Protein AF-A0A930B262-F1 (afdb_monomer_lite)

Secondary structure (DSSP, 8-state):
-HHHHHHSPPPSTTSS-TT-HHHHHHHHHHHHHHHHH-THHHHHHHHHHHHHHHTGGGS-HHHHHHHHHHIIIIIHHHHHHTT-HHHHHHHHHHHHHHH-HHHHHHHHHHHHHTHHHHHHHHHHHHHHHHHHHHHTT--EEEEEEPPPHHHHHHHHHHTT--GGG-GGGSEEEEEES-HHHHHHHHHHHHHHSEEPTT--EETTTS--TT----EEEEEE-TTS-EEEEEEEEHHHHHHHHHTHHHHHHHHTTS---HHHHHHHHHHH-HHHHHHHHHHH------HHHHHHHHIIIIIS-EEEEE-TTS-EEEEETT--HHHHHHHH-HHHHHTEEEEEETTEEE-TTPPP-TT-BEEEEE-TT----TTHHHH---HHHHHHHHHHHHHHHHHTHHHHHHHHHHHHHHHHHHTT--

Sequence (418 aa):
ASLVEAVTKIGNLNFKGKDDPEYQAANHRKLFIAMAKDIRVIIIKLVDRLHNMRTLQFQSEASQKRIAAETLDVYAPIAHRLGISSIKNELEDLCFYYLMPEEYYHIAHLVETKKAERDAAVNKMITDISEMLTSHKIQFRIFGRSKHLYSIYKKMVHKHKRFDEILDLLAIRVITQSELNCYEILGYIHAKYKPIPGRLKDYIAVPKPNMYQSLHTTILGEDAKIFEVQIRTEDMDAIAEQGIAAHWRYKEGSRYDAKAEQKEIEDKLTWFRDFALYSESETNTSATDYMELLQKDVFEANVYVMTPKGRVIDLPAGATPIDFAYRIHTDVGHTMVGAIVNDAIVPLTTELHTGDVVNIKTLKGTGPSEDWLKIVKTAQARNKIRAYFLKKESEKREEKIEEGEKILIEELRKRGAD

Structure (mmCIF, N/CA/C/O backbone):
data_AF-A0A930B262-F1
#
_entry.id   AF-A0A930B262-F1
#
loop_
_atom_site.group_PDB
_atom_site.id
_atom_site.type_symbol
_atom_site.label_atom_id
_atom_site.label_alt_id
_atom_site.label_comp_id
_atom_site.label_asym_id
_atom_site.label_entity_id
_atom_site.label_seq_id
_atom_site.pdbx_PDB_ins_code
_atom_site.Cartn_x
_atom_site.Cartn_y
_atom_site.Cartn_z
_atom_site.occupancy
_atom_site.B_iso_or_equiv
_atom_site.auth_seq_id
_atom_site.auth_comp_id
_atom_site.auth_asym_id
_atom_site.auth_atom_id
_atom_site.pdbx_PDB_model_num
ATOM 1 N N . ALA A 1 1 ? 30.509 4.545 7.345 1.00 58.91 1 ALA A N 1
ATOM 2 C CA . ALA A 1 1 ? 30.979 5.440 6.265 1.00 58.91 1 ALA A CA 1
ATOM 3 C C . ALA A 1 1 ? 30.105 5.314 5.013 1.00 58.91 1 ALA A C 1
ATOM 5 O O . ALA A 1 1 ? 29.461 6.293 4.666 1.00 58.91 1 ALA A O 1
ATOM 6 N N . SER A 1 2 ? 29.976 4.121 4.414 1.00 71.00 2 SER A N 1
ATOM 7 C CA . SER A 1 2 ? 29.204 3.889 3.173 1.00 71.00 2 SER A CA 1
ATOM 8 C C . SER A 1 2 ? 27.739 4.357 3.210 1.00 71.00 2 SER A C 1
ATOM 10 O O . SER A 1 2 ? 27.293 5.032 2.289 1.00 71.00 2 SER A O 1
ATOM 12 N N . LEU A 1 3 ? 26.998 4.066 4.287 1.00 73.62 3 LEU A N 1
ATOM 13 C CA . LEU A 1 3 ? 25.600 4.508 4.439 1.00 73.62 3 LEU A CA 1
ATOM 14 C C . LEU A 1 3 ? 25.462 6.038 4.482 1.00 73.62 3 LEU A C 1
ATOM 16 O O . LEU A 1 3 ? 24.527 6.598 3.920 1.00 73.62 3 LEU A O 1
ATOM 20 N N . VAL A 1 4 ? 26.404 6.728 5.128 1.00 73.44 4 VAL A N 1
ATOM 21 C CA . VAL A 1 4 ? 26.379 8.194 5.257 1.00 73.44 4 VAL A CA 1
ATOM 22 C C . VAL A 1 4 ? 26.653 8.846 3.902 1.00 73.44 4 VAL A C 1
ATOM 24 O O . VAL A 1 4 ? 25.940 9.760 3.493 1.00 73.44 4 VAL A O 1
ATOM 27 N N . GLU A 1 5 ? 27.635 8.333 3.163 1.00 71.31 5 GLU A N 1
ATOM 28 C CA . GLU A 1 5 ? 27.981 8.803 1.816 1.00 71.31 5 GLU A CA 1
ATOM 29 C C . GLU A 1 5 ? 26.836 8.590 0.808 1.00 71.31 5 GLU A C 1
ATOM 31 O O . GLU A 1 5 ? 26.570 9.449 -0.043 1.00 71.31 5 GLU A O 1
ATOM 36 N N . ALA A 1 6 ? 26.110 7.478 0.956 1.00 67.50 6 ALA A N 1
ATOM 37 C CA . ALA A 1 6 ? 24.919 7.148 0.182 1.00 67.50 6 ALA A CA 1
ATOM 38 C C . ALA A 1 6 ? 23.750 8.122 0.416 1.00 67.50 6 ALA A C 1
ATOM 40 O O . ALA A 1 6 ? 23.088 8.522 -0.540 1.00 67.50 6 ALA A O 1
ATOM 41 N N . VAL A 1 7 ? 23.510 8.530 1.666 1.00 70.25 7 VAL A N 1
ATOM 42 C CA . VAL A 1 7 ? 22.419 9.457 2.035 1.00 70.25 7 VAL A CA 1
ATOM 43 C C . VAL A 1 7 ? 22.776 10.923 1.736 1.00 70.25 7 VAL A C 1
ATOM 45 O O . VAL A 1 7 ? 21.893 11.778 1.606 1.00 70.25 7 VAL A O 1
ATOM 48 N N . THR A 1 8 ? 24.067 11.227 1.593 1.00 72.81 8 THR A N 1
ATOM 49 C CA . THR A 1 8 ? 24.554 12.581 1.305 1.00 72.81 8 THR A CA 1
ATOM 50 C C . THR A 1 8 ? 24.198 12.997 -0.127 1.00 72.81 8 THR A C 1
ATOM 52 O O . THR A 1 8 ? 24.445 12.259 -1.084 1.00 72.81 8 THR A O 1
ATOM 55 N N . LYS A 1 9 ? 23.633 14.201 -0.292 1.00 66.25 9 LYS A N 1
ATOM 56 C CA . LYS A 1 9 ? 23.263 14.760 -1.608 1.00 66.25 9 LYS A CA 1
ATOM 57 C C . LYS A 1 9 ? 24.483 14.928 -2.523 1.00 66.25 9 LYS A C 1
ATOM 59 O O . LYS A 1 9 ? 25.608 15.075 -2.051 1.00 66.25 9 LYS A O 1
ATOM 64 N N . ILE A 1 10 ? 24.256 14.917 -3.834 1.00 60.41 10 ILE A N 1
ATOM 65 C CA . ILE A 1 10 ? 25.278 15.236 -4.838 1.00 60.41 10 ILE A CA 1
ATOM 66 C C . ILE A 1 10 ? 25.710 16.700 -4.656 1.00 60.41 10 ILE A C 1
ATOM 68 O O . ILE A 1 10 ? 24.883 17.574 -4.373 1.00 60.41 10 ILE A O 1
ATOM 72 N N . GLY A 1 11 ? 27.012 16.962 -4.791 1.00 55.88 11 GLY A N 1
ATOM 73 C CA . GLY A 1 11 ? 27.567 18.316 -4.761 1.00 55.88 11 GLY A CA 1
ATOM 74 C C . GLY A 1 11 ? 27.064 19.179 -5.927 1.00 55.88 11 GLY A C 1
ATOM 75 O O . GLY A 1 11 ? 26.810 18.679 -7.018 1.00 55.88 11 GLY A O 1
ATOM 76 N N . ASN A 1 12 ? 26.938 20.488 -5.706 1.00 56.25 12 ASN A N 1
ATOM 77 C CA . ASN A 1 12 ? 26.315 21.443 -6.639 1.00 56.25 12 ASN A CA 1
ATOM 78 C C . ASN A 1 12 ? 27.159 21.806 -7.882 1.00 56.25 12 ASN A C 1
ATOM 80 O O . ASN A 1 12 ? 26.849 22.790 -8.542 1.00 56.25 12 ASN A O 1
ATOM 84 N N . LEU A 1 13 ? 28.233 21.077 -8.198 1.00 48.59 13 LEU A N 1
ATOM 85 C CA . LEU A 1 13 ? 29.294 21.589 -9.079 1.00 48.59 13 LEU A CA 1
ATOM 86 C C . LEU A 1 13 ? 28.839 21.917 -10.519 1.00 48.59 13 LEU A C 1
ATOM 88 O O . LEU A 1 13 ? 29.466 22.774 -11.130 1.00 48.59 13 LEU A O 1
ATOM 92 N N . ASN A 1 14 ? 27.735 21.333 -11.019 1.00 55.34 14 ASN A N 1
ATOM 93 C CA . ASN A 1 14 ? 27.275 21.496 -12.412 1.00 55.34 14 ASN A CA 1
ATOM 94 C C . ASN A 1 14 ? 25.780 21.854 -12.594 1.00 55.34 14 ASN A C 1
ATOM 96 O O . ASN A 1 14 ? 25.295 21.821 -13.720 1.00 55.34 14 ASN A O 1
ATOM 100 N N . PHE A 1 15 ? 25.027 22.170 -11.534 1.00 61.94 15 PHE A N 1
ATOM 101 C CA . PHE A 1 15 ? 23.568 22.382 -11.632 1.00 61.94 15 PHE A CA 1
ATOM 102 C C . PHE A 1 15 ? 23.170 23.838 -11.382 1.00 61.94 15 PHE A C 1
ATOM 104 O O . PHE A 1 15 ? 23.833 24.532 -10.609 1.00 61.94 15 PHE A O 1
ATOM 111 N N . LYS A 1 16 ? 22.047 24.298 -11.964 1.00 56.84 16 LYS A N 1
ATOM 112 C CA . LYS A 1 16 ? 21.572 25.694 -11.819 1.00 56.84 16 LYS A CA 1
ATOM 113 C C . LYS A 1 16 ? 21.086 26.045 -10.406 1.00 56.84 16 LYS A C 1
ATOM 115 O O . LYS A 1 16 ? 20.734 27.190 -10.136 1.00 56.84 16 LYS A O 1
ATOM 120 N N . GLY A 1 17 ? 21.074 25.077 -9.496 1.00 64.31 17 GLY A N 1
ATOM 121 C CA . GLY A 1 17 ? 20.710 25.241 -8.096 1.00 64.31 17 GLY A CA 1
ATOM 122 C C . GLY A 1 17 ? 20.123 23.957 -7.523 1.00 64.31 17 GLY A C 1
ATOM 123 O O . GLY A 1 17 ? 19.988 22.951 -8.214 1.00 64.31 17 GLY A O 1
ATOM 124 N N . LYS A 1 18 ? 19.733 23.991 -6.244 1.00 63.59 18 LYS A N 1
ATOM 125 C CA . LYS A 1 18 ? 19.059 22.848 -5.602 1.00 63.59 18 LYS A CA 1
ATOM 126 C C . LYS A 1 18 ? 17.637 22.625 -6.126 1.00 63.59 18 LYS A C 1
ATOM 128 O O . LYS A 1 18 ? 17.081 21.559 -5.889 1.00 63.59 18 LYS A O 1
ATOM 133 N N . ASP A 1 19 ? 17.063 23.612 -6.805 1.00 64.81 19 ASP A N 1
ATOM 134 C CA . ASP A 1 19 ? 15.704 23.568 -7.352 1.00 64.81 19 ASP A CA 1
ATOM 135 C C . ASP A 1 19 ? 15.671 23.154 -8.834 1.00 64.81 19 ASP A C 1
ATOM 137 O O . ASP A 1 19 ? 14.598 23.050 -9.417 1.00 64.81 19 ASP A O 1
ATOM 141 N N . ASP A 1 20 ? 16.835 22.895 -9.435 1.00 72.38 20 ASP A N 1
ATOM 142 C CA . ASP A 1 20 ? 16.952 22.394 -10.803 1.00 72.38 20 ASP A CA 1
ATOM 143 C C . ASP A 1 20 ? 16.350 20.972 -10.906 1.00 72.38 20 ASP A C 1
ATOM 145 O O . ASP A 1 20 ? 16.765 20.085 -10.143 1.00 72.38 20 ASP A O 1
ATOM 149 N N . PRO A 1 21 ? 15.387 20.719 -11.816 1.00 71.00 21 PRO A N 1
ATOM 150 C CA . PRO A 1 21 ? 14.829 19.386 -12.037 1.00 71.00 21 PRO A CA 1
ATOM 151 C C . PRO A 1 21 ? 15.896 18.322 -12.315 1.00 71.00 21 PRO A C 1
ATOM 153 O O . PRO A 1 21 ? 15.790 17.206 -11.804 1.00 71.00 21 PRO A O 1
ATOM 156 N N . GLU A 1 22 ? 16.966 18.667 -13.039 1.00 73.38 22 GLU A N 1
ATOM 157 C CA . GLU A 1 22 ? 18.062 17.732 -13.316 1.00 73.38 22 GLU A CA 1
ATOM 158 C C . GLU A 1 22 ? 18.851 17.390 -12.047 1.00 73.38 22 GLU A C 1
ATOM 160 O O . GLU A 1 22 ? 19.241 16.238 -11.845 1.00 73.38 22 GLU A O 1
ATOM 165 N N . TYR A 1 23 ? 19.032 18.358 -11.141 1.00 75.38 23 TYR A N 1
ATOM 166 C CA . TYR A 1 23 ? 19.676 18.124 -9.846 1.00 75.38 23 TYR A CA 1
ATOM 167 C C . TYR A 1 23 ? 18.840 17.208 -8.952 1.00 75.38 23 TYR A C 1
ATOM 169 O O . TYR A 1 23 ? 19.375 16.320 -8.280 1.00 75.38 23 TYR A O 1
ATOM 177 N N . GLN A 1 24 ? 17.522 17.415 -8.922 1.00 71.44 24 GLN A N 1
ATOM 178 C CA . GLN A 1 24 ? 16.605 16.563 -8.164 1.00 71.44 24 GLN A CA 1
ATOM 179 C C . GLN A 1 24 ? 16.616 15.139 -8.717 1.00 71.44 24 GLN A C 1
ATOM 181 O O . GLN A 1 24 ? 16.818 14.188 -7.959 1.00 71.44 24 GLN A O 1
ATOM 186 N N . ALA A 1 25 ? 16.530 15.006 -10.040 1.00 72.56 25 ALA A N 1
ATOM 187 C CA . ALA A 1 25 ? 16.570 13.720 -10.710 1.00 72.56 25 ALA A CA 1
ATOM 188 C C . ALA A 1 25 ? 17.897 12.980 -10.483 1.00 72.56 25 ALA A C 1
ATOM 190 O O . ALA A 1 25 ? 17.903 11.790 -10.167 1.00 72.56 25 ALA A O 1
ATOM 191 N N . ALA A 1 26 ? 19.032 13.682 -10.551 1.00 72.56 26 ALA A N 1
ATOM 192 C CA . ALA A 1 26 ? 20.339 13.102 -10.258 1.00 72.56 26 ALA A CA 1
ATOM 193 C C . ALA A 1 26 ? 20.445 12.632 -8.796 1.00 72.56 26 ALA A C 1
ATOM 195 O O . ALA A 1 26 ? 20.946 11.536 -8.531 1.00 72.56 26 ALA A O 1
ATOM 196 N N . ASN A 1 27 ? 19.940 13.419 -7.839 1.00 74.56 27 ASN A N 1
ATOM 197 C CA . ASN A 1 27 ? 19.920 13.027 -6.427 1.00 74.56 27 ASN A CA 1
ATOM 198 C C . ASN A 1 27 ? 19.040 11.806 -6.172 1.00 74.56 27 ASN A C 1
ATOM 200 O O . ASN A 1 27 ? 19.447 10.911 -5.431 1.00 74.56 27 ASN A O 1
ATOM 204 N N . HIS A 1 28 ? 17.851 11.754 -6.771 1.00 74.25 28 HIS A N 1
ATOM 205 C CA . HIS A 1 28 ? 16.964 10.600 -6.662 1.00 74.25 28 HIS A CA 1
ATOM 206 C C . HIS A 1 28 ? 17.586 9.365 -7.312 1.00 74.25 28 HIS A C 1
ATOM 208 O O . HIS A 1 28 ? 17.608 8.311 -6.687 1.00 74.25 28 HIS A O 1
ATOM 214 N N . ARG A 1 29 ? 18.206 9.493 -8.491 1.00 73.44 29 ARG A N 1
ATOM 215 C CA . ARG A 1 29 ? 18.962 8.401 -9.124 1.00 73.44 29 ARG A CA 1
ATOM 216 C C . ARG A 1 29 ? 20.076 7.881 -8.216 1.00 73.44 29 ARG A C 1
ATOM 218 O O . ARG A 1 29 ? 20.181 6.672 -8.024 1.00 73.44 29 ARG A O 1
ATOM 225 N N . LYS A 1 30 ? 20.878 8.770 -7.615 1.00 76.44 30 LYS A N 1
ATOM 226 C CA . LYS A 1 30 ? 21.911 8.376 -6.641 1.00 76.44 30 LYS A CA 1
ATOM 227 C C . LYS A 1 30 ? 21.295 7.636 -5.454 1.00 76.44 30 LYS A C 1
ATOM 229 O O . LYS A 1 30 ? 21.820 6.596 -5.060 1.00 76.44 30 LYS A O 1
ATOM 234 N N . LEU A 1 31 ? 20.194 8.153 -4.908 1.00 75.50 31 LEU A N 1
ATOM 235 C CA . LEU A 1 31 ? 19.475 7.512 -3.813 1.00 75.50 31 LEU A CA 1
ATOM 236 C C . LEU A 1 31 ? 19.014 6.106 -4.218 1.00 75.50 31 LEU A C 1
ATOM 238 O O . LEU A 1 31 ? 19.304 5.167 -3.491 1.00 75.50 31 LEU A O 1
ATOM 242 N N . PHE A 1 32 ? 18.389 5.931 -5.384 1.00 72.44 32 PHE A N 1
ATOM 243 C CA . PHE A 1 32 ? 17.909 4.628 -5.856 1.00 72.44 32 PHE A CA 1
ATOM 244 C C . PHE A 1 32 ? 19.032 3.616 -6.095 1.00 72.44 32 PHE A C 1
ATOM 246 O O . PHE A 1 32 ? 18.898 2.460 -5.705 1.00 72.44 32 PHE A O 1
ATOM 253 N N . ILE A 1 33 ? 20.164 4.038 -6.661 1.00 71.94 33 ILE A N 1
ATOM 254 C CA . ILE A 1 33 ? 21.337 3.164 -6.826 1.00 71.94 33 ILE A CA 1
ATOM 255 C C . ILE A 1 33 ? 21.887 2.743 -5.460 1.00 71.94 33 ILE A C 1
ATOM 257 O O . ILE A 1 33 ? 22.259 1.588 -5.255 1.00 71.94 33 ILE A O 1
ATOM 261 N N . ALA A 1 34 ? 21.949 3.674 -4.509 1.00 74.31 34 ALA A N 1
ATOM 262 C CA . ALA A 1 34 ? 22.412 3.369 -3.165 1.00 74.31 34 ALA A CA 1
ATOM 263 C C . ALA A 1 34 ? 21.442 2.444 -2.420 1.00 74.31 34 ALA A C 1
ATOM 265 O O . ALA A 1 34 ? 21.885 1.528 -1.733 1.00 74.31 34 ALA A O 1
ATOM 266 N N . MET A 1 35 ? 20.137 2.645 -2.610 1.00 72.44 35 MET A N 1
ATOM 267 C CA . MET A 1 35 ? 19.099 1.760 -2.102 1.00 72.44 35 MET A CA 1
ATOM 268 C C . MET A 1 35 ? 19.254 0.355 -2.645 1.00 72.44 35 MET A C 1
ATOM 270 O O . MET A 1 35 ? 19.245 -0.558 -1.839 1.00 72.44 35 MET A O 1
ATOM 274 N N . ALA A 1 36 ? 19.436 0.198 -3.961 1.00 67.56 36 ALA A N 1
ATOM 275 C CA . ALA A 1 36 ? 19.607 -1.100 -4.613 1.00 67.56 36 ALA A CA 1
ATOM 276 C C . ALA A 1 36 ? 20.771 -1.907 -4.014 1.00 67.56 36 ALA A C 1
ATOM 278 O O . ALA A 1 36 ? 20.709 -3.128 -3.952 1.00 67.56 36 ALA A O 1
ATOM 279 N N . LYS A 1 37 ? 21.819 -1.223 -3.537 1.00 72.06 37 LYS A N 1
ATOM 280 C CA . LYS A 1 37 ? 22.962 -1.849 -2.857 1.00 72.06 37 LYS A CA 1
ATOM 281 C C . LYS A 1 37 ? 22.694 -2.155 -1.384 1.00 72.06 37 LYS A C 1
ATOM 283 O O . LYS A 1 37 ? 23.213 -3.141 -0.870 1.00 72.06 37 LYS A O 1
ATOM 288 N N . ASP A 1 38 ? 21.964 -1.281 -0.694 1.00 74.75 38 ASP A N 1
ATOM 289 C CA . ASP A 1 38 ? 21.651 -1.418 0.726 1.00 74.75 38 ASP A CA 1
ATOM 290 C C . ASP A 1 38 ? 20.341 -0.698 1.073 1.00 74.75 38 ASP A C 1
ATOM 292 O O . ASP A 1 38 ? 20.250 0.535 1.120 1.00 74.75 38 ASP A O 1
ATOM 296 N N . ILE A 1 39 ? 19.315 -1.484 1.386 1.00 75.25 39 ILE A N 1
ATOM 297 C CA . ILE A 1 39 ? 17.979 -0.984 1.710 1.00 75.25 39 ILE A CA 1
ATOM 298 C C . ILE A 1 39 ? 17.945 -0.119 2.988 1.00 75.25 39 ILE A C 1
ATOM 300 O O . ILE A 1 39 ? 17.042 0.698 3.171 1.00 75.25 39 ILE A O 1
ATOM 304 N N . ARG A 1 40 ? 18.943 -0.199 3.875 1.00 81.75 40 ARG A N 1
ATOM 305 C CA . ARG A 1 40 ? 18.984 0.647 5.084 1.00 81.75 40 ARG A CA 1
ATOM 306 C C . ARG A 1 40 ? 19.141 2.128 4.741 1.00 81.75 40 ARG A C 1
ATOM 308 O O . ARG A 1 40 ? 18.691 2.982 5.505 1.00 81.75 40 ARG A O 1
ATOM 315 N N . VAL A 1 41 ? 19.709 2.441 3.572 1.00 82.88 41 VAL A N 1
ATOM 316 C CA . VAL A 1 41 ? 19.851 3.814 3.062 1.00 82.88 41 VAL A CA 1
ATOM 317 C C . VAL A 1 41 ? 18.490 4.504 2.958 1.00 82.88 41 VAL A C 1
ATOM 319 O O . VAL A 1 41 ? 18.349 5.641 3.415 1.00 82.88 41 VAL A O 1
ATOM 322 N N . ILE A 1 42 ? 17.470 3.830 2.411 1.00 83.19 42 ILE A N 1
ATOM 323 C CA . ILE A 1 42 ? 16.145 4.447 2.270 1.00 83.19 42 ILE A CA 1
ATOM 324 C C . ILE A 1 42 ? 15.453 4.636 3.609 1.00 83.19 42 ILE A C 1
ATOM 326 O O . ILE A 1 42 ? 14.760 5.628 3.788 1.00 83.19 42 ILE A O 1
ATOM 330 N N . ILE A 1 43 ? 15.670 3.751 4.576 1.00 84.88 43 ILE A N 1
ATOM 331 C CA . ILE A 1 43 ? 15.049 3.884 5.898 1.00 84.88 43 ILE A CA 1
ATOM 332 C C . ILE A 1 43 ? 15.591 5.113 6.612 1.00 84.88 43 ILE A C 1
ATOM 334 O O . ILE A 1 43 ? 14.809 5.939 7.080 1.00 84.88 43 ILE A O 1
ATOM 338 N N . ILE A 1 44 ? 16.916 5.290 6.610 1.00 87.94 44 ILE A N 1
ATOM 339 C CA . ILE A 1 44 ? 17.553 6.503 7.137 1.00 87.94 44 ILE A CA 1
ATOM 340 C C . ILE A 1 44 ? 16.990 7.734 6.417 1.00 87.94 44 ILE A C 1
ATOM 342 O O . ILE A 1 44 ? 16.633 8.720 7.060 1.00 87.94 44 ILE A O 1
ATOM 346 N N . LYS A 1 45 ? 16.851 7.667 5.087 1.00 88.31 45 LYS A N 1
ATOM 347 C CA . LYS A 1 45 ? 16.346 8.786 4.291 1.00 88.31 45 LYS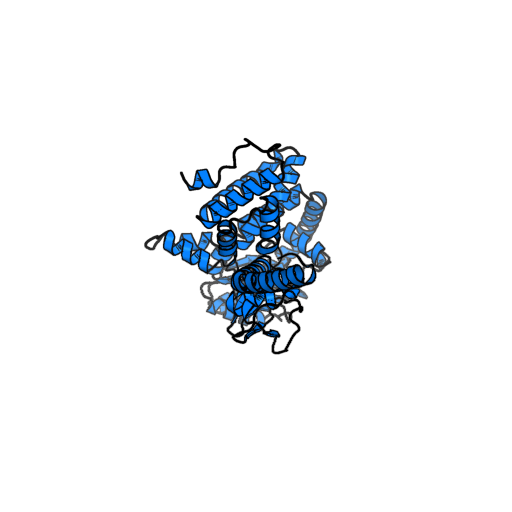 A CA 1
ATOM 348 C C . LYS A 1 45 ? 14.872 9.109 4.555 1.00 88.31 45 LYS A C 1
ATOM 350 O O . LYS A 1 45 ? 14.513 10.284 4.574 1.00 88.31 45 LYS A O 1
ATOM 355 N N . LEU A 1 46 ? 14.028 8.103 4.766 1.00 90.44 46 LEU A N 1
ATOM 356 C CA . LEU A 1 46 ? 12.617 8.272 5.112 1.00 90.44 46 LEU A CA 1
ATOM 357 C C . LEU A 1 46 ? 12.459 8.908 6.492 1.00 90.44 46 LEU A C 1
ATOM 359 O O . LEU A 1 46 ? 11.639 9.807 6.645 1.00 90.44 46 LEU A O 1
ATOM 363 N N . VAL A 1 47 ? 13.269 8.498 7.470 1.00 91.75 47 VAL A N 1
ATOM 364 C CA . VAL A 1 47 ? 13.258 9.090 8.816 1.00 91.75 47 VAL A CA 1
ATOM 365 C C . VAL A 1 47 ? 13.765 10.535 8.790 1.00 91.75 47 VAL A C 1
ATOM 367 O O . VAL A 1 47 ? 13.121 11.410 9.366 1.00 91.75 47 VAL A O 1
ATOM 370 N N . ASP A 1 48 ? 14.857 10.812 8.070 1.00 91.94 48 ASP A N 1
ATOM 371 C CA . ASP A 1 48 ? 15.343 12.178 7.813 1.00 91.94 48 ASP A CA 1
ATOM 372 C C . ASP A 1 48 ? 14.244 13.033 7.160 1.00 91.94 48 ASP A C 1
ATOM 374 O O . ASP A 1 48 ? 13.901 14.114 7.640 1.00 91.94 48 ASP A O 1
ATOM 378 N N . ARG A 1 49 ? 13.604 12.522 6.099 1.00 93.81 49 ARG A N 1
ATOM 379 C CA . ARG A 1 49 ? 12.509 13.231 5.429 1.00 93.81 49 ARG A CA 1
ATOM 380 C C . ARG A 1 49 ? 11.326 13.481 6.363 1.00 93.81 49 ARG A C 1
ATOM 382 O O . ARG A 1 49 ? 10.799 14.588 6.355 1.00 93.81 49 ARG A O 1
ATOM 389 N N . LEU A 1 50 ? 10.934 12.502 7.174 1.00 95.19 50 LEU A N 1
ATOM 390 C CA . LEU A 1 50 ? 9.852 12.648 8.145 1.00 95.19 50 LEU A CA 1
ATOM 391 C C . LEU A 1 50 ? 10.165 13.731 9.180 1.00 95.19 50 LEU A C 1
ATOM 393 O O . LEU A 1 50 ? 9.316 14.576 9.455 1.00 95.19 50 LEU A O 1
ATOM 397 N N . HIS A 1 51 ? 11.390 13.760 9.705 1.00 95.62 51 HIS A N 1
ATOM 398 C CA . HIS A 1 51 ? 11.825 14.819 10.612 1.00 95.62 51 HIS A CA 1
ATOM 399 C C . HIS A 1 51 ? 11.760 16.207 9.952 1.00 95.62 51 HIS A C 1
ATOM 401 O O . HIS A 1 51 ? 11.233 17.152 10.544 1.00 95.62 51 HIS A O 1
ATOM 407 N N . ASN A 1 52 ? 12.223 16.316 8.703 1.00 93.94 52 ASN A N 1
ATOM 408 C CA . ASN A 1 52 ? 12.144 17.558 7.933 1.00 93.94 52 ASN A CA 1
ATOM 409 C C . ASN A 1 52 ? 10.689 17.998 7.704 1.00 93.94 52 ASN A C 1
ATOM 411 O O . ASN A 1 52 ? 10.386 19.177 7.838 1.00 93.94 52 ASN A O 1
ATOM 415 N N . MET A 1 53 ? 9.775 17.066 7.411 1.00 97.06 53 MET A N 1
ATOM 416 C CA . MET A 1 53 ? 8.349 17.374 7.244 1.00 97.06 53 MET A CA 1
ATOM 417 C C . MET A 1 53 ? 7.697 17.851 8.546 1.00 97.06 53 MET A C 1
ATOM 419 O O . MET A 1 53 ? 6.912 18.794 8.520 1.00 97.06 53 MET A O 1
ATOM 423 N N . ARG A 1 54 ? 8.056 17.258 9.692 1.00 96.81 54 ARG A N 1
ATOM 424 C CA . ARG A 1 54 ? 7.572 17.685 11.020 1.00 96.81 54 ARG A CA 1
ATOM 425 C C . ARG A 1 54 ? 8.038 19.090 11.411 1.00 96.81 54 ARG A C 1
ATOM 427 O O . ARG A 1 54 ? 7.408 19.730 12.243 1.00 96.81 54 ARG A O 1
ATOM 434 N N . THR A 1 55 ? 9.148 19.557 10.844 1.00 96.12 55 THR A N 1
ATOM 435 C CA . THR A 1 55 ? 9.761 20.863 11.145 1.00 96.12 55 THR A CA 1
ATOM 436 C C . THR A 1 55 ? 9.692 21.831 9.960 1.00 96.12 55 THR A C 1
ATOM 438 O O . THR A 1 55 ? 10.334 22.883 9.962 1.00 96.12 55 THR A O 1
ATOM 441 N N . LEU A 1 56 ? 8.876 21.518 8.949 1.00 94.81 56 LEU A N 1
ATOM 442 C CA . LEU A 1 56 ? 8.848 22.236 7.675 1.00 94.81 56 LEU A CA 1
ATOM 443 C C . LEU A 1 56 ? 8.349 23.685 7.806 1.00 94.81 56 LEU A C 1
ATOM 445 O O . LEU A 1 56 ? 8.684 24.529 6.979 1.00 94.81 56 LEU A O 1
ATOM 449 N N . GLN A 1 57 ? 7.632 23.998 8.887 1.00 93.75 57 GLN A N 1
ATOM 450 C CA . GLN A 1 57 ? 7.116 25.332 9.219 1.00 93.75 57 GLN A CA 1
ATOM 451 C C . GLN A 1 57 ? 8.173 26.451 9.250 1.00 93.75 57 GLN A C 1
ATOM 453 O O . GLN A 1 57 ? 7.826 27.613 9.070 1.00 93.75 57 GLN A O 1
ATOM 458 N N . PHE A 1 58 ? 9.454 26.123 9.459 1.00 94.12 58 PHE A N 1
ATOM 459 C CA . PHE A 1 58 ? 10.548 27.105 9.484 1.00 94.12 58 PHE A CA 1
ATOM 460 C C . PHE A 1 58 ? 11.105 27.449 8.091 1.00 94.12 58 PHE A C 1
ATOM 462 O O . PHE A 1 58 ? 12.000 28.283 7.973 1.00 94.12 58 PHE A O 1
ATOM 469 N N . GLN A 1 59 ? 10.616 26.797 7.034 1.00 93.69 59 GLN A N 1
ATOM 470 C CA . GLN A 1 59 ? 11.002 27.076 5.651 1.00 93.69 59 GLN A CA 1
ATOM 471 C C . GLN A 1 59 ? 10.077 28.117 5.008 1.00 93.69 59 GLN A C 1
ATOM 473 O O . GLN A 1 59 ? 8.944 28.306 5.447 1.00 93.69 59 GLN A O 1
ATOM 478 N N . SER A 1 60 ? 10.536 28.756 3.927 1.00 94.94 60 SER A N 1
ATOM 479 C CA . SER A 1 60 ? 9.687 29.636 3.111 1.00 94.94 60 SER A CA 1
ATOM 480 C C . SER A 1 60 ? 8.528 28.863 2.480 1.00 94.94 60 SER A C 1
ATOM 482 O O . SER A 1 60 ? 8.700 27.702 2.117 1.00 94.94 60 SER A O 1
ATOM 484 N N . GLU A 1 61 ? 7.372 29.499 2.278 1.00 93.56 61 GLU A N 1
ATOM 485 C CA . GLU A 1 61 ? 6.170 28.847 1.725 1.00 93.56 61 GLU A CA 1
ATOM 486 C C . GLU A 1 61 ? 6.446 28.104 0.404 1.00 93.56 61 GLU A C 1
ATOM 488 O O . GLU A 1 61 ? 6.028 26.960 0.223 1.00 93.56 61 GLU A O 1
ATOM 493 N N . ALA A 1 62 ? 7.230 28.710 -0.494 1.00 91.75 62 ALA A N 1
ATOM 494 C CA . ALA A 1 62 ? 7.646 28.072 -1.743 1.00 91.75 62 ALA A CA 1
ATOM 495 C C . ALA A 1 62 ? 8.431 26.769 -1.495 1.00 91.75 62 ALA A C 1
ATOM 497 O O . ALA A 1 62 ? 8.181 25.751 -2.142 1.00 91.75 62 ALA A O 1
ATOM 498 N N . SER A 1 63 ? 9.341 26.773 -0.517 1.00 89.94 63 SER A N 1
ATOM 499 C CA . SER A 1 63 ? 10.094 25.580 -0.123 1.00 89.94 63 SER A CA 1
ATOM 500 C C . SER A 1 63 ? 9.205 24.545 0.559 1.00 89.94 63 SER A C 1
ATOM 502 O O . SER A 1 63 ? 9.377 23.357 0.301 1.00 89.94 63 SER A O 1
ATOM 504 N N . GLN A 1 64 ? 8.248 24.973 1.390 1.00 94.19 64 GLN A N 1
ATOM 505 C CA . GLN A 1 64 ? 7.284 24.079 2.037 1.00 94.19 64 GLN A CA 1
ATOM 506 C C . GLN A 1 64 ? 6.489 23.302 0.984 1.00 94.19 64 GLN A C 1
ATOM 508 O O . GLN A 1 64 ? 6.503 22.072 0.997 1.00 94.19 64 GLN A O 1
ATOM 513 N N . LYS A 1 65 ? 5.887 24.002 0.012 1.00 94.00 65 LYS A N 1
ATOM 514 C CA . LYS A 1 65 ? 5.124 23.376 -1.080 1.00 94.00 65 LYS A CA 1
ATOM 515 C C . LYS A 1 65 ? 5.994 22.451 -1.926 1.00 94.00 65 LYS A C 1
ATOM 517 O O . LYS A 1 65 ? 5.599 21.320 -2.186 1.00 94.00 65 LYS A O 1
ATOM 522 N N . ARG A 1 66 ? 7.207 22.879 -2.297 1.00 89.69 66 ARG A N 1
ATOM 523 C CA . ARG A 1 66 ? 8.135 22.049 -3.083 1.00 89.69 66 ARG A CA 1
ATOM 524 C C . ARG A 1 66 ? 8.530 20.766 -2.347 1.00 89.69 66 ARG A C 1
ATOM 526 O O . ARG A 1 66 ? 8.511 19.688 -2.934 1.00 89.69 66 ARG A O 1
ATOM 533 N N . ILE A 1 67 ? 8.907 20.874 -1.072 1.00 90.81 67 ILE A N 1
ATOM 534 C CA . ILE A 1 67 ? 9.327 19.729 -0.252 1.00 90.81 67 ILE A CA 1
ATOM 535 C C . ILE A 1 67 ? 8.142 18.794 -0.003 1.00 90.81 67 ILE A C 1
ATOM 537 O O . ILE A 1 67 ? 8.318 17.581 -0.094 1.00 90.81 67 ILE A O 1
ATOM 541 N N . ALA A 1 68 ? 6.953 19.329 0.275 1.00 94.69 68 ALA A N 1
ATOM 542 C CA . ALA A 1 68 ? 5.743 18.538 0.459 1.00 94.69 68 ALA A CA 1
ATOM 543 C C . ALA A 1 68 ? 5.341 17.798 -0.828 1.00 94.69 68 ALA A C 1
ATOM 545 O O . ALA A 1 68 ? 5.069 16.604 -0.765 1.00 94.69 68 ALA A O 1
ATOM 546 N N . ALA A 1 69 ? 5.394 18.453 -1.993 1.00 90.31 69 ALA A N 1
ATOM 547 C CA . ALA A 1 69 ? 5.121 17.818 -3.285 1.00 90.31 69 ALA A CA 1
ATOM 548 C C . ALA A 1 69 ? 6.103 16.668 -3.562 1.00 90.31 69 ALA A C 1
ATOM 550 O O . ALA A 1 69 ? 5.687 15.531 -3.749 1.00 90.31 69 ALA A O 1
ATOM 551 N N . GLU A 1 70 ? 7.414 16.917 -3.437 1.00 87.81 70 GLU A N 1
ATOM 552 C CA . GLU A 1 70 ? 8.439 15.870 -3.590 1.00 87.81 70 GLU A CA 1
ATOM 553 C C . GLU A 1 70 ? 8.213 14.702 -2.611 1.00 87.81 70 GLU A C 1
ATOM 555 O O . GLU A 1 70 ? 8.410 13.532 -2.937 1.00 87.81 70 GLU A O 1
ATOM 560 N N . THR A 1 71 ? 7.805 15.012 -1.381 1.00 92.38 71 THR A N 1
ATOM 561 C CA . THR A 1 71 ? 7.535 14.005 -0.350 1.00 92.38 71 THR A CA 1
ATOM 562 C C . THR A 1 71 ? 6.341 13.135 -0.715 1.00 92.38 71 THR A C 1
ATOM 564 O O . THR A 1 71 ? 6.417 11.915 -0.557 1.00 92.38 71 THR A O 1
ATOM 567 N N . LEU A 1 72 ? 5.278 13.746 -1.226 1.00 90.38 72 LEU A N 1
ATOM 568 C CA . L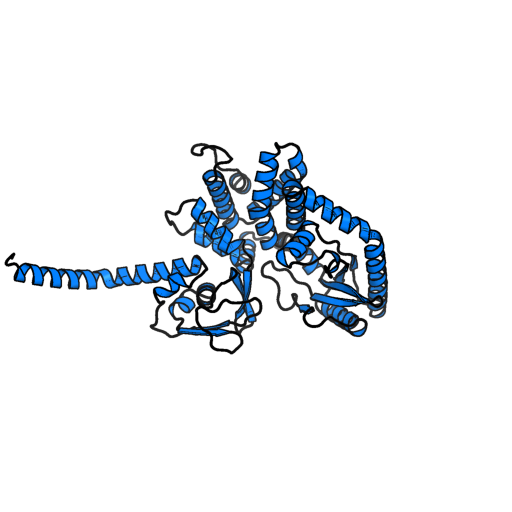EU A 1 72 ? 4.068 13.054 -1.637 1.00 90.38 72 LEU A CA 1
ATOM 569 C C . LEU A 1 72 ? 4.282 12.201 -2.893 1.00 90.38 72 LEU A C 1
ATOM 571 O O . LEU A 1 72 ? 3.768 11.087 -2.952 1.00 90.38 72 LEU A O 1
ATOM 575 N N . ASP A 1 73 ? 5.076 12.689 -3.846 1.00 82.81 73 ASP A N 1
ATOM 576 C CA . ASP A 1 73 ? 5.296 12.030 -5.138 1.00 82.81 73 ASP A CA 1
ATOM 577 C C . ASP A 1 73 ? 6.368 10.935 -5.081 1.00 82.81 73 ASP A C 1
ATOM 579 O O . ASP A 1 73 ? 6.333 9.984 -5.860 1.00 82.81 73 ASP A O 1
ATOM 583 N N . VAL A 1 74 ? 7.335 11.048 -4.161 1.00 81.88 74 VAL A N 1
ATOM 584 C CA . VAL A 1 74 ? 8.493 10.140 -4.101 1.00 81.88 74 VAL A CA 1
ATOM 585 C C . VAL A 1 74 ? 8.534 9.362 -2.790 1.00 81.88 74 VAL A C 1
ATOM 587 O O . VAL A 1 74 ? 8.473 8.133 -2.781 1.00 81.88 74 VAL A O 1
ATOM 590 N N . TYR A 1 75 ? 8.622 10.044 -1.648 1.00 88.25 75 TYR A N 1
ATOM 591 C CA . TYR A 1 75 ? 8.941 9.387 -0.374 1.00 88.25 75 TYR A CA 1
ATOM 592 C C . TYR A 1 75 ? 7.761 8.607 0.217 1.00 88.25 75 TYR A C 1
ATOM 594 O O . TYR A 1 75 ? 7.957 7.497 0.716 1.00 88.25 75 TYR A O 1
ATOM 602 N N . ALA A 1 76 ? 6.538 9.138 0.142 1.00 89.81 76 ALA A N 1
ATOM 603 C CA . ALA A 1 76 ? 5.345 8.434 0.606 1.00 89.81 76 ALA A CA 1
ATOM 604 C C . ALA A 1 76 ? 5.077 7.139 -0.201 1.00 89.81 76 ALA A C 1
ATOM 606 O O . ALA A 1 76 ? 4.881 6.089 0.422 1.00 89.81 76 ALA A O 1
ATOM 607 N N . PRO A 1 77 ? 5.152 7.129 -1.549 1.00 84.56 77 PRO A N 1
ATOM 608 C CA . PRO A 1 77 ? 5.079 5.902 -2.344 1.00 84.56 77 PRO A CA 1
ATOM 609 C C . PRO A 1 77 ? 6.165 4.879 -2.001 1.00 84.56 77 PRO A C 1
ATOM 611 O O . PRO A 1 77 ? 5.862 3.690 -1.880 1.00 84.56 77 PRO A O 1
ATOM 614 N N . ILE A 1 78 ? 7.408 5.319 -1.769 1.00 83.88 78 ILE A N 1
ATOM 615 C CA . ILE A 1 78 ? 8.490 4.419 -1.345 1.00 83.88 78 ILE A CA 1
ATOM 616 C C . ILE A 1 78 ? 8.179 3.794 0.023 1.00 83.88 78 ILE A C 1
ATOM 618 O O . ILE A 1 78 ? 8.277 2.576 0.177 1.00 83.88 78 ILE A O 1
ATOM 622 N N . ALA A 1 79 ? 7.743 4.589 1.005 1.00 88.56 79 ALA A N 1
ATOM 623 C CA . ALA A 1 79 ? 7.348 4.074 2.317 1.00 88.56 79 ALA A CA 1
ATOM 624 C C . ALA A 1 79 ? 6.200 3.051 2.208 1.00 88.56 79 ALA A C 1
ATOM 626 O O . ALA A 1 79 ? 6.237 2.005 2.856 1.00 88.56 79 ALA A O 1
ATOM 627 N N . HIS A 1 80 ? 5.217 3.304 1.336 1.00 85.56 80 HIS A N 1
ATOM 628 C CA . HIS A 1 80 ? 4.122 2.372 1.057 1.00 85.56 80 HIS A CA 1
ATOM 629 C C . HIS A 1 80 ? 4.609 1.039 0.467 1.00 85.56 80 HIS A C 1
ATOM 631 O O . HIS A 1 80 ? 4.165 -0.027 0.906 1.00 85.56 80 HIS A O 1
ATOM 637 N N . ARG A 1 81 ? 5.528 1.094 -0.505 1.00 79.38 81 ARG A N 1
ATOM 638 C CA . ARG A 1 81 ? 6.133 -0.083 -1.153 1.00 79.38 81 ARG A CA 1
ATOM 639 C C . ARG A 1 81 ? 6.963 -0.921 -0.182 1.00 79.38 81 ARG A C 1
ATOM 641 O O . ARG A 1 81 ? 6.949 -2.143 -0.279 1.00 79.38 81 ARG A O 1
ATOM 648 N N . LEU A 1 82 ? 7.621 -0.275 0.779 1.00 80.88 82 LEU A N 1
ATOM 649 C CA . LEU A 1 82 ? 8.352 -0.939 1.864 1.00 80.88 82 LEU A CA 1
ATOM 650 C C . LEU A 1 82 ? 7.447 -1.465 2.986 1.00 80.88 82 LEU A C 1
ATOM 652 O O . LEU A 1 82 ? 7.942 -2.086 3.925 1.00 80.88 82 LEU A O 1
ATOM 656 N N . GLY A 1 83 ? 6.138 -1.204 2.911 1.00 82.62 83 GLY A N 1
ATOM 657 C CA . GLY A 1 83 ? 5.164 -1.609 3.925 1.00 82.62 83 GLY A CA 1
ATOM 658 C C . GLY A 1 83 ? 5.212 -0.775 5.209 1.00 82.62 83 GLY A C 1
ATOM 659 O O . GLY A 1 83 ? 4.563 -1.132 6.186 1.00 82.62 83 GLY A O 1
ATOM 660 N N . ILE A 1 84 ? 5.950 0.340 5.234 1.00 89.38 84 ILE A N 1
ATOM 661 C CA . ILE A 1 84 ? 6.131 1.178 6.429 1.00 89.38 84 ILE A CA 1
ATOM 662 C C . ILE A 1 84 ? 4.952 2.155 6.550 1.00 89.38 84 ILE A C 1
ATOM 664 O O . ILE A 1 84 ? 5.072 3.354 6.279 1.00 89.38 84 ILE A O 1
ATOM 668 N N . SER A 1 85 ? 3.780 1.630 6.917 1.00 87.81 85 SER A N 1
ATOM 669 C CA . SER A 1 85 ? 2.525 2.396 6.942 1.00 87.81 85 SER A CA 1
ATOM 670 C C . SER A 1 85 ? 2.567 3.588 7.898 1.00 87.81 85 SER A C 1
ATOM 672 O O . SER A 1 85 ? 2.017 4.636 7.572 1.00 87.81 85 SER A O 1
ATOM 674 N N . SER A 1 86 ? 3.233 3.446 9.045 1.00 89.12 86 SER A N 1
ATOM 675 C CA . SER A 1 86 ? 3.358 4.504 10.057 1.00 89.12 86 SER A CA 1
ATOM 676 C C . SER A 1 86 ? 3.993 5.779 9.486 1.00 89.12 86 SER A C 1
ATOM 678 O O . SER A 1 86 ? 3.364 6.836 9.491 1.00 89.12 86 SER A O 1
ATOM 680 N N . ILE A 1 87 ? 5.192 5.661 8.904 1.00 92.56 87 ILE A N 1
ATOM 681 C CA . ILE A 1 87 ? 5.888 6.774 8.240 1.00 92.56 87 ILE A CA 1
ATOM 682 C C . ILE A 1 87 ? 5.073 7.281 7.051 1.00 92.56 87 ILE A C 1
ATOM 684 O O . ILE A 1 87 ? 4.894 8.485 6.891 1.00 92.56 87 ILE A O 1
ATOM 688 N N . LYS A 1 88 ? 4.570 6.367 6.215 1.00 93.00 88 LYS A N 1
ATOM 689 C CA . LYS A 1 88 ? 3.821 6.714 5.005 1.00 93.00 88 LYS A CA 1
ATOM 690 C C . LYS A 1 88 ? 2.623 7.616 5.314 1.00 93.00 88 LYS A C 1
ATOM 692 O O . LYS A 1 88 ? 2.469 8.655 4.683 1.00 93.00 88 LYS A O 1
ATOM 697 N N . ASN A 1 89 ? 1.787 7.214 6.266 1.00 92.19 89 ASN A N 1
ATOM 698 C CA . ASN A 1 89 ? 0.562 7.934 6.592 1.00 92.19 89 ASN A CA 1
ATOM 699 C C . ASN A 1 89 ? 0.856 9.309 7.204 1.00 92.19 89 ASN A C 1
ATOM 701 O O . ASN A 1 89 ? 0.172 10.277 6.888 1.00 92.19 89 ASN A O 1
ATOM 705 N N . GLU A 1 90 ? 1.887 9.406 8.044 1.00 94.81 90 GLU A N 1
ATOM 706 C CA . GLU A 1 90 ? 2.285 10.681 8.637 1.00 94.81 90 GLU A CA 1
ATOM 707 C C . GLU A 1 90 ? 2.868 11.642 7.594 1.00 94.81 90 GLU A C 1
ATOM 709 O O . GLU A 1 90 ? 2.504 12.816 7.572 1.00 94.81 90 GLU A O 1
ATOM 714 N N . LEU A 1 91 ? 3.715 11.147 6.682 1.00 96.00 91 LEU A N 1
ATOM 715 C CA . LEU A 1 91 ? 4.190 11.939 5.547 1.00 96.00 91 LEU A CA 1
ATOM 716 C C . LEU A 1 91 ? 3.018 12.431 4.694 1.00 96.00 91 LEU A C 1
ATOM 718 O O . LEU A 1 91 ? 2.983 13.608 4.355 1.00 96.00 91 LEU A O 1
ATOM 722 N N . GLU A 1 92 ? 2.063 11.558 4.364 1.00 95.50 92 GLU A N 1
ATOM 723 C CA . GLU A 1 92 ? 0.874 11.907 3.579 1.00 95.50 92 GLU A CA 1
ATOM 724 C C . GLU A 1 92 ? 0.037 13.013 4.244 1.00 95.50 92 GLU A C 1
ATOM 726 O O . GLU A 1 92 ? -0.304 13.989 3.577 1.00 95.50 92 GLU A O 1
ATOM 731 N N . ASP A 1 93 ? -0.257 12.903 5.543 1.00 95.50 93 ASP A N 1
ATOM 732 C CA . ASP A 1 93 ? -1.040 13.912 6.270 1.00 95.50 93 ASP A CA 1
ATOM 733 C C . ASP A 1 93 ? -0.280 15.251 6.390 1.00 95.50 93 ASP A C 1
ATOM 735 O O . ASP A 1 93 ? -0.876 16.312 6.195 1.00 95.50 93 ASP A O 1
ATOM 739 N N . LEU A 1 94 ? 1.041 15.225 6.622 1.00 96.56 94 LEU A N 1
ATOM 740 C CA . LEU A 1 94 ? 1.874 16.436 6.622 1.00 96.56 94 LEU A CA 1
ATOM 741 C C . LEU A 1 94 ? 1.928 17.083 5.232 1.00 96.56 94 LEU A C 1
ATOM 743 O O . LEU A 1 94 ? 1.815 18.300 5.108 1.00 96.56 94 LEU A O 1
ATOM 747 N N . CYS A 1 95 ? 2.068 16.292 4.167 1.00 96.56 95 CYS A N 1
ATOM 748 C CA . CYS A 1 95 ? 2.026 16.816 2.802 1.00 96.56 95 CYS A CA 1
ATOM 749 C C . CYS A 1 95 ? 0.666 17.441 2.498 1.00 96.56 95 CYS A C 1
ATOM 751 O O . CYS A 1 95 ? 0.611 18.521 1.917 1.00 96.56 95 CYS A O 1
ATOM 753 N N . PHE A 1 96 ? -0.420 16.790 2.920 1.00 96.12 96 PHE A N 1
ATOM 754 C CA . PHE A 1 96 ? -1.772 17.296 2.727 1.00 96.12 96 PHE A CA 1
ATOM 755 C C . PHE A 1 96 ? -1.961 18.662 3.391 1.00 96.12 96 PHE A C 1
ATOM 757 O O . PHE A 1 96 ? -2.460 19.584 2.750 1.00 96.12 96 PHE A O 1
ATOM 764 N N . TYR A 1 97 ? -1.469 18.811 4.623 1.00 95.94 97 TYR A N 1
ATOM 765 C CA . TYR A 1 97 ? -1.484 20.073 5.357 1.00 95.94 97 TYR A CA 1
ATOM 766 C C . TYR A 1 97 ? -0.794 21.220 4.598 1.00 95.94 97 TYR A C 1
ATOM 768 O O . TYR A 1 97 ? -1.358 22.305 4.479 1.00 95.94 97 TYR A O 1
ATOM 776 N N . TYR A 1 98 ? 0.408 20.992 4.056 1.00 96.12 98 TYR A N 1
ATOM 777 C CA . TYR A 1 98 ? 1.175 22.047 3.375 1.00 96.12 98 TYR A CA 1
ATOM 778 C C . TYR A 1 98 ? 0.728 22.316 1.932 1.00 96.12 98 TYR A C 1
ATOM 780 O O . TYR A 1 98 ? 0.874 23.438 1.447 1.00 96.12 98 TYR A O 1
ATOM 788 N N . LEU A 1 99 ? 0.221 21.305 1.225 1.00 94.88 99 LEU A N 1
ATOM 789 C CA . LEU A 1 99 ? -0.185 21.440 -0.176 1.00 94.88 99 LEU A CA 1
ATOM 790 C C . LEU A 1 99 ? -1.617 21.955 -0.322 1.00 94.88 99 LEU A C 1
ATOM 792 O O . LEU A 1 99 ? -1.891 22.722 -1.241 1.00 94.88 99 LEU A O 1
ATOM 796 N N . MET A 1 100 ? -2.525 21.528 0.560 1.00 94.94 100 MET A N 1
ATOM 797 C CA . MET A 1 100 ? -3.963 21.801 0.466 1.00 94.94 100 MET A CA 1
ATOM 798 C C . MET A 1 100 ? -4.554 22.119 1.853 1.00 94.94 100 MET A C 1
ATOM 800 O O . MET A 1 100 ? -5.381 21.360 2.364 1.00 94.94 100 MET A O 1
ATOM 804 N N . PRO A 1 101 ? -4.146 23.238 2.484 1.00 94.69 101 PRO A N 1
ATOM 805 C CA . PRO A 1 101 ? -4.523 23.555 3.862 1.00 94.69 101 PRO A CA 1
ATOM 806 C C . PRO A 1 101 ? -6.036 23.718 4.057 1.00 94.69 101 PRO A C 1
ATOM 808 O O . PRO A 1 101 ? -6.573 23.245 5.055 1.00 94.69 101 PRO A O 1
ATOM 811 N N . GLU A 1 102 ? -6.744 24.344 3.113 1.00 94.69 102 GLU A N 1
ATOM 812 C CA . GLU A 1 102 ? -8.198 24.554 3.214 1.00 94.69 102 GLU A CA 1
ATOM 813 C C . GLU A 1 102 ? -8.962 23.222 3.275 1.00 94.69 102 GLU A C 1
ATOM 815 O O . GLU A 1 102 ? -9.753 22.994 4.192 1.00 94.69 102 GLU A O 1
ATOM 820 N N . GLU A 1 103 ? -8.654 22.303 2.357 1.00 93.25 103 GLU A N 1
ATOM 821 C CA . GLU A 1 103 ? -9.233 20.955 2.319 1.00 93.25 103 GLU A CA 1
ATOM 822 C C . GLU A 1 103 ? -8.851 20.130 3.551 1.00 93.25 103 GLU A C 1
ATOM 824 O O . GLU A 1 103 ? -9.678 19.398 4.104 1.00 93.25 103 GLU A O 1
ATOM 829 N N . TYR A 1 104 ? -7.607 20.267 4.020 1.00 94.38 104 TYR A N 1
ATOM 830 C CA . TYR A 1 104 ? -7.144 19.624 5.245 1.00 94.38 104 TYR A CA 1
ATOM 831 C C . TYR A 1 104 ? -8.009 20.031 6.441 1.00 94.38 104 TYR A C 1
ATOM 833 O O . TYR A 1 104 ? -8.544 19.165 7.140 1.00 94.38 104 TYR A O 1
ATOM 841 N N . TYR A 1 105 ? -8.194 21.337 6.658 1.00 94.31 105 TYR A N 1
ATOM 842 C CA . TYR A 1 105 ? -8.999 21.845 7.768 1.00 94.31 105 TYR A CA 1
ATOM 843 C C . TYR A 1 105 ? -10.481 21.506 7.611 1.00 94.31 105 TYR A C 1
ATOM 845 O O . TYR A 1 105 ? -11.129 21.158 8.601 1.00 94.31 105 TYR A O 1
ATOM 853 N N . HIS A 1 106 ? -11.011 21.538 6.387 1.00 92.06 106 HIS A N 1
ATOM 854 C CA . HIS A 1 106 ? -12.386 21.136 6.110 1.00 92.06 106 HIS A CA 1
ATOM 855 C C . HIS A 1 106 ? -12.645 19.678 6.520 1.00 92.06 106 HIS A C 1
ATOM 857 O O . HIS A 1 106 ? -13.563 19.397 7.295 1.00 92.06 106 HIS A O 1
ATOM 863 N N . ILE A 1 107 ? -11.799 18.745 6.073 1.00 91.00 107 ILE A N 1
ATOM 864 C CA . ILE A 1 107 ? -11.938 17.323 6.412 1.00 91.00 107 ILE A CA 1
ATOM 865 C C . ILE A 1 107 ? -11.687 17.088 7.902 1.00 91.00 107 ILE A C 1
ATOM 867 O O . ILE A 1 107 ? -12.434 16.334 8.526 1.00 91.00 107 ILE A O 1
ATOM 871 N N . ALA A 1 108 ? -10.685 17.743 8.496 1.00 91.44 108 ALA A N 1
ATOM 872 C CA . ALA A 1 108 ? -10.427 17.649 9.931 1.00 91.44 108 ALA A CA 1
ATOM 873 C C . ALA A 1 108 ? -11.657 18.070 10.751 1.00 91.44 108 ALA A C 1
ATOM 875 O O . ALA A 1 108 ? -12.043 17.372 11.690 1.00 91.44 108 ALA A O 1
ATOM 876 N N . HIS A 1 109 ? -12.330 19.153 10.352 1.00 91.25 109 HIS A N 1
ATOM 877 C CA . HIS A 1 109 ? -13.548 19.618 11.005 1.00 91.25 109 HIS A CA 1
ATOM 878 C C . HIS A 1 109 ? -14.709 18.620 10.872 1.00 91.25 109 HIS A C 1
ATOM 880 O O . HIS A 1 109 ? -15.384 18.324 11.862 1.00 91.25 109 HIS A O 1
ATOM 886 N N . LEU A 1 110 ? -14.920 18.041 9.684 1.00 87.81 110 LEU A N 1
ATOM 887 C CA . LEU A 1 110 ? -15.939 17.003 9.473 1.00 87.81 110 LEU A CA 1
ATOM 888 C C . LEU A 1 110 ? -15.682 15.755 10.335 1.00 87.81 110 LEU A C 1
ATOM 890 O O . LEU A 1 110 ? -16.614 15.184 10.910 1.00 87.81 110 LEU A O 1
ATOM 894 N N . VAL A 1 111 ? -14.416 15.340 10.443 1.00 87.69 111 VAL A N 1
ATOM 895 C CA . VAL A 1 111 ? -13.993 14.193 11.259 1.00 87.69 111 VAL A CA 1
ATOM 896 C C . VAL A 1 111 ? -14.202 14.456 12.750 1.00 87.69 111 VAL A C 1
ATOM 898 O O . VAL A 1 111 ? -14.687 13.558 13.447 1.00 87.69 111 VAL A O 1
ATOM 901 N N . GLU A 1 112 ? -13.874 15.660 13.227 1.00 87.94 112 GLU A N 1
ATOM 902 C CA . GLU A 1 112 ? -14.036 16.049 14.633 1.00 87.94 112 GLU A CA 1
ATOM 903 C C . GLU A 1 112 ? -15.517 16.185 15.011 1.00 87.94 112 GLU A C 1
ATOM 905 O O . GLU A 1 112 ? -15.935 15.661 16.040 1.00 87.94 112 GLU A O 1
ATOM 910 N N . THR A 1 113 ? -16.345 16.773 14.141 1.00 86.56 113 THR A N 1
ATOM 911 C CA . THR A 1 113 ? -17.788 16.961 14.393 1.00 86.56 113 THR A CA 1
ATOM 912 C C . THR A 1 113 ? -18.508 15.637 14.660 1.00 86.56 113 THR A C 1
ATOM 914 O O . THR A 1 113 ? -19.380 15.560 15.522 1.00 86.56 113 THR A O 1
ATOM 917 N N . LYS A 1 114 ? -18.126 14.562 13.956 1.00 83.88 114 LYS A N 1
ATOM 918 C CA . LYS A 1 114 ? -18.727 13.228 14.132 1.00 83.88 114 LYS A CA 1
ATOM 919 C C . LYS A 1 114 ? -17.972 12.327 15.109 1.00 83.88 114 LYS A C 1
ATOM 921 O O . LYS A 1 114 ? -18.315 11.156 15.246 1.00 83.88 114 LYS A O 1
ATOM 926 N N . LYS A 1 115 ? -16.914 12.811 15.759 1.00 86.31 115 LYS A N 1
ATOM 927 C CA . LYS A 1 115 ? -16.007 11.979 16.561 1.00 86.31 115 LYS A CA 1
ATOM 928 C C . LYS A 1 115 ? -16.701 11.295 17.730 1.00 86.31 115 LYS A C 1
ATOM 930 O O . LYS A 1 115 ? -16.624 10.079 17.820 1.00 86.31 115 LYS A O 1
ATOM 935 N N . ALA A 1 116 ? -17.446 12.041 18.545 1.00 87.88 116 ALA A N 1
ATOM 936 C CA . ALA A 1 116 ? -18.134 11.479 19.709 1.00 87.88 116 ALA A CA 1
ATOM 937 C C . ALA A 1 116 ? -19.110 10.350 19.325 1.00 87.88 116 ALA A C 1
ATOM 939 O O . ALA A 1 116 ? -19.121 9.291 19.949 1.00 87.88 116 ALA A O 1
ATOM 940 N N . GLU A 1 117 ? -19.889 10.546 18.256 1.00 86.62 117 GLU A N 1
ATOM 941 C CA . GLU A 1 117 ? -20.825 9.537 17.749 1.00 86.62 117 GLU A CA 1
ATOM 942 C C . GLU A 1 117 ? -20.098 8.293 17.209 1.00 86.62 117 GLU A C 1
ATOM 944 O O . GLU A 1 117 ? -20.529 7.159 17.443 1.00 86.62 117 GLU A O 1
ATOM 949 N N . ARG A 1 118 ? -18.987 8.494 16.487 1.00 87.62 118 ARG A N 1
ATOM 950 C CA . ARG A 1 118 ? -18.165 7.398 15.956 1.00 87.62 118 ARG A CA 1
ATOM 951 C C . ARG A 1 118 ? -17.493 6.610 17.072 1.00 87.62 118 ARG A C 1
ATOM 953 O O . ARG A 1 118 ? -17.578 5.387 17.056 1.00 87.62 118 ARG A O 1
ATOM 960 N N . ASP A 1 119 ? -16.879 7.288 18.034 1.00 89.06 119 ASP A N 1
ATOM 961 C CA . ASP A 1 119 ? -16.173 6.660 19.152 1.00 89.06 119 ASP A CA 1
ATOM 962 C C . ASP A 1 119 ? -17.144 5.842 20.011 1.00 89.06 119 ASP A C 1
ATOM 964 O O . ASP A 1 119 ? -16.843 4.703 20.361 1.00 89.06 119 ASP A O 1
ATOM 968 N N . ALA A 1 120 ? -18.351 6.358 20.271 1.00 90.62 120 ALA A N 1
ATOM 969 C CA . ALA A 1 120 ? -19.396 5.608 20.967 1.00 90.62 120 ALA A CA 1
ATOM 970 C C . ALA A 1 120 ? -19.808 4.337 20.201 1.00 90.62 120 ALA A C 1
ATOM 972 O O . ALA A 1 120 ? -19.875 3.254 20.786 1.00 90.62 120 ALA A O 1
ATOM 973 N N . ALA A 1 121 ? -20.037 4.446 18.887 1.00 90.50 121 ALA A N 1
ATOM 974 C CA . ALA A 1 121 ? -20.412 3.306 18.050 1.00 90.50 121 ALA A CA 1
ATOM 975 C C . ALA A 1 121 ? -19.293 2.252 17.954 1.00 90.50 121 ALA A C 1
ATOM 977 O O . ALA A 1 121 ? -19.560 1.052 18.024 1.00 90.50 121 ALA A O 1
ATOM 978 N N . VAL A 1 122 ? -18.040 2.693 17.818 1.00 92.25 122 VAL A N 1
ATOM 979 C CA . VAL A 1 122 ? -16.860 1.821 17.788 1.00 92.25 122 VAL A CA 1
ATOM 980 C C . VAL A 1 122 ? -16.672 1.124 19.130 1.00 92.25 122 VAL A C 1
ATOM 982 O O . VAL A 1 122 ? -16.501 -0.089 19.143 1.00 92.25 122 VAL A O 1
ATOM 985 N N . ASN A 1 123 ? -16.767 1.842 20.249 1.00 93.62 123 ASN A N 1
ATOM 986 C CA . ASN A 1 123 ? -16.610 1.254 21.579 1.00 93.62 123 ASN A CA 1
ATOM 987 C C . ASN A 1 123 ? -17.696 0.217 21.886 1.00 93.62 123 ASN A C 1
ATOM 989 O O . ASN A 1 123 ? -17.367 -0.846 22.400 1.00 93.62 123 ASN A O 1
ATOM 993 N N . LYS A 1 124 ? -18.957 0.470 21.506 1.00 93.62 124 LYS A N 1
ATOM 994 C CA . LYS A 1 124 ? -20.041 -0.522 21.624 1.00 93.62 124 LYS A CA 1
ATOM 995 C C . LYS A 1 124 ? -19.697 -1.811 20.868 1.00 93.62 124 LYS A C 1
ATOM 997 O O . LYS A 1 124 ? -19.696 -2.886 21.453 1.00 93.62 124 LYS A O 1
ATOM 1002 N N . MET A 1 125 ? -19.305 -1.692 19.599 1.00 94.00 125 MET A N 1
ATOM 1003 C CA . MET A 1 125 ? -18.916 -2.847 18.780 1.00 94.00 125 MET A CA 1
ATOM 1004 C C . MET A 1 125 ? -17.663 -3.561 19.321 1.00 94.00 125 MET A C 1
ATOM 1006 O O . MET A 1 125 ? -17.570 -4.785 19.254 1.00 94.00 125 MET A O 1
ATOM 1010 N N . ILE A 1 126 ? -16.698 -2.822 19.878 1.00 95.56 126 ILE A N 1
ATOM 1011 C CA . ILE A 1 126 ? -15.523 -3.404 20.535 1.00 95.56 126 ILE A CA 1
ATOM 1012 C C . ILE A 1 126 ? -15.943 -4.241 21.740 1.00 95.56 126 ILE A C 1
ATOM 1014 O O . ILE A 1 126 ? -15.473 -5.371 21.855 1.00 95.56 126 ILE A O 1
ATOM 1018 N N . THR A 1 127 ? -16.814 -3.725 22.609 1.00 95.88 127 THR A N 1
ATOM 1019 C CA . THR A 1 127 ? -17.335 -4.469 23.765 1.00 95.88 127 THR A CA 1
ATOM 1020 C C . THR A 1 127 ? -18.035 -5.745 23.311 1.00 95.88 127 THR A C 1
ATOM 1022 O O . THR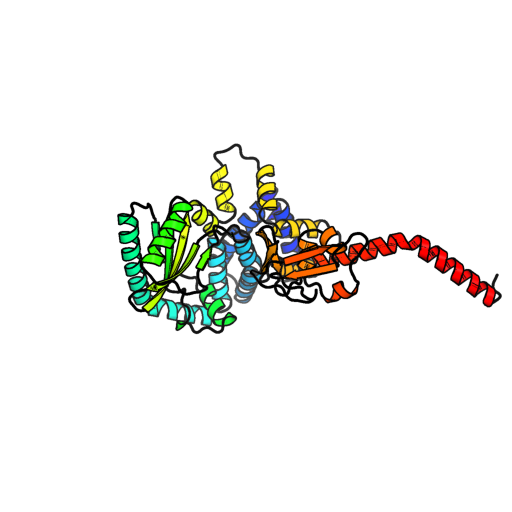 A 1 127 ? -17.660 -6.833 23.744 1.00 95.88 127 THR A O 1
ATOM 1025 N N . ASP A 1 128 ? -18.947 -5.636 22.345 1.00 94.44 128 ASP A N 1
ATOM 1026 C CA . ASP A 1 128 ? -19.722 -6.766 21.832 1.00 94.44 128 ASP A CA 1
ATOM 1027 C C . ASP A 1 128 ? -18.842 -7.879 21.237 1.00 94.44 128 ASP A C 1
ATOM 1029 O O . ASP A 1 128 ? -19.080 -9.068 21.471 1.00 94.44 128 ASP A O 1
ATOM 1033 N N . ILE A 1 129 ? -17.832 -7.509 20.438 1.00 95.25 129 ILE A N 1
ATOM 1034 C CA . ILE A 1 129 ? -16.876 -8.468 19.867 1.00 95.25 129 ILE A CA 1
ATOM 1035 C C . ILE A 1 129 ? -15.986 -9.039 20.976 1.00 95.25 129 ILE A C 1
ATOM 1037 O O . ILE A 1 129 ? -15.704 -10.236 20.971 1.00 95.25 129 ILE A O 1
ATOM 1041 N N . SER A 1 130 ? -15.566 -8.225 21.946 1.00 96.25 130 SER A N 1
ATOM 1042 C CA . SER A 1 130 ? -14.698 -8.670 23.042 1.00 96.25 130 SER A CA 1
ATOM 1043 C C . SER A 1 130 ? -15.367 -9.727 23.914 1.00 96.25 130 SER A C 1
ATOM 1045 O O . SER A 1 130 ? -14.753 -10.750 24.221 1.00 96.25 130 SER A O 1
ATOM 1047 N N . GLU A 1 131 ? -16.628 -9.518 24.292 1.00 95.75 131 GLU A N 1
ATOM 1048 C CA . GLU A 1 131 ? -17.408 -10.482 25.076 1.00 95.75 131 GLU A CA 1
ATOM 1049 C C . GLU A 1 131 ? -17.565 -11.807 24.323 1.00 95.75 131 GLU A C 1
ATOM 1051 O O . GLU A 1 131 ? -17.303 -12.885 24.869 1.00 95.75 131 GLU A O 1
ATOM 1056 N N . MET A 1 132 ? -17.899 -11.724 23.031 1.00 94.75 132 MET A N 1
ATOM 1057 C CA . MET A 1 132 ? -18.013 -12.886 22.154 1.00 94.75 132 MET A CA 1
ATOM 1058 C C . MET A 1 132 ? -16.698 -13.673 22.094 1.00 94.75 132 MET A C 1
ATOM 1060 O O . MET A 1 132 ? -16.704 -14.883 22.319 1.00 94.75 132 MET A O 1
ATOM 1064 N N . LEU A 1 133 ? -15.564 -13.018 21.844 1.00 94.88 133 LEU A N 1
ATOM 1065 C CA . LEU A 1 133 ? -14.269 -13.697 21.737 1.00 94.88 133 LEU A CA 1
ATOM 1066 C C . LEU A 1 133 ? -13.778 -14.260 23.078 1.00 94.88 133 LEU A C 1
ATOM 1068 O O . LEU A 1 133 ? -13.201 -15.349 23.114 1.00 94.88 133 LEU A O 1
ATOM 1072 N N . THR A 1 134 ? -14.070 -13.572 24.185 1.00 95.00 134 THR A N 1
ATOM 1073 C CA . THR A 1 134 ? -13.735 -14.037 25.541 1.00 95.00 134 THR A CA 1
ATOM 1074 C C . THR A 1 134 ? -14.497 -15.315 25.891 1.00 95.00 134 THR A C 1
ATOM 1076 O O . THR A 1 134 ? -13.905 -16.253 26.424 1.00 95.00 134 THR A O 1
ATOM 1079 N N . SER A 1 135 ? -15.784 -15.407 25.531 1.00 93.88 135 SER A N 1
ATOM 1080 C CA . SER A 1 135 ? -16.589 -16.620 25.761 1.00 93.88 135 SER A CA 1
ATOM 1081 C C . SER A 1 135 ? -16.051 -17.854 25.018 1.00 93.88 135 SER A C 1
ATOM 1083 O O . SER A 1 135 ? -16.145 -18.971 25.527 1.00 93.88 135 SER A O 1
ATOM 1085 N N . HIS A 1 136 ? -15.393 -17.643 23.874 1.00 92.44 136 HIS A N 1
ATOM 1086 C CA . HIS A 1 136 ? -14.738 -18.686 23.078 1.00 92.44 136 HIS A CA 1
ATOM 1087 C C . HIS A 1 136 ? -13.265 -18.914 23.464 1.00 92.44 136 HIS A C 1
ATOM 1089 O O . HIS A 1 136 ? -12.580 -19.701 22.819 1.00 92.44 136 HIS A O 1
ATOM 1095 N N . LYS A 1 137 ? -12.774 -18.265 24.533 1.00 94.12 137 LYS A N 1
ATOM 1096 C CA . LYS A 1 137 ? -11.405 -18.401 25.069 1.00 94.12 137 LYS A CA 1
ATOM 1097 C C . LYS A 1 137 ? -10.294 -18.047 24.070 1.00 94.12 137 LYS A C 1
ATOM 1099 O O . LYS A 1 137 ? -9.181 -18.563 24.176 1.00 94.12 137 LYS A O 1
ATOM 1104 N N . ILE A 1 138 ? -10.566 -17.144 23.130 1.00 93.31 138 ILE A N 1
ATOM 1105 C CA . ILE A 1 138 ? -9.552 -16.627 22.207 1.00 93.31 138 ILE A CA 1
ATOM 1106 C C . ILE A 1 138 ? -8.810 -15.473 22.879 1.00 93.31 138 ILE A C 1
ATOM 1108 O O . ILE A 1 138 ? -9.427 -14.587 23.463 1.00 93.31 138 ILE A O 1
ATOM 1112 N N . GLN A 1 139 ? -7.479 -15.458 22.782 1.00 93.69 139 GLN A N 1
ATOM 1113 C CA . GLN A 1 139 ? -6.681 -14.301 23.190 1.00 93.69 139 GLN A CA 1
ATOM 1114 C C . GLN A 1 139 ? -6.653 -13.266 22.065 1.00 93.69 139 GLN A C 1
ATOM 1116 O O . GLN A 1 139 ? -6.328 -13.588 20.915 1.00 93.69 139 GLN A O 1
ATOM 1121 N N . PHE A 1 140 ? -6.996 -12.021 22.391 1.00 96.00 140 PHE A N 1
ATOM 1122 C CA . PHE A 1 140 ? -7.059 -10.936 21.421 1.00 96.00 140 PHE A CA 1
ATOM 1123 C C . PHE A 1 140 ? -6.719 -9.577 22.041 1.00 96.00 140 PHE A C 1
ATOM 1125 O O . PHE A 1 140 ? -6.858 -9.354 23.242 1.00 96.00 140 PHE A O 1
ATOM 1132 N N . ARG A 1 141 ? -6.327 -8.646 21.173 1.00 96.38 141 ARG A N 1
ATOM 1133 C CA . ARG A 1 141 ? -6.237 -7.209 21.419 1.00 96.38 141 ARG A CA 1
ATOM 1134 C C . ARG A 1 141 ? -7.094 -6.507 20.375 1.00 96.38 141 ARG A C 1
ATOM 1136 O O . ARG A 1 141 ? -6.904 -6.714 19.181 1.00 96.38 141 ARG A O 1
ATOM 1143 N N . ILE A 1 142 ? -8.043 -5.690 20.810 1.00 96.38 142 ILE A N 1
ATOM 1144 C CA . ILE A 1 142 ? -9.007 -5.029 19.928 1.00 96.38 142 ILE A CA 1
ATOM 1145 C C . ILE A 1 142 ? -9.051 -3.533 20.218 1.00 96.38 142 ILE A C 1
ATOM 1147 O O . ILE A 1 142 ? -9.002 -3.118 21.373 1.00 96.38 142 ILE A O 1
ATOM 1151 N N . PHE A 1 143 ? -9.094 -2.717 19.169 1.00 95.00 143 PHE A N 1
ATOM 1152 C CA . PHE A 1 143 ? -9.171 -1.264 19.297 1.00 95.00 143 PHE A CA 1
ATOM 1153 C C . PHE A 1 143 ? -9.756 -0.615 18.044 1.00 95.00 143 PHE A C 1
ATOM 1155 O O . PHE A 1 143 ? -9.745 -1.181 16.944 1.00 95.00 143 PHE A O 1
ATOM 1162 N N . GLY A 1 144 ? -10.259 0.606 18.224 1.00 91.88 144 GLY A N 1
ATOM 1163 C CA . GLY A 1 144 ? -10.739 1.449 17.139 1.00 91.88 144 GLY A CA 1
ATOM 1164 C C . GLY A 1 144 ? -9.583 1.936 16.275 1.00 91.88 144 GLY A C 1
ATOM 1165 O O . GLY A 1 144 ? -8.540 2.353 16.779 1.00 91.88 144 GLY A O 1
ATOM 1166 N N . ARG A 1 145 ? -9.766 1.897 14.956 1.00 84.88 145 ARG A N 1
ATOM 1167 C CA . ARG A 1 145 ? -8.802 2.418 13.991 1.00 84.88 145 ARG A CA 1
ATOM 1168 C C . ARG A 1 145 ? -9.283 3.766 13.468 1.00 84.88 145 ARG A C 1
ATOM 1170 O O . ARG A 1 145 ? -10.260 3.842 12.727 1.00 84.88 145 ARG A O 1
ATOM 1177 N N . SER A 1 146 ? -8.522 4.814 13.762 1.00 80.50 146 SER A N 1
ATOM 1178 C CA . SER A 1 146 ? -8.704 6.115 13.121 1.00 80.50 146 SER A CA 1
ATOM 1179 C C . SER A 1 146 ? -8.081 6.122 11.732 1.00 80.50 146 SER A C 1
ATOM 1181 O O . SER A 1 146 ? -7.013 5.552 11.493 1.00 80.50 146 SER A O 1
ATOM 1183 N N . LYS A 1 147 ? -8.768 6.764 10.792 1.00 81.06 147 LYS A N 1
ATOM 1184 C CA . LYS A 1 147 ? -8.290 6.918 9.426 1.00 81.06 147 LYS A CA 1
ATOM 1185 C C . LYS A 1 147 ? -7.605 8.270 9.249 1.00 81.06 147 LYS A C 1
ATOM 1187 O O . LYS A 1 147 ? -8.082 9.277 9.754 1.00 81.06 147 LYS A O 1
ATOM 1192 N N . HIS A 1 148 ? -6.518 8.260 8.489 1.00 86.69 148 HIS A N 1
ATOM 1193 C CA . HIS A 1 148 ? -5.729 9.437 8.131 1.00 86.69 148 HIS A CA 1
ATOM 1194 C C . HIS A 1 148 ? -6.502 10.392 7.218 1.00 86.69 148 HIS A C 1
ATOM 1196 O O . HIS A 1 148 ? -7.272 9.942 6.357 1.00 86.69 148 HIS A O 1
ATOM 1202 N N . LEU A 1 149 ? -6.283 11.696 7.392 1.00 90.81 149 LEU A N 1
ATOM 1203 C CA . LEU A 1 149 ? -7.040 12.753 6.715 1.00 90.81 149 LEU A CA 1
ATOM 1204 C C . LEU A 1 149 ? -6.812 12.710 5.206 1.00 90.81 149 LEU A C 1
ATOM 1206 O O . LEU A 1 149 ? -7.773 12.715 4.434 1.00 90.81 149 LEU A O 1
ATOM 1210 N N . TYR A 1 150 ? -5.566 12.525 4.773 1.00 91.56 150 TYR A N 1
ATOM 1211 C CA . TYR A 1 150 ? -5.249 12.409 3.353 1.00 91.56 150 TYR A CA 1
ATOM 1212 C C . TYR A 1 150 ? -5.899 11.174 2.707 1.00 91.56 150 TYR A C 1
ATOM 1214 O O . TYR A 1 150 ? -6.385 11.209 1.576 1.00 91.56 150 TYR A O 1
ATOM 1222 N N . SER A 1 151 ? -6.005 10.066 3.447 1.00 88.25 151 SER A N 1
ATOM 1223 C CA . SER A 1 151 ? -6.708 8.864 2.976 1.00 88.25 151 SER A CA 1
ATOM 1224 C C . SER A 1 151 ? -8.229 9.053 2.873 1.00 88.25 151 SER A C 1
ATOM 1226 O O . SER A 1 151 ? -8.894 8.319 2.133 1.00 88.25 151 SER A O 1
ATOM 1228 N N . ILE A 1 152 ? -8.812 9.978 3.640 1.00 88.12 152 ILE A N 1
ATOM 1229 C CA . ILE A 1 152 ? -10.217 10.387 3.507 1.00 88.12 152 ILE A CA 1
ATOM 1230 C C . ILE A 1 152 ? -10.362 11.245 2.250 1.00 88.12 152 ILE A C 1
ATOM 1232 O O . ILE A 1 152 ? -11.138 10.870 1.369 1.00 88.12 152 ILE A O 1
ATOM 1236 N N . TYR A 1 153 ? -9.531 12.283 2.120 1.00 91.00 153 TYR A N 1
ATOM 1237 C CA . TYR A 1 153 ? -9.466 13.159 0.949 1.00 91.00 153 TYR A CA 1
ATOM 1238 C C . TYR A 1 153 ? -9.364 12.365 -0.359 1.00 91.00 153 TYR A C 1
ATOM 1240 O O . TYR A 1 153 ? -10.228 12.465 -1.230 1.00 91.00 153 TYR A O 1
ATOM 1248 N N . LYS A 1 154 ? -8.387 11.455 -0.458 1.00 86.81 154 LYS A N 1
ATOM 1249 C CA . LYS A 1 154 ? -8.179 10.624 -1.652 1.00 86.81 154 LYS A CA 1
ATOM 1250 C C . LYS A 1 154 ? -9.411 9.793 -2.016 1.00 86.81 154 LYS A C 1
ATOM 1252 O O . LYS A 1 154 ? -9.681 9.587 -3.195 1.00 86.81 154 LYS A O 1
ATOM 1257 N N . LYS A 1 155 ? -10.183 9.305 -1.033 1.00 83.69 155 LYS A N 1
ATOM 1258 C CA . LYS A 1 155 ? -11.432 8.570 -1.312 1.00 83.69 155 LYS A CA 1
ATOM 1259 C C . LYS A 1 155 ? -12.559 9.493 -1.766 1.00 83.69 155 LYS A C 1
ATOM 1261 O O . LYS A 1 155 ? -13.334 9.061 -2.613 1.00 83.69 155 LYS A O 1
ATOM 1266 N N . MET A 1 156 ? -12.648 10.710 -1.234 1.00 85.62 156 MET A N 1
ATOM 1267 C CA . MET A 1 156 ? -13.645 11.690 -1.673 1.00 85.62 156 MET A CA 1
ATOM 1268 C C . MET A 1 156 ? -13.402 12.089 -3.127 1.00 85.62 156 MET A C 1
ATOM 1270 O O . MET A 1 156 ? -14.311 11.984 -3.946 1.00 85.62 156 MET A O 1
ATOM 1274 N N . VAL A 1 157 ? -12.152 12.419 -3.463 1.00 85.06 157 VAL A N 1
ATOM 1275 C CA . VAL A 1 157 ? -11.771 12.863 -4.807 1.00 85.06 157 VAL A CA 1
ATOM 1276 C C . VAL A 1 157 ? -11.790 11.711 -5.813 1.00 85.06 157 VAL A C 1
ATOM 1278 O O . VAL A 1 157 ? -12.521 11.773 -6.794 1.00 85.06 157 VAL A O 1
ATOM 1281 N N . HIS A 1 158 ? -11.046 10.622 -5.576 1.00 77.75 158 HIS A N 1
ATOM 1282 C CA . HIS A 1 158 ? -10.860 9.577 -6.598 1.00 77.75 158 HIS A CA 1
ATOM 1283 C C . HIS A 1 158 ? -12.080 8.671 -6.781 1.00 77.75 158 HIS A C 1
ATOM 1285 O O . HIS A 1 158 ? -12.204 8.012 -7.808 1.00 77.75 158 HIS A O 1
ATOM 1291 N N . LYS A 1 159 ? -12.937 8.542 -5.760 1.00 73.81 159 LYS A N 1
ATOM 1292 C CA . LYS A 1 159 ? -14.135 7.689 -5.837 1.00 73.81 159 LYS A CA 1
ATOM 1293 C C . LYS A 1 159 ? -15.424 8.493 -5.943 1.00 73.81 159 LYS A C 1
ATOM 1295 O O . LYS A 1 159 ? -16.484 7.877 -5.883 1.00 73.81 159 LYS A O 1
ATOM 1300 N N . HIS A 1 160 ? -15.324 9.820 -6.054 1.00 79.62 160 HIS A N 1
ATOM 1301 C CA . HIS A 1 160 ? -16.459 10.744 -6.081 1.00 79.62 160 HIS A CA 1
ATOM 1302 C C . HIS A 1 160 ? -17.469 10.465 -4.962 1.00 79.62 160 HIS A C 1
ATOM 1304 O O . HIS A 1 160 ? -18.677 10.446 -5.182 1.00 79.62 160 HIS A O 1
ATOM 1310 N N . LYS A 1 161 ? -16.955 10.189 -3.758 1.00 78.06 161 LYS A N 1
ATOM 1311 C CA . LYS A 1 161 ? -17.773 9.849 -2.592 1.00 78.06 161 LYS A CA 1
ATOM 1312 C C . LYS A 1 161 ? -17.960 11.053 -1.699 1.00 78.06 161 LYS A C 1
ATOM 1314 O O . LYS A 1 161 ? -16.993 11.744 -1.375 1.00 78.06 161 LYS A O 1
ATOM 1319 N N . ARG A 1 162 ? -19.178 11.237 -1.204 1.00 80.88 162 ARG A N 1
ATOM 1320 C CA . ARG A 1 162 ? -19.429 12.170 -0.106 1.00 80.88 162 ARG A CA 1
ATOM 1321 C C . ARG A 1 162 ? -18.784 11.658 1.178 1.00 80.88 162 ARG A C 1
ATOM 1323 O O . ARG A 1 162 ? -18.651 10.451 1.369 1.00 80.88 162 ARG A O 1
ATOM 1330 N N . PHE A 1 163 ? -18.455 12.569 2.093 1.00 78.94 163 PHE A N 1
ATOM 1331 C CA . PHE A 1 163 ? -17.924 12.216 3.415 1.00 78.94 163 PHE A CA 1
ATOM 1332 C C . PHE A 1 163 ? -18.816 11.197 4.150 1.00 78.94 163 PHE A C 1
ATOM 1334 O O . PHE A 1 163 ? -18.316 10.233 4.725 1.00 78.94 163 PHE A O 1
ATOM 1341 N N . ASP A 1 164 ? -20.139 11.355 4.045 1.00 76.62 164 ASP A N 1
ATOM 1342 C CA . ASP A 1 164 ? -21.137 10.465 4.656 1.00 76.62 164 ASP A CA 1
ATOM 1343 C C . ASP A 1 164 ? -21.139 9.038 4.071 1.00 76.62 164 ASP A C 1
ATOM 1345 O O . ASP A 1 164 ? -21.565 8.096 4.730 1.00 76.62 164 ASP A O 1
ATOM 1349 N N . GLU A 1 165 ? -20.637 8.853 2.847 1.00 73.69 165 GLU A N 1
ATOM 1350 C CA . GLU A 1 165 ? -20.587 7.560 2.146 1.00 73.69 165 GLU A CA 1
ATOM 1351 C C . GLU A 1 165 ? -19.278 6.792 2.400 1.00 73.69 165 GLU A C 1
ATOM 1353 O O . GLU A 1 165 ? -19.036 5.712 1.834 1.00 73.69 165 GLU A O 1
ATOM 1358 N N . ILE A 1 166 ? -18.389 7.354 3.223 1.00 73.38 166 ILE A N 1
ATOM 1359 C CA . ILE A 1 166 ? -17.124 6.731 3.608 1.00 73.38 166 ILE A CA 1
ATOM 1360 C C . ILE A 1 166 ? -17.400 5.743 4.740 1.00 73.38 166 ILE A C 1
ATOM 1362 O O . ILE A 1 166 ? -17.247 6.030 5.923 1.00 73.38 166 ILE A O 1
ATOM 1366 N N . LEU A 1 167 ? -17.797 4.538 4.332 1.00 65.19 167 LEU A N 1
ATOM 1367 C CA . LEU A 1 167 ? -18.154 3.425 5.219 1.00 65.19 167 LEU A CA 1
ATOM 1368 C C . LEU A 1 167 ? -17.022 3.013 6.174 1.00 65.19 167 LEU A C 1
ATOM 1370 O O . LEU A 1 167 ? -17.270 2.485 7.247 1.00 65.19 167 LEU A O 1
ATOM 1374 N N . ASP A 1 168 ? -15.773 3.262 5.788 1.00 64.50 168 ASP A N 1
ATOM 1375 C CA . ASP A 1 168 ? -14.575 2.876 6.535 1.00 64.50 168 ASP A CA 1
ATOM 1376 C C . ASP A 1 168 ? -14.146 3.886 7.618 1.00 64.50 168 ASP A C 1
ATOM 1378 O O . ASP A 1 168 ? -13.028 3.821 8.124 1.00 64.50 168 ASP A O 1
ATOM 1382 N N . LEU A 1 169 ? -15.017 4.838 7.973 1.00 77.06 169 LEU A N 1
ATOM 1383 C CA . LEU A 1 169 ? -14.812 5.725 9.127 1.00 77.06 169 LEU A CA 1
ATOM 1384 C C . LEU A 1 169 ? -15.044 5.023 10.474 1.00 77.06 169 LEU A C 1
ATOM 1386 O O . LEU A 1 169 ? -14.542 5.500 11.495 1.00 77.06 169 LEU A O 1
ATOM 1390 N N . LEU A 1 170 ? -15.803 3.924 10.471 1.00 86.50 170 LEU A N 1
ATOM 1391 C CA . LEU A 1 170 ? -16.018 3.034 11.609 1.00 86.50 170 LEU A CA 1
ATOM 1392 C C . LEU A 1 170 ? -15.191 1.767 11.377 1.00 86.50 170 LEU A C 1
ATOM 1394 O O . LEU A 1 170 ? -15.663 0.798 10.783 1.00 86.50 170 LEU A O 1
ATOM 1398 N N . ALA A 1 171 ? -13.926 1.802 11.786 1.00 90.50 171 ALA A N 1
ATOM 1399 C CA . ALA A 1 171 ? -12.999 0.698 11.580 1.00 90.50 171 ALA A CA 1
ATOM 1400 C C . ALA A 1 171 ? -12.500 0.140 12.913 1.00 90.50 171 ALA A C 1
ATOM 1402 O O . ALA A 1 171 ? -12.177 0.890 13.835 1.00 90.50 171 ALA A O 1
ATOM 1403 N N . ILE A 1 172 ? -12.405 -1.183 12.997 1.00 94.62 172 ILE A N 1
ATOM 1404 C CA . ILE A 1 172 ? -11.931 -1.912 14.174 1.00 94.62 172 ILE A CA 1
ATOM 1405 C C . ILE A 1 172 ? -10.812 -2.845 13.744 1.00 94.62 172 ILE A C 1
ATOM 1407 O O . ILE A 1 172 ? -10.875 -3.471 12.683 1.00 94.62 172 ILE A O 1
ATOM 1411 N N . ARG A 1 173 ? -9.780 -2.942 14.576 1.00 96.31 173 ARG A N 1
ATOM 1412 C CA . ARG A 1 173 ? -8.697 -3.899 14.393 1.00 96.31 173 ARG A CA 1
ATOM 1413 C C . ARG A 1 173 ? -8.706 -4.901 15.535 1.00 96.31 173 ARG A C 1
ATOM 1415 O O . ARG A 1 173 ? -8.702 -4.497 16.693 1.00 96.31 173 ARG A O 1
ATOM 1422 N N . VAL A 1 174 ? -8.690 -6.181 15.188 1.00 97.62 174 VAL A N 1
ATOM 1423 C CA . VAL A 1 174 ? -8.543 -7.315 16.098 1.00 97.62 174 VAL A CA 1
ATOM 1424 C C . VAL A 1 174 ? -7.200 -7.972 15.814 1.00 97.62 174 VAL A C 1
ATOM 1426 O O . VAL A 1 174 ? -6.893 -8.323 14.674 1.00 97.62 174 VAL A O 1
ATOM 1429 N N . ILE A 1 175 ? -6.394 -8.119 16.853 1.00 97.31 175 ILE A N 1
ATOM 1430 C CA . ILE A 1 175 ? -5.076 -8.730 16.793 1.00 97.31 175 ILE A CA 1
ATOM 1431 C C . ILE A 1 175 ? -5.085 -9.967 17.674 1.00 97.31 175 ILE A C 1
ATOM 1433 O O . ILE A 1 175 ? -5.576 -9.919 18.797 1.00 97.31 175 ILE A O 1
ATOM 1437 N N . THR A 1 176 ? -4.584 -11.081 17.156 1.00 96.88 176 THR A N 1
ATOM 1438 C CA . THR A 1 176 ? -4.548 -12.368 17.860 1.00 96.88 176 THR A CA 1
ATOM 1439 C C . THR A 1 176 ? -3.197 -13.062 17.663 1.00 96.88 176 THR A C 1
ATOM 1441 O O . THR A 1 176 ? -2.261 -12.486 17.114 1.00 96.88 176 THR A O 1
ATOM 1444 N N . GLN A 1 177 ? -3.058 -14.290 18.153 1.00 93.94 177 GLN A N 1
ATOM 1445 C CA . GLN A 1 177 ? -1.780 -15.000 18.189 1.00 93.94 177 GLN A CA 1
ATOM 1446 C C . GLN A 1 177 ? -1.495 -15.817 16.930 1.00 93.94 177 GLN A C 1
ATOM 1448 O O . GLN A 1 177 ? -0.347 -15.888 16.509 1.00 93.94 177 GLN A O 1
ATOM 1453 N N . SER A 1 178 ? -2.514 -16.435 16.329 1.00 95.19 178 SER A N 1
ATOM 1454 C CA . SER A 1 178 ? -2.332 -17.376 15.220 1.00 95.19 178 SER A CA 1
ATOM 1455 C C . SER A 1 178 ? -3.201 -17.028 14.014 1.00 95.19 178 SER A C 1
ATOM 1457 O O . SER A 1 178 ? -4.231 -16.358 14.131 1.00 95.19 178 SER A O 1
ATOM 1459 N N . GLU A 1 179 ? -2.799 -17.507 12.837 1.00 95.56 179 GLU A N 1
ATOM 1460 C CA . GLU A 1 179 ? -3.610 -17.376 11.623 1.00 95.56 179 GLU A CA 1
ATOM 1461 C C . GLU A 1 179 ? -4.942 -18.119 11.760 1.00 95.56 179 GLU A C 1
ATOM 1463 O O . GLU A 1 179 ? -5.972 -17.597 11.344 1.00 95.56 179 GLU A O 1
ATOM 1468 N N . LEU A 1 180 ? -4.949 -19.286 12.419 1.00 95.88 180 LEU A N 1
ATOM 1469 C CA . LEU A 1 180 ? -6.172 -20.045 12.689 1.00 95.88 180 LEU A CA 1
ATOM 1470 C C . LEU A 1 180 ? -7.181 -19.203 13.479 1.00 95.88 180 LEU A C 1
ATOM 1472 O O . LEU A 1 180 ? -8.327 -19.068 13.053 1.00 95.88 180 LEU A O 1
ATOM 1476 N N . ASN A 1 181 ? -6.730 -18.547 14.554 1.00 96.62 181 ASN A N 1
ATOM 1477 C CA . ASN A 1 181 ? -7.581 -17.661 15.345 1.00 96.62 181 ASN A CA 1
ATOM 1478 C C . ASN A 1 181 ? -8.145 -16.517 14.490 1.00 96.62 181 ASN A C 1
ATOM 1480 O O . ASN A 1 181 ? -9.260 -16.067 14.732 1.00 96.62 181 ASN A O 1
ATOM 1484 N N . CYS A 1 182 ? -7.408 -16.034 13.481 1.00 97.69 182 CYS A N 1
ATOM 1485 C CA . CYS A 1 182 ? -7.909 -14.980 12.598 1.00 97.69 182 CYS A CA 1
ATOM 1486 C C . CYS A 1 182 ? -9.161 -15.441 11.833 1.00 97.69 182 CYS A C 1
ATOM 1488 O O . CYS A 1 182 ? -10.142 -14.697 11.758 1.00 97.69 182 CYS A O 1
ATOM 1490 N N . TYR A 1 183 ? -9.147 -16.668 11.305 1.00 97.94 183 TYR A N 1
ATOM 1491 C CA . TYR A 1 183 ? -10.292 -17.254 10.606 1.00 97.94 183 TYR A CA 1
ATOM 1492 C C . TYR A 1 183 ? -11.431 -17.640 11.557 1.00 97.94 183 TYR A C 1
ATOM 1494 O O . TYR A 1 183 ? -12.594 -17.442 11.210 1.00 97.94 183 TYR A O 1
ATOM 1502 N N . GLU A 1 184 ? -11.127 -18.117 12.766 1.00 96.75 184 GLU A N 1
ATOM 1503 C CA . GLU A 1 184 ? -12.147 -18.367 13.794 1.00 96.75 184 GLU A CA 1
ATOM 1504 C C . GLU A 1 184 ? -12.882 -17.077 14.178 1.00 96.75 184 GLU A C 1
ATOM 1506 O O . GLU A 1 184 ? -14.111 -17.029 14.147 1.00 96.75 184 GLU A O 1
ATOM 1511 N N . ILE A 1 185 ? -12.139 -15.997 14.456 1.00 97.56 185 ILE A N 1
ATOM 1512 C CA . ILE A 1 185 ? -12.702 -14.670 14.744 1.00 97.56 185 ILE A CA 1
ATOM 1513 C C . ILE A 1 185 ? -13.579 -14.199 13.579 1.00 97.56 185 ILE A C 1
ATOM 1515 O O . ILE A 1 185 ? -14.683 -13.706 13.812 1.00 97.56 185 ILE A O 1
ATOM 1519 N N . LEU A 1 186 ? -13.124 -14.364 12.330 1.00 97.62 186 LEU A N 1
ATOM 1520 C CA . LEU A 1 186 ? -13.919 -14.024 11.147 1.00 97.62 186 LEU A CA 1
ATOM 1521 C C . LEU A 1 186 ? -15.247 -14.796 11.129 1.00 97.62 186 LEU A C 1
ATOM 1523 O O . LEU A 1 186 ? -16.299 -14.190 10.919 1.00 97.62 186 LEU A O 1
ATOM 1527 N N . GLY A 1 187 ? -15.201 -16.105 11.391 1.00 96.50 187 GLY A N 1
ATOM 1528 C CA . GLY A 1 187 ? -16.375 -16.972 11.458 1.00 96.50 187 GLY A CA 1
ATOM 1529 C C . GLY A 1 187 ? -17.368 -16.536 12.535 1.00 96.50 187 GLY A C 1
ATOM 1530 O O . GLY A 1 187 ? -18.552 -16.380 12.244 1.00 96.50 187 GLY A O 1
ATOM 1531 N N . TYR A 1 188 ? -16.895 -16.255 13.753 1.00 96.44 188 TYR A N 1
ATOM 1532 C CA . TYR A 1 188 ? -17.753 -15.765 14.837 1.00 96.44 188 TYR A CA 1
ATOM 1533 C C . TYR A 1 188 ? -18.394 -14.415 14.505 1.00 96.44 188 TYR A C 1
ATOM 1535 O O . TYR A 1 188 ? -19.592 -14.223 14.721 1.00 96.44 188 TYR A O 1
ATOM 1543 N N . ILE A 1 189 ? -17.626 -13.493 13.918 1.00 96.19 189 ILE A N 1
ATOM 1544 C CA . ILE A 1 189 ? -18.149 -12.194 13.490 1.00 96.19 189 ILE A CA 1
ATOM 1545 C C . ILE A 1 189 ? -19.232 -12.369 12.421 1.00 96.19 189 ILE A C 1
ATOM 1547 O O . ILE A 1 189 ? -20.265 -11.715 12.516 1.00 96.19 189 ILE A O 1
ATOM 1551 N N . HIS A 1 190 ? -19.035 -13.242 11.428 1.00 96.25 190 HIS A N 1
ATOM 1552 C CA . HIS A 1 190 ? -20.026 -13.496 10.370 1.00 96.25 190 HIS A CA 1
ATOM 1553 C C . HIS A 1 190 ? -21.247 -14.285 10.851 1.00 96.25 190 HIS A C 1
ATOM 1555 O O . HIS A 1 190 ? -22.318 -14.159 10.259 1.00 96.25 190 HIS A O 1
ATOM 1561 N N . ALA A 1 191 ? -21.114 -15.068 11.924 1.00 94.56 191 ALA A N 1
ATOM 1562 C CA . ALA A 1 191 ? -22.241 -15.738 12.566 1.00 94.56 191 ALA A CA 1
ATOM 1563 C C . ALA A 1 191 ? -23.155 -14.747 13.308 1.00 94.56 191 ALA A C 1
ATOM 1565 O O . ALA A 1 191 ? -24.374 -14.914 13.295 1.00 94.56 191 ALA A O 1
ATOM 1566 N N . LYS A 1 192 ? -22.581 -13.706 13.931 1.00 93.69 192 LYS A N 1
ATOM 1567 C CA . LYS A 1 192 ? -23.335 -12.679 14.673 1.00 93.69 192 LYS A CA 1
ATOM 1568 C C . LYS A 1 192 ? -23.816 -11.528 13.784 1.00 93.69 192 LYS A C 1
ATOM 1570 O O . LYS A 1 192 ? -24.962 -11.100 13.897 1.00 93.69 192 LYS A O 1
ATOM 1575 N N . TYR A 1 193 ? -22.959 -11.026 12.898 1.00 94.75 193 TYR A N 1
ATOM 1576 C CA . TYR A 1 193 ? -23.218 -9.852 12.064 1.00 94.75 193 TYR A CA 1
ATOM 1577 C C . TYR A 1 193 ? -23.233 -10.211 10.582 1.00 94.75 193 TYR A C 1
ATOM 1579 O O . TYR A 1 193 ? -22.375 -10.937 10.084 1.00 94.75 193 TYR A O 1
ATOM 1587 N N . LYS A 1 194 ? -24.180 -9.630 9.840 1.00 92.88 194 LYS A N 1
ATOM 1588 C CA . LYS A 1 194 ? -24.314 -9.888 8.403 1.00 92.88 194 LYS A CA 1
ATOM 1589 C C . LYS A 1 194 ? -23.151 -9.241 7.631 1.00 92.88 194 LYS A C 1
ATOM 1591 O O . LYS A 1 194 ? -23.013 -8.013 7.691 1.00 92.88 194 LYS A O 1
ATOM 1596 N N . PRO A 1 195 ? -22.337 -10.011 6.882 1.00 94.56 195 PRO A N 1
ATOM 1597 C CA . PRO A 1 195 ? -21.296 -9.444 6.035 1.00 94.56 195 PRO A CA 1
ATOM 1598 C C . PRO A 1 195 ? -21.894 -8.801 4.780 1.00 94.56 195 PRO A C 1
ATOM 1600 O O . PRO A 1 195 ? -22.878 -9.281 4.216 1.00 94.56 195 PRO A O 1
ATOM 1603 N N . ILE A 1 196 ? -21.271 -7.721 4.309 1.00 91.50 196 ILE A N 1
ATOM 1604 C CA . ILE A 1 196 ? -21.634 -7.087 3.040 1.00 91.50 196 ILE A CA 1
ATOM 1605 C C . ILE A 1 196 ? -21.002 -7.887 1.886 1.00 91.50 196 ILE A C 1
ATOM 1607 O O . ILE A 1 196 ? -19.773 -8.038 1.856 1.00 91.50 196 ILE A O 1
ATOM 1611 N N . PRO A 1 197 ? -21.791 -8.370 0.905 1.00 88.00 197 PRO A N 1
ATOM 1612 C CA . PRO A 1 197 ? -21.266 -9.110 -0.241 1.00 88.00 197 PRO A CA 1
ATOM 1613 C C . PRO A 1 197 ? -20.168 -8.348 -0.996 1.00 88.00 197 PRO A C 1
ATOM 1615 O O . PRO A 1 197 ? -20.237 -7.131 -1.174 1.00 88.00 197 PRO A O 1
ATOM 1618 N N . GLY A 1 198 ? -19.126 -9.065 -1.430 1.00 85.94 198 GLY A N 1
ATOM 1619 C CA . GLY A 1 198 ? -17.996 -8.486 -2.172 1.00 85.94 198 GLY A CA 1
ATOM 1620 C C . GLY A 1 198 ? -17.062 -7.590 -1.343 1.00 85.94 198 GLY A C 1
ATOM 1621 O O . GLY A 1 198 ? -16.201 -6.909 -1.903 1.00 85.94 198 GLY A O 1
ATOM 1622 N N . ARG A 1 199 ? -17.218 -7.556 -0.011 1.00 89.44 199 ARG A N 1
ATOM 1623 C CA . ARG A 1 199 ? -16.378 -6.762 0.906 1.00 89.44 199 ARG A CA 1
ATOM 1624 C C . ARG A 1 199 ? -15.523 -7.593 1.864 1.00 89.44 199 ARG A C 1
ATOM 1626 O O . ARG A 1 199 ? -14.902 -7.023 2.756 1.00 89.44 199 ARG A O 1
ATOM 1633 N N . LEU A 1 200 ? -15.456 -8.904 1.655 1.00 93.38 200 LEU A N 1
ATOM 1634 C CA . LEU A 1 200 ? -14.470 -9.771 2.291 1.00 93.38 200 LEU A CA 1
ATOM 1635 C C . LEU A 1 200 ? -13.195 -9.790 1.442 1.00 93.38 200 LEU A C 1
ATOM 1637 O O . LEU A 1 200 ? -13.265 -9.997 0.231 1.00 93.38 200 LEU A O 1
ATOM 1641 N N . LYS A 1 201 ? -12.039 -9.564 2.064 1.00 92.25 201 LYS A N 1
ATOM 1642 C CA . LYS A 1 201 ? -10.728 -9.676 1.422 1.00 92.25 201 LYS A CA 1
ATOM 1643 C C . LYS A 1 201 ? -9.784 -10.440 2.327 1.00 92.25 201 LYS A C 1
ATOM 1645 O O . LYS A 1 201 ? -9.521 -10.013 3.450 1.00 92.25 201 LYS A O 1
ATOM 1650 N N . ASP A 1 202 ? -9.264 -11.535 1.804 1.00 94.31 202 ASP A N 1
ATOM 1651 C CA . ASP A 1 202 ? -8.319 -12.383 2.506 1.00 94.31 202 ASP A CA 1
ATOM 1652 C C . ASP A 1 202 ? -6.891 -12.073 2.048 1.00 94.31 202 ASP A C 1
ATOM 1654 O O . ASP A 1 202 ? -6.389 -12.642 1.078 1.00 94.31 202 ASP A O 1
ATOM 1658 N N . TYR A 1 203 ? -6.244 -11.128 2.738 1.00 92.62 203 TYR A N 1
ATOM 1659 C CA . TYR A 1 203 ? -4.830 -10.851 2.497 1.00 92.62 203 TYR A CA 1
ATOM 1660 C C . TYR A 1 203 ? -3.900 -11.759 3.310 1.00 92.62 203 TYR A C 1
ATOM 1662 O O . TYR A 1 203 ? -2.691 -11.571 3.244 1.00 92.62 203 TYR A O 1
ATOM 1670 N N . ILE A 1 204 ? -4.417 -12.701 4.107 1.00 91.31 204 ILE A N 1
ATOM 1671 C CA . ILE A 1 204 ? -3.569 -13.720 4.738 1.00 91.31 204 ILE A CA 1
ATOM 1672 C C . ILE A 1 204 ? -3.218 -14.766 3.680 1.00 91.31 204 ILE A C 1
ATOM 1674 O O . ILE A 1 204 ? -2.037 -15.007 3.440 1.00 91.31 204 ILE A O 1
ATOM 1678 N N . ALA A 1 205 ? -4.233 -15.304 2.996 1.00 87.88 205 ALA A N 1
ATOM 1679 C CA . ALA A 1 205 ? -4.064 -16.267 1.912 1.00 87.88 205 ALA A CA 1
ATOM 1680 C C . ALA A 1 205 ? -3.418 -15.648 0.662 1.00 87.88 205 ALA A C 1
ATOM 1682 O O . ALA A 1 205 ? -2.613 -16.295 -0.007 1.00 87.88 205 ALA A O 1
ATOM 1683 N N . VAL A 1 206 ? -3.748 -14.387 0.353 1.00 82.69 206 VAL A N 1
ATOM 1684 C CA . VAL A 1 206 ? -3.180 -13.650 -0.787 1.00 82.69 206 VAL A CA 1
ATOM 1685 C C . VAL A 1 206 ? -2.562 -12.326 -0.308 1.00 82.69 206 VAL A C 1
ATOM 1687 O O . VAL A 1 206 ? -3.194 -11.268 -0.415 1.00 82.69 206 VAL A O 1
ATOM 1690 N N . PRO A 1 207 ? -1.329 -12.355 0.238 1.00 83.06 207 PRO A N 1
ATOM 1691 C CA . PRO A 1 207 ? -0.647 -11.161 0.728 1.00 83.06 207 PRO A CA 1
ATOM 1692 C C . PRO A 1 207 ? -0.483 -10.094 -0.350 1.00 83.06 207 PRO A C 1
ATOM 1694 O O . PRO A 1 207 ? -0.303 -10.385 -1.536 1.00 83.06 207 PRO A O 1
ATOM 1697 N N . LYS A 1 208 ? -0.487 -8.826 0.066 1.00 81.81 208 LYS A N 1
ATOM 1698 C CA . LYS A 1 208 ? -0.127 -7.732 -0.844 1.00 81.81 208 LYS A CA 1
ATOM 1699 C C . LYS A 1 208 ? 1.378 -7.757 -1.146 1.00 81.81 208 LYS A C 1
ATOM 1701 O O . LYS A 1 208 ? 2.154 -8.220 -0.313 1.00 81.81 208 LYS A O 1
ATOM 1706 N N . PRO A 1 209 ? 1.828 -7.155 -2.264 1.00 72.44 209 PRO A N 1
ATOM 1707 C CA . PRO A 1 209 ? 3.251 -7.135 -2.618 1.00 72.44 209 PRO A CA 1
ATOM 1708 C C . PRO A 1 209 ? 4.159 -6.417 -1.614 1.00 72.44 209 PRO A C 1
ATOM 1710 O O . PRO A 1 209 ? 5.358 -6.652 -1.598 1.00 72.44 209 PRO A O 1
ATOM 1713 N N . ASN A 1 210 ? 3.609 -5.544 -0.767 1.00 74.81 210 ASN A N 1
ATOM 1714 C CA . ASN A 1 210 ? 4.347 -4.929 0.337 1.00 74.81 210 ASN A CA 1
ATOM 1715 C C . ASN A 1 210 ? 4.326 -5.786 1.618 1.00 74.81 210 ASN A C 1
ATOM 1717 O O . ASN A 1 210 ? 4.477 -5.250 2.712 1.00 74.81 210 ASN A O 1
ATOM 1721 N N . MET A 1 211 ? 4.088 -7.096 1.483 1.00 79.94 211 MET A N 1
ATOM 1722 C CA . MET A 1 211 ? 3.989 -8.087 2.563 1.00 79.94 211 MET A CA 1
ATOM 1723 C C . MET A 1 211 ? 2.821 -7.870 3.535 1.00 79.94 211 MET A C 1
ATOM 1725 O O . MET A 1 211 ? 2.741 -8.527 4.568 1.00 79.94 211 MET A O 1
ATOM 1729 N N . TYR A 1 212 ? 1.890 -6.963 3.224 1.00 87.50 212 TYR A N 1
ATOM 1730 C CA . TYR A 1 212 ? 0.739 -6.717 4.084 1.00 87.50 212 TYR A CA 1
ATOM 1731 C C . TYR A 1 212 ? -0.205 -7.925 4.111 1.00 87.50 212 TYR A C 1
ATOM 1733 O O . TYR A 1 212 ? -0.717 -8.337 3.066 1.00 87.50 212 TYR A O 1
ATOM 1741 N N . GLN A 1 213 ? -0.498 -8.396 5.325 1.00 91.94 213 GLN A N 1
ATOM 1742 C CA . GLN A 1 213 ? -1.413 -9.499 5.611 1.00 91.94 213 GLN A CA 1
ATOM 1743 C C . GLN A 1 213 ? -2.457 -9.086 6.656 1.00 91.94 213 GLN A C 1
ATOM 1745 O O . GLN A 1 213 ? -2.138 -8.443 7.659 1.00 91.94 213 GLN A O 1
ATOM 1750 N N . SER A 1 214 ? -3.724 -9.404 6.382 1.00 95.88 214 SER A N 1
ATOM 1751 C CA . SER A 1 214 ? -4.878 -9.222 7.274 1.00 95.88 214 SER A CA 1
ATOM 1752 C C . SER A 1 214 ? -6.152 -9.730 6.587 1.00 95.88 214 SER A C 1
ATOM 1754 O O . SER A 1 214 ? -6.289 -9.608 5.371 1.00 95.88 214 SER A O 1
ATOM 1756 N N . LEU A 1 215 ? -7.124 -10.215 7.353 1.00 97.25 215 LEU A N 1
ATOM 1757 C CA . LEU A 1 215 ? -8.496 -10.403 6.882 1.00 97.25 215 LEU A CA 1
ATOM 1758 C C . LEU A 1 215 ? -9.254 -9.088 7.008 1.00 97.25 215 LEU A C 1
ATOM 1760 O O . LEU A 1 215 ? -9.276 -8.489 8.081 1.00 97.25 215 LEU A O 1
ATOM 1764 N N . HIS A 1 216 ? -9.868 -8.622 5.924 1.00 96.00 216 HIS A N 1
ATOM 1765 C CA . HIS A 1 216 ? -10.735 -7.443 5.931 1.00 96.00 216 HIS A CA 1
ATOM 1766 C C . HIS A 1 216 ? -12.156 -7.884 5.648 1.00 96.00 216 HIS A C 1
ATOM 1768 O O . HIS A 1 216 ? -12.411 -8.512 4.626 1.00 96.00 216 HIS A O 1
ATOM 1774 N N . THR A 1 217 ? -13.093 -7.505 6.504 1.00 95.56 217 THR A N 1
ATOM 1775 C CA . THR A 1 217 ? -14.517 -7.722 6.261 1.00 95.56 217 THR A CA 1
ATOM 1776 C C . THR A 1 217 ? -15.299 -6.459 6.560 1.00 95.56 217 THR A C 1
ATOM 1778 O O . THR A 1 217 ? -14.969 -5.709 7.475 1.00 95.56 217 THR A O 1
ATOM 1781 N N . THR A 1 218 ? -16.359 -6.215 5.798 1.00 94.81 218 THR A N 1
ATOM 1782 C CA . THR A 1 218 ? -17.327 -5.166 6.112 1.00 94.81 218 THR A CA 1
ATOM 1783 C C . THR A 1 218 ? -18.621 -5.811 6.584 1.00 94.81 218 THR A C 1
ATOM 1785 O O . THR A 1 218 ? -19.147 -6.685 5.897 1.00 94.81 218 THR A O 1
ATOM 1788 N N . ILE A 1 219 ? -19.124 -5.392 7.742 1.00 94.56 219 ILE A N 1
ATOM 1789 C CA . ILE A 1 219 ? -20.319 -5.953 8.384 1.00 94.56 219 ILE A CA 1
ATOM 1790 C C . ILE A 1 219 ? -21.354 -4.864 8.670 1.00 94.56 219 ILE A C 1
ATOM 1792 O O . ILE A 1 219 ? -21.007 -3.692 8.833 1.00 94.56 219 ILE A O 1
ATOM 1796 N N . LEU A 1 220 ? -22.622 -5.263 8.735 1.00 92.62 220 LEU A N 1
ATOM 1797 C CA . LEU A 1 220 ? -23.718 -4.414 9.192 1.00 92.62 220 LEU A CA 1
ATOM 1798 C C . LEU A 1 220 ? -23.947 -4.640 10.693 1.00 92.62 220 LEU A C 1
ATOM 1800 O O . LEU A 1 220 ? -24.301 -5.746 11.103 1.00 92.62 220 LEU A O 1
ATOM 1804 N N . GLY A 1 221 ? -23.724 -3.601 11.497 1.00 87.69 221 GLY A N 1
ATOM 1805 C CA . GLY A 1 221 ? -24.026 -3.598 12.928 1.00 87.69 221 GLY A CA 1
ATOM 1806 C C . GLY A 1 221 ? -25.521 -3.427 13.212 1.00 87.69 221 GLY A C 1
ATOM 1807 O O . GLY A 1 221 ? -26.307 -3.114 12.318 1.00 87.69 221 GLY A O 1
ATOM 1808 N N . GLU A 1 222 ? -25.906 -3.600 14.476 1.00 80.25 222 GLU A N 1
ATOM 1809 C CA . GLU A 1 222 ? -27.310 -3.568 14.923 1.00 80.25 222 GLU A CA 1
ATOM 1810 C C . GLU A 1 222 ? -27.999 -2.222 14.656 1.00 80.25 222 GLU A C 1
ATOM 1812 O O . GLU A 1 222 ? -29.158 -2.189 14.254 1.00 80.25 222 GLU A O 1
ATOM 1817 N N . ASP A 1 223 ? -27.261 -1.114 14.761 1.00 81.56 223 ASP A N 1
ATOM 1818 C CA . ASP A 1 223 ? -27.774 0.245 14.532 1.00 81.56 223 ASP A CA 1
ATOM 1819 C C . ASP A 1 223 ? -27.789 0.635 13.034 1.00 81.56 223 ASP A C 1
ATOM 1821 O O . ASP A 1 223 ? -27.684 1.812 12.688 1.00 81.56 223 ASP A O 1
ATOM 1825 N N . ALA A 1 224 ? -27.811 -0.350 12.125 1.00 83.06 224 ALA A N 1
ATOM 1826 C CA . ALA A 1 224 ? -27.652 -0.198 10.671 1.00 83.06 224 ALA A CA 1
ATOM 1827 C C . ALA A 1 224 ? -26.360 0.529 10.228 1.00 83.06 224 ALA A C 1
ATOM 1829 O O . ALA A 1 224 ? -26.202 0.907 9.064 1.00 83.06 224 ALA A O 1
ATOM 1830 N N . LYS A 1 225 ? -25.404 0.698 11.146 1.00 87.25 225 LYS A N 1
ATOM 1831 C CA . LYS A 1 225 ? -24.081 1.263 10.876 1.00 87.25 225 LYS A CA 1
ATOM 1832 C C . LYS A 1 225 ? -23.175 0.205 10.262 1.00 87.25 225 LYS A C 1
ATOM 1834 O O . LYS A 1 225 ? -23.186 -0.958 10.660 1.00 87.25 225 LYS A O 1
ATOM 1839 N N . ILE A 1 226 ? -22.376 0.619 9.289 1.00 90.75 226 ILE A N 1
ATOM 1840 C CA . ILE A 1 226 ? -21.448 -0.262 8.585 1.00 90.75 226 ILE A CA 1
ATOM 1841 C C . ILE A 1 226 ? -20.078 -0.168 9.253 1.00 90.75 226 ILE A C 1
ATOM 1843 O O . ILE A 1 226 ? -19.565 0.933 9.431 1.00 90.75 226 ILE A O 1
ATOM 1847 N N . PHE A 1 227 ? -19.491 -1.316 9.591 1.00 93.00 227 PHE A N 1
ATOM 1848 C CA . PHE A 1 227 ? -18.174 -1.408 10.218 1.00 93.00 227 PHE A CA 1
ATOM 1849 C C . PHE A 1 227 ? -17.196 -2.159 9.320 1.00 93.00 227 PHE A C 1
ATOM 1851 O O . PHE A 1 227 ? -17.531 -3.200 8.752 1.00 93.00 227 PHE A O 1
ATOM 1858 N N . GLU A 1 228 ? -15.967 -1.658 9.220 1.00 93.50 228 GLU A N 1
ATOM 1859 C CA . GLU A 1 228 ? -14.842 -2.399 8.648 1.00 93.50 228 GLU A CA 1
ATOM 1860 C C . GLU A 1 228 ? -14.055 -3.069 9.779 1.00 93.50 228 GLU A C 1
ATOM 1862 O O . GLU A 1 228 ? -13.518 -2.393 10.655 1.00 93.50 228 GLU A O 1
ATOM 1867 N N . VAL A 1 229 ? -13.963 -4.397 9.759 1.00 95.75 229 VAL A N 1
ATOM 1868 C CA . VAL A 1 229 ? -13.176 -5.163 10.728 1.00 95.75 229 VAL A CA 1
ATOM 1869 C C . VAL A 1 229 ? -11.939 -5.725 10.045 1.00 95.75 229 VAL A C 1
ATOM 1871 O O . VAL A 1 229 ? -12.023 -6.347 8.984 1.00 95.75 229 VAL A O 1
ATOM 1874 N N . GLN A 1 230 ? -10.788 -5.499 10.670 1.00 96.94 230 GLN A N 1
ATOM 1875 C CA . GLN A 1 230 ? -9.495 -6.016 10.244 1.00 96.94 230 GLN A CA 1
ATOM 1876 C C . GLN A 1 230 ? -8.984 -6.998 11.286 1.00 96.94 230 GLN A C 1
ATOM 1878 O O . GLN A 1 230 ? -8.854 -6.632 12.450 1.00 96.94 230 GLN A O 1
ATOM 1883 N N . ILE A 1 231 ? -8.682 -8.224 10.875 1.00 98.06 231 ILE A N 1
ATOM 1884 C CA . ILE A 1 231 ? -8.213 -9.288 11.764 1.00 98.06 231 ILE A CA 1
ATOM 1885 C C . ILE A 1 231 ? -6.825 -9.712 11.299 1.00 98.06 231 ILE A C 1
ATOM 1887 O O . ILE A 1 231 ? -6.604 -9.870 10.093 1.00 98.06 231 ILE A O 1
ATOM 1891 N N . ARG A 1 232 ? -5.866 -9.829 12.216 1.00 97.31 232 ARG A N 1
ATOM 1892 C CA . ARG A 1 232 ? -4.495 -10.261 11.906 1.00 97.31 232 ARG A CA 1
ATOM 1893 C C . ARG A 1 232 ? -3.753 -10.756 13.144 1.00 97.31 232 ARG A C 1
ATOM 1895 O O . ARG A 1 232 ? -4.235 -10.579 14.259 1.00 97.31 232 ARG A O 1
ATOM 1902 N N . THR A 1 233 ? -2.583 -11.356 12.958 1.00 96.69 233 THR A N 1
ATOM 1903 C CA . THR A 1 233 ? -1.711 -11.738 14.077 1.00 96.69 233 THR A CA 1
ATOM 1904 C C . THR A 1 233 ? -0.857 -10.564 14.568 1.00 96.69 233 THR A C 1
ATOM 1906 O O . THR A 1 233 ? -0.774 -9.537 13.890 1.00 96.69 233 THR A O 1
ATOM 1909 N N . GLU A 1 234 ? -0.209 -10.700 15.728 1.00 93.62 234 GLU A N 1
ATOM 1910 C CA . GLU A 1 234 ? 0.774 -9.710 16.213 1.00 93.62 234 GLU A CA 1
ATOM 1911 C C . GLU A 1 234 ? 1.941 -9.531 15.219 1.00 93.62 234 GLU A C 1
ATOM 1913 O O . GLU A 1 234 ? 2.321 -8.400 14.915 1.00 93.62 234 GLU A O 1
ATOM 1918 N N . ASP A 1 235 ? 2.442 -10.616 14.618 1.00 90.00 235 ASP A N 1
ATOM 1919 C CA . ASP A 1 235 ? 3.506 -10.547 13.604 1.00 90.00 235 ASP A CA 1
ATOM 1920 C C . ASP A 1 235 ? 3.042 -9.796 12.346 1.00 90.00 235 ASP A C 1
ATOM 1922 O O . ASP A 1 235 ? 3.745 -8.927 11.822 1.00 90.00 235 ASP A O 1
ATOM 1926 N N . MET A 1 236 ? 1.817 -10.068 11.886 1.00 93.31 236 MET A N 1
ATOM 1927 C CA . MET A 1 236 ? 1.211 -9.351 10.762 1.00 93.31 236 MET A CA 1
ATOM 1928 C C . MET A 1 236 ? 0.950 -7.872 11.086 1.00 93.31 236 MET A C 1
ATOM 1930 O O . MET A 1 236 ? 1.029 -7.025 10.193 1.00 93.31 236 MET A O 1
ATOM 1934 N N . ASP A 1 237 ? 0.626 -7.533 12.339 1.00 92.81 237 ASP A N 1
ATOM 1935 C CA . ASP A 1 237 ? 0.484 -6.145 12.796 1.00 92.81 237 ASP A CA 1
ATOM 1936 C C . ASP A 1 237 ? 1.831 -5.418 12.751 1.00 92.81 237 ASP A C 1
ATOM 1938 O O . ASP A 1 237 ? 1.917 -4.341 12.157 1.00 92.81 237 ASP A O 1
ATOM 1942 N N . ALA A 1 238 ? 2.892 -6.043 13.268 1.00 88.44 238 ALA A N 1
ATOM 1943 C CA . ALA A 1 238 ? 4.246 -5.503 13.227 1.00 88.44 238 ALA A CA 1
ATOM 1944 C C . ALA A 1 238 ? 4.717 -5.259 11.782 1.00 88.44 238 ALA A C 1
ATOM 1946 O O . ALA A 1 238 ? 5.157 -4.152 11.458 1.00 88.44 238 ALA A O 1
ATOM 1947 N N . ILE A 1 239 ? 4.542 -6.242 10.889 1.00 86.62 239 ILE A N 1
ATOM 1948 C CA . ILE A 1 239 ? 4.865 -6.106 9.458 1.00 86.62 239 ILE A CA 1
ATOM 1949 C C . ILE A 1 239 ? 4.016 -5.012 8.805 1.00 86.62 239 ILE A C 1
ATOM 1951 O O . ILE A 1 239 ? 4.518 -4.243 7.997 1.00 86.62 239 ILE A O 1
ATOM 1955 N N . ALA A 1 240 ? 2.735 -4.882 9.140 1.00 87.44 240 ALA A N 1
ATOM 1956 C CA . ALA A 1 240 ? 1.897 -3.865 8.514 1.00 87.44 240 ALA A CA 1
ATOM 1957 C C . ALA A 1 240 ? 2.221 -2.426 8.951 1.00 87.44 240 ALA A C 1
ATOM 1959 O O . ALA A 1 240 ? 1.982 -1.497 8.175 1.00 87.44 240 ALA A O 1
ATOM 1960 N N . GLU A 1 241 ? 2.699 -2.222 10.181 1.00 85.56 241 GLU A N 1
ATOM 1961 C CA . GLU A 1 241 ? 3.021 -0.891 10.714 1.00 85.56 241 GLU A CA 1
ATOM 1962 C C . GLU A 1 241 ? 4.471 -0.471 10.415 1.00 85.56 241 GLU A C 1
ATOM 1964 O O . GLU A 1 241 ? 4.731 0.705 10.128 1.00 85.56 241 GLU A O 1
ATOM 1969 N N . GLN A 1 242 ? 5.407 -1.426 10.459 1.00 83.25 242 GLN A N 1
ATOM 1970 C CA . GLN A 1 242 ? 6.851 -1.196 10.321 1.00 83.25 242 GLN A CA 1
ATOM 1971 C C . GLN A 1 242 ? 7.436 -1.765 9.020 1.00 83.25 242 GLN A C 1
ATOM 1973 O O . GLN A 1 242 ? 8.603 -1.520 8.714 1.00 83.25 242 GLN A O 1
ATOM 1978 N N . GLY A 1 243 ? 6.646 -2.488 8.229 1.00 83.38 243 GLY A N 1
ATOM 1979 C CA . GLY A 1 243 ? 7.066 -3.032 6.945 1.00 83.38 243 GLY A CA 1
ATOM 1980 C C . GLY A 1 243 ? 8.266 -3.957 7.074 1.00 83.38 243 GLY A C 1
ATOM 1981 O O . GLY A 1 243 ? 8.392 -4.759 8.002 1.00 83.38 243 GLY A O 1
ATOM 1982 N N . ILE A 1 244 ? 9.201 -3.765 6.152 1.00 74.19 244 ILE A N 1
ATOM 1983 C CA . ILE A 1 244 ? 10.479 -4.474 6.120 1.00 74.19 244 ILE A CA 1
ATOM 1984 C C . ILE A 1 244 ? 11.312 -4.297 7.401 1.00 74.19 244 ILE A C 1
ATOM 1986 O O . ILE A 1 244 ? 12.100 -5.175 7.742 1.00 74.19 244 ILE A O 1
ATOM 1990 N N . ALA A 1 245 ? 11.098 -3.212 8.159 1.00 71.12 245 ALA A N 1
ATOM 1991 C CA . ALA A 1 245 ? 11.827 -2.971 9.399 1.00 71.12 245 ALA A CA 1
ATOM 1992 C C . ALA A 1 245 ? 11.452 -3.944 10.527 1.00 71.12 245 ALA A C 1
ATOM 1994 O O . ALA A 1 245 ? 12.306 -4.306 11.337 1.00 71.12 245 ALA A O 1
ATOM 1995 N N . ALA A 1 246 ? 10.202 -4.416 10.548 1.00 68.50 246 ALA A N 1
ATOM 1996 C CA . ALA A 1 246 ? 9.747 -5.412 11.517 1.00 68.50 246 ALA A CA 1
ATOM 1997 C C . ALA A 1 246 ? 10.444 -6.766 11.302 1.00 68.50 246 ALA A C 1
ATOM 1999 O O . ALA A 1 246 ? 10.792 -7.455 12.260 1.00 68.50 246 ALA A O 1
ATOM 2000 N N . HIS A 1 247 ? 10.687 -7.115 10.034 1.00 64.94 247 HIS A N 1
ATOM 2001 C CA . HIS A 1 247 ? 11.318 -8.372 9.640 1.00 64.94 247 HIS A CA 1
ATOM 2002 C C . HIS A 1 247 ? 12.761 -8.488 10.165 1.00 64.94 247 HIS A C 1
ATOM 2004 O O . HIS A 1 247 ? 13.167 -9.569 10.588 1.00 64.94 247 HIS A O 1
ATOM 2010 N N . TRP A 1 248 ? 13.511 -7.377 10.214 1.00 64.56 248 TRP A N 1
ATOM 2011 C CA . TRP A 1 248 ? 14.871 -7.341 10.776 1.00 64.56 248 TRP A CA 1
ATOM 2012 C C . TRP A 1 248 ? 14.910 -7.576 12.279 1.00 64.56 248 TRP A C 1
ATOM 2014 O O . TRP A 1 248 ? 15.722 -8.361 12.767 1.00 64.56 248 TRP A O 1
ATOM 2024 N N . ARG A 1 249 ? 14.026 -6.902 13.023 1.00 58.09 249 ARG A N 1
ATOM 2025 C CA . ARG A 1 249 ? 14.035 -6.932 14.492 1.00 58.09 249 ARG A CA 1
ATOM 2026 C C . ARG A 1 249 ? 13.858 -8.351 15.041 1.00 58.09 249 ARG A C 1
ATOM 2028 O O . ARG A 1 249 ? 14.396 -8.673 16.093 1.00 58.09 249 ARG A O 1
ATOM 2035 N N . TYR A 1 250 ? 13.139 -9.207 14.317 1.00 47.75 250 TYR A N 1
ATOM 2036 C CA . TYR A 1 250 ? 12.922 -10.600 14.708 1.00 47.75 250 TYR A CA 1
ATOM 2037 C C . TYR A 1 250 ? 14.179 -11.477 14.543 1.00 47.75 250 TYR A C 1
ATOM 2039 O O . TYR A 1 250 ? 14.346 -12.466 15.256 1.00 47.75 250 TYR A O 1
ATOM 2047 N N . LYS A 1 251 ? 15.096 -11.119 13.631 1.00 53.34 251 LYS A N 1
ATOM 2048 C CA . LYS A 1 251 ? 16.291 -11.919 13.307 1.00 53.34 251 LYS A CA 1
ATOM 2049 C C . LYS A 1 251 ? 17.560 -11.507 14.052 1.00 53.34 251 LYS A C 1
ATOM 2051 O O . LYS A 1 251 ? 18.528 -12.261 14.001 1.00 53.34 251 LYS A O 1
ATOM 2056 N N . GLU A 1 252 ? 17.550 -10.418 14.824 1.00 50.62 252 GLU A N 1
ATOM 2057 C CA . GLU A 1 252 ? 18.672 -10.055 15.713 1.00 50.62 252 GLU A CA 1
ATOM 2058 C C . GLU A 1 252 ? 18.982 -11.127 16.784 1.00 50.62 252 GLU A C 1
ATOM 2060 O O . GLU A 1 252 ? 20.078 -11.138 17.337 1.00 50.62 252 GLU A O 1
ATOM 2065 N N . GLY A 1 253 ? 18.067 -12.074 17.046 1.00 51.16 253 GLY A N 1
ATOM 2066 C CA . GLY A 1 253 ? 18.300 -13.221 17.938 1.00 51.16 253 GLY A CA 1
ATOM 2067 C C . GLY A 1 253 ? 18.947 -14.456 17.283 1.00 51.16 253 GLY A C 1
ATOM 2068 O O . GLY A 1 253 ? 19.313 -15.397 17.984 1.00 51.16 253 GLY A O 1
ATOM 2069 N N . SER A 1 254 ? 19.087 -14.480 15.954 1.00 55.84 254 SER A N 1
ATOM 2070 C CA . SER A 1 254 ? 19.719 -15.563 15.176 1.00 55.84 254 SER A CA 1
ATOM 2071 C C . SER A 1 254 ? 21.016 -15.052 14.534 1.00 55.84 254 SER A C 1
ATOM 2073 O O . SER A 1 254 ? 21.203 -13.847 14.432 1.00 55.84 254 SER A O 1
ATOM 2075 N N . ARG A 1 255 ? 21.936 -15.928 14.091 1.00 55.25 255 ARG A N 1
ATOM 2076 C CA . ARG A 1 255 ? 23.177 -15.521 13.386 1.00 55.25 255 ARG A CA 1
ATOM 2077 C C . ARG A 1 255 ? 22.857 -14.555 12.228 1.00 55.25 255 ARG A C 1
ATOM 2079 O O . ARG A 1 255 ? 22.425 -14.992 11.166 1.00 55.25 255 ARG A O 1
ATOM 2086 N N . TYR A 1 256 ? 23.073 -13.261 12.455 1.00 59.75 256 TYR A N 1
ATOM 2087 C CA . TYR A 1 256 ? 22.800 -12.186 11.507 1.00 59.75 256 TYR A CA 1
ATOM 2088 C C . TYR A 1 256 ? 23.784 -12.243 10.329 1.00 59.75 256 TYR A C 1
ATOM 2090 O O . TYR A 1 256 ? 24.995 -12.123 10.524 1.00 59.75 256 TYR A O 1
ATOM 2098 N N . ASP A 1 257 ? 23.265 -12.410 9.110 1.00 68.88 257 ASP A N 1
ATOM 2099 C CA . ASP A 1 257 ? 24.015 -12.278 7.857 1.00 68.88 257 ASP A CA 1
ATOM 2100 C C . ASP A 1 257 ? 23.308 -11.271 6.942 1.00 68.88 257 ASP A C 1
ATOM 2102 O O . ASP A 1 257 ? 22.279 -11.564 6.326 1.00 68.88 257 ASP A O 1
ATOM 2106 N N . ALA A 1 258 ? 23.902 -10.082 6.827 1.00 64.25 258 ALA A N 1
ATOM 2107 C CA . ALA A 1 258 ? 23.377 -8.984 6.025 1.00 64.25 258 ALA A CA 1
ATOM 2108 C C . ALA A 1 258 ? 23.213 -9.339 4.533 1.00 64.25 258 ALA A C 1
ATOM 2110 O O . ALA A 1 258 ? 22.336 -8.784 3.875 1.00 64.25 258 ALA A O 1
ATOM 2111 N N . LYS A 1 259 ? 24.023 -10.258 3.979 1.00 66.94 259 LYS A N 1
ATOM 2112 C CA . LYS A 1 259 ? 23.911 -10.656 2.563 1.00 66.94 259 LYS A CA 1
ATOM 2113 C C . LYS A 1 259 ? 22.740 -11.602 2.326 1.00 66.94 259 LYS A C 1
ATOM 2115 O O . LYS A 1 259 ? 22.028 -11.448 1.336 1.00 66.94 259 LYS A O 1
ATOM 2120 N N . ALA A 1 260 ? 22.545 -12.574 3.216 1.00 67.31 260 ALA A N 1
ATOM 2121 C CA . ALA A 1 260 ? 21.425 -13.509 3.124 1.00 67.31 260 ALA A CA 1
ATOM 2122 C C . ALA A 1 260 ? 20.081 -12.775 3.236 1.00 67.31 260 ALA A C 1
ATOM 2124 O O . ALA A 1 260 ? 19.133 -13.076 2.514 1.00 67.31 260 ALA A O 1
ATOM 2125 N N . GLU A 1 261 ? 20.027 -11.766 4.098 1.00 66.19 261 GLU A N 1
ATOM 2126 C CA . GLU A 1 261 ? 18.826 -10.981 4.338 1.00 66.19 261 GLU A CA 1
ATOM 2127 C C . GLU A 1 261 ? 18.517 -9.975 3.227 1.00 66.19 261 GLU A C 1
ATOM 2129 O O . GLU A 1 261 ? 17.368 -9.867 2.803 1.00 66.19 261 GLU A O 1
ATOM 2134 N N . GLN A 1 262 ? 19.538 -9.298 2.689 1.00 67.06 262 GLN A N 1
ATOM 2135 C CA . GLN A 1 262 ? 19.388 -8.456 1.501 1.00 67.06 262 GLN A CA 1
ATOM 2136 C C . GLN A 1 262 ? 18.831 -9.269 0.324 1.00 67.06 262 GLN A C 1
ATOM 2138 O O . GLN A 1 262 ? 17.905 -8.823 -0.349 1.00 67.06 262 GLN A O 1
ATOM 2143 N N . LYS A 1 263 ? 19.322 -10.499 0.125 1.00 68.69 263 LYS A N 1
ATOM 2144 C CA . LYS A 1 263 ? 18.816 -11.400 -0.917 1.00 68.69 263 LYS A CA 1
ATOM 2145 C C . LYS A 1 263 ? 17.354 -11.796 -0.688 1.00 68.69 263 LYS A C 1
ATOM 2147 O O . LYS A 1 263 ? 16.569 -11.799 -1.627 1.00 68.69 263 LYS A O 1
ATOM 2152 N N . GLU A 1 264 ? 16.970 -12.091 0.553 1.00 67.56 264 GLU A N 1
ATOM 2153 C CA . GLU A 1 264 ? 15.580 -12.415 0.900 1.00 67.56 264 GLU A CA 1
ATOM 2154 C C . GLU A 1 264 ? 14.636 -11.228 0.644 1.00 67.56 264 GLU A C 1
ATOM 2156 O O . GLU A 1 264 ? 13.521 -11.400 0.151 1.00 67.56 264 GLU A O 1
ATOM 2161 N N . ILE A 1 265 ? 15.097 -10.014 0.943 1.00 66.31 265 ILE A N 1
ATOM 2162 C CA . ILE A 1 265 ? 14.383 -8.766 0.672 1.00 66.31 265 ILE A CA 1
ATOM 2163 C C . ILE A 1 265 ? 14.250 -8.524 -0.830 1.00 66.31 265 ILE A C 1
ATOM 2165 O O . ILE A 1 265 ? 13.159 -8.201 -1.289 1.00 66.31 265 ILE A O 1
ATOM 2169 N N . GLU A 1 266 ? 15.320 -8.712 -1.599 1.00 66.19 266 GLU A N 1
ATOM 2170 C CA . GLU A 1 266 ? 15.304 -8.621 -3.063 1.00 66.19 266 GLU A CA 1
ATOM 2171 C C . GLU A 1 266 ? 14.371 -9.654 -3.704 1.00 66.19 266 GLU A C 1
ATOM 2173 O O . GLU A 1 266 ? 13.702 -9.358 -4.695 1.00 66.19 266 GLU A O 1
ATOM 2178 N N . ASP A 1 267 ? 14.312 -10.863 -3.142 1.00 65.69 267 ASP A N 1
ATOM 2179 C CA . ASP A 1 267 ? 13.415 -11.923 -3.596 1.00 65.69 267 ASP A CA 1
ATOM 2180 C C . ASP A 1 267 ? 11.945 -11.608 -3.268 1.00 65.69 267 ASP A C 1
ATOM 2182 O O . ASP A 1 267 ? 11.064 -11.879 -4.088 1.00 65.69 267 ASP A O 1
ATOM 2186 N N . LYS A 1 268 ? 11.672 -11.014 -2.097 1.00 64.12 268 LYS A N 1
ATOM 2187 C CA . LYS A 1 268 ? 10.315 -10.651 -1.648 1.00 64.12 268 LYS A CA 1
ATOM 2188 C C . LYS A 1 268 ? 9.797 -9.358 -2.282 1.00 64.12 268 LYS A C 1
ATOM 2190 O O . LYS A 1 268 ? 8.610 -9.254 -2.578 1.00 64.12 268 LYS A O 1
ATOM 2195 N N . LEU A 1 269 ? 10.666 -8.375 -2.506 1.00 66.06 269 LEU A N 1
ATOM 2196 C CA . LEU A 1 269 ? 10.331 -7.083 -3.100 1.00 66.06 269 LEU A CA 1
ATOM 2197 C C . LEU A 1 269 ? 10.759 -7.065 -4.566 1.00 66.06 269 LEU A C 1
ATOM 2199 O O . LEU A 1 269 ? 11.759 -6.459 -4.936 1.00 66.06 269 LEU A O 1
ATOM 2203 N N . THR A 1 270 ? 9.962 -7.698 -5.424 1.00 61.03 270 THR A N 1
ATOM 2204 C CA . THR A 1 270 ? 10.208 -7.785 -6.876 1.00 61.03 270 THR A CA 1
ATOM 2205 C C . THR A 1 270 ? 10.489 -6.433 -7.538 1.00 61.03 270 THR A C 1
ATOM 2207 O O . THR A 1 270 ? 11.349 -6.358 -8.410 1.00 61.03 270 THR A O 1
ATOM 2210 N N . TRP A 1 271 ? 9.835 -5.359 -7.083 1.00 62.91 271 TRP A N 1
ATOM 2211 C CA . TRP A 1 271 ? 10.056 -3.983 -7.553 1.00 62.91 271 TRP A CA 1
ATOM 2212 C C . TRP A 1 271 ? 11.460 -3.442 -7.243 1.00 62.91 271 TRP A C 1
ATOM 2214 O O . TRP A 1 271 ? 11.953 -2.553 -7.928 1.00 62.91 271 TRP A O 1
ATOM 2224 N N . PHE A 1 272 ? 12.136 -3.974 -6.226 1.00 62.41 272 PHE A N 1
ATOM 2225 C CA . PHE A 1 272 ? 13.478 -3.538 -5.861 1.00 62.41 272 PHE A CA 1
ATOM 2226 C C . PHE A 1 272 ? 14.521 -3.970 -6.903 1.00 62.41 272 PHE A C 1
ATOM 2228 O O . PHE A 1 272 ? 15.436 -3.210 -7.224 1.00 62.41 272 PHE A O 1
ATOM 2235 N N . ARG A 1 273 ? 14.333 -5.154 -7.507 1.00 59.69 273 ARG A N 1
ATOM 2236 C CA . ARG A 1 273 ? 15.150 -5.629 -8.636 1.00 59.69 273 ARG A CA 1
ATOM 2237 C C . ARG A 1 273 ? 15.041 -4.724 -9.857 1.00 59.69 273 ARG A C 1
ATOM 2239 O O . ARG A 1 273 ? 16.010 -4.612 -10.603 1.00 59.69 273 ARG A O 1
ATOM 2246 N N . ASP A 1 274 ? 13.905 -4.053 -10.043 1.00 61.41 274 ASP A N 1
ATOM 2247 C CA . ASP A 1 274 ? 13.729 -3.135 -11.165 1.00 61.41 274 ASP A CA 1
ATOM 2248 C C . ASP A 1 274 ? 14.716 -1.957 -11.074 1.00 61.41 274 ASP A C 1
ATOM 2250 O O . ASP A 1 274 ? 15.343 -1.631 -12.079 1.00 61.41 274 ASP A O 1
ATOM 2254 N N . PHE A 1 275 ? 14.986 -1.389 -9.887 1.00 60.28 275 PHE A N 1
ATOM 2255 C CA . PHE A 1 275 ? 16.003 -0.325 -9.765 1.00 60.28 275 PHE A CA 1
ATOM 2256 C C . PHE A 1 275 ? 17.411 -0.801 -10.099 1.00 60.28 275 PHE A C 1
ATOM 2258 O O . PHE A 1 275 ? 18.169 -0.062 -10.724 1.00 60.28 275 PHE A O 1
ATOM 2265 N N . ALA A 1 276 ? 17.770 -2.013 -9.666 1.00 56.09 276 ALA A N 1
ATOM 2266 C CA . ALA A 1 276 ? 19.083 -2.582 -9.944 1.00 56.09 276 ALA A CA 1
ATOM 2267 C C . ALA A 1 276 ? 19.279 -2.780 -11.457 1.00 56.09 276 ALA A C 1
ATOM 2269 O O . ALA A 1 276 ? 20.280 -2.329 -12.013 1.00 56.09 276 ALA A O 1
ATOM 2270 N N . LEU A 1 277 ? 18.278 -3.344 -12.142 1.00 57.22 277 LEU A N 1
ATOM 2271 C CA . LEU A 1 277 ? 18.310 -3.581 -13.589 1.00 57.22 277 LEU A CA 1
ATOM 2272 C C . LEU A 1 277 ? 18.424 -2.281 -14.395 1.00 57.22 277 LEU A C 1
ATOM 2274 O O . LEU A 1 277 ? 19.184 -2.220 -15.360 1.00 57.22 277 LEU A O 1
ATOM 2278 N N . TYR A 1 278 ? 17.712 -1.229 -13.984 1.00 55.12 278 TYR A N 1
ATOM 2279 C CA . TYR A 1 278 ? 17.823 0.082 -14.626 1.00 55.12 278 TYR A CA 1
ATOM 2280 C C . TYR A 1 278 ? 19.152 0.792 -14.315 1.00 55.12 278 TYR A C 1
ATOM 2282 O O . TYR A 1 278 ? 19.569 1.662 -15.079 1.00 55.12 278 TYR A O 1
ATOM 2290 N N . SER A 1 279 ? 19.840 0.424 -13.227 1.00 52.44 279 SER A N 1
ATOM 2291 C CA . SER A 1 279 ? 21.166 0.962 -12.901 1.00 52.44 279 SER A CA 1
ATOM 2292 C C . SER A 1 279 ? 22.302 0.355 -13.734 1.00 52.44 279 SER A C 1
ATOM 2294 O O . SER A 1 279 ? 23.280 1.052 -13.999 1.00 52.44 279 SER A O 1
ATOM 2296 N N . GLU A 1 280 ? 22.160 -0.903 -14.167 1.00 45.53 280 GLU A N 1
ATOM 2297 C CA . GLU A 1 280 ? 23.167 -1.630 -14.958 1.00 45.53 280 GLU A CA 1
ATOM 2298 C C . GLU A 1 280 ? 23.053 -1.375 -16.466 1.00 45.53 280 GLU A C 1
ATOM 2300 O O . GLU A 1 280 ? 24.038 -1.497 -17.192 1.00 45.53 280 GLU A O 1
ATOM 2305 N N . SER A 1 281 ? 21.876 -0.980 -16.961 1.00 45.78 281 SER A N 1
ATOM 2306 C CA . SER A 1 281 ? 21.731 -0.560 -18.352 1.00 45.78 281 SER A CA 1
ATOM 2307 C C . SER A 1 281 ? 22.333 0.836 -18.546 1.00 45.78 281 SER A C 1
ATOM 2309 O O . SER A 1 281 ? 21.669 1.842 -18.291 1.00 45.78 281 SER A O 1
ATOM 2311 N N . GLU A 1 282 ? 23.578 0.891 -19.019 1.00 41.19 282 GLU A N 1
ATOM 2312 C CA . GLU A 1 282 ? 24.276 2.068 -19.567 1.00 41.19 282 GLU A CA 1
ATOM 2313 C C . GLU A 1 282 ? 23.547 2.659 -20.793 1.00 41.19 282 GLU A C 1
ATOM 2315 O O . GLU A 1 282 ? 24.075 2.744 -21.899 1.00 41.19 282 GLU A O 1
ATOM 2320 N N . THR A 1 283 ? 22.289 3.057 -20.642 1.00 45.12 283 THR A N 1
ATOM 2321 C CA . THR A 1 283 ? 21.582 3.793 -21.688 1.00 45.12 283 THR A CA 1
ATOM 2322 C C . THR A 1 283 ? 21.821 5.281 -21.467 1.00 45.12 283 THR A C 1
ATOM 2324 O O . THR A 1 283 ? 21.627 5.785 -20.360 1.00 45.12 283 THR A O 1
ATOM 2327 N N . ASN A 1 284 ? 22.281 5.960 -22.525 1.00 47.19 284 ASN A N 1
ATOM 2328 C CA . ASN A 1 284 ? 22.471 7.412 -22.663 1.00 47.19 284 ASN A CA 1
ATOM 2329 C C . ASN A 1 284 ? 21.147 8.184 -22.504 1.00 47.19 284 ASN A C 1
ATOM 2331 O O . ASN A 1 284 ? 20.708 8.891 -23.407 1.00 47.19 284 ASN A O 1
ATOM 2335 N N . THR A 1 285 ? 20.481 8.010 -21.372 1.00 55.66 285 THR A N 1
ATOM 2336 C CA . THR A 1 285 ? 19.176 8.585 -21.070 1.00 55.66 285 THR A CA 1
ATOM 2337 C C . THR A 1 285 ? 19.370 9.593 -19.943 1.00 55.66 285 THR A C 1
ATOM 2339 O O . THR A 1 285 ? 20.110 9.327 -18.986 1.00 55.66 285 THR A O 1
ATOM 2342 N N . SER A 1 286 ? 18.769 10.778 -20.074 1.00 65.00 286 SER A N 1
ATOM 2343 C CA . SER A 1 286 ? 18.927 11.852 -19.090 1.00 65.00 286 SER A CA 1
ATOM 2344 C C . SER A 1 286 ? 18.446 11.390 -17.703 1.00 65.00 286 SER A C 1
ATOM 2346 O O . SER A 1 286 ? 17.625 10.477 -17.582 1.00 65.00 286 SER A O 1
ATOM 2348 N N . ALA A 1 287 ? 18.956 11.992 -16.622 1.00 64.19 287 ALA A N 1
ATOM 2349 C CA . ALA A 1 287 ? 18.502 11.648 -15.268 1.00 64.19 287 ALA A CA 1
ATOM 2350 C C . ALA A 1 287 ? 16.984 11.851 -15.106 1.00 64.19 287 ALA A C 1
ATOM 2352 O O . ALA A 1 287 ? 16.341 11.103 -14.376 1.00 64.19 287 ALA A O 1
ATOM 2353 N N . THR A 1 288 ? 16.419 12.823 -15.820 1.00 65.38 288 THR A N 1
ATOM 2354 C CA . THR A 1 288 ? 14.983 13.103 -15.914 1.00 65.38 288 THR A CA 1
ATOM 2355 C C . THR A 1 288 ? 14.202 11.960 -16.555 1.00 65.38 288 THR A C 1
ATOM 2357 O O . THR A 1 288 ? 13.245 11.486 -15.950 1.00 65.38 288 THR A O 1
ATOM 2360 N N . ASP A 1 289 ? 14.649 11.430 -17.695 1.00 65.56 289 ASP A N 1
ATOM 2361 C CA . ASP A 1 289 ? 13.973 10.301 -18.351 1.00 65.56 289 ASP A CA 1
ATOM 2362 C C . ASP A 1 289 ? 13.986 9.049 -17.460 1.00 65.56 289 ASP A C 1
ATOM 2364 O O . ASP A 1 289 ? 12.990 8.337 -17.343 1.00 65.56 289 ASP A O 1
ATOM 2368 N N . TYR A 1 290 ? 15.112 8.805 -16.778 1.00 65.62 290 TYR A N 1
ATOM 2369 C CA . TYR A 1 290 ? 15.242 7.727 -15.795 1.00 65.62 290 TYR A CA 1
ATOM 2370 C C . TYR A 1 290 ? 14.225 7.872 -14.652 1.00 65.62 290 TYR A C 1
ATOM 2372 O O . TYR A 1 290 ? 13.623 6.888 -14.221 1.00 65.62 290 TYR A O 1
ATOM 2380 N N . MET A 1 291 ? 14.010 9.098 -14.171 1.00 64.75 291 MET A N 1
ATOM 2381 C CA . MET A 1 291 ? 13.042 9.379 -13.115 1.00 64.75 291 MET A CA 1
ATOM 2382 C C . MET A 1 291 ? 11.598 9.220 -13.574 1.00 64.75 291 MET A C 1
ATOM 2384 O O . MET A 1 291 ? 10.815 8.638 -12.831 1.00 64.75 291 MET A O 1
ATOM 2388 N N . GLU A 1 292 ? 11.246 9.677 -14.776 1.00 67.00 292 GLU A N 1
ATOM 2389 C CA . GLU A 1 292 ? 9.897 9.485 -15.323 1.00 67.00 292 GLU A CA 1
ATOM 2390 C C . GLU A 1 292 ? 9.564 8.000 -15.499 1.00 67.00 292 GLU A C 1
ATOM 2392 O O . GLU A 1 292 ? 8.465 7.555 -15.160 1.00 67.00 292 GLU A O 1
ATOM 2397 N N . LEU A 1 293 ? 10.533 7.221 -15.986 1.00 65.19 293 LEU A N 1
ATOM 2398 C CA . LEU A 1 293 ? 10.424 5.771 -16.131 1.00 65.19 293 LEU A CA 1
ATOM 2399 C C . LEU A 1 293 ? 10.186 5.087 -14.783 1.00 65.19 293 LEU A C 1
ATOM 2401 O O . LEU A 1 293 ? 9.251 4.298 -14.649 1.00 65.19 293 LEU A O 1
ATOM 2405 N N . LEU A 1 294 ? 10.992 5.419 -13.770 1.00 64.38 294 LEU A N 1
ATOM 2406 C CA . LEU A 1 294 ? 10.812 4.879 -12.425 1.00 64.38 294 LEU A CA 1
ATOM 2407 C C . LEU A 1 294 ? 9.506 5.340 -11.780 1.00 64.38 294 LEU A C 1
ATOM 2409 O O . LEU A 1 294 ? 8.852 4.542 -11.117 1.00 64.38 294 LEU A O 1
ATOM 2413 N N . GLN A 1 295 ? 9.107 6.600 -11.956 1.00 63.66 295 GLN A N 1
ATOM 2414 C CA . GLN A 1 295 ? 7.860 7.098 -11.383 1.00 63.66 295 GLN A CA 1
ATOM 2415 C C . GLN A 1 295 ? 6.648 6.340 -11.918 1.00 63.66 295 GLN A C 1
ATOM 2417 O O . GLN A 1 295 ? 5.818 5.895 -11.123 1.00 63.66 295 GLN A O 1
ATOM 2422 N N . LYS A 1 296 ? 6.598 6.104 -13.231 1.00 63.44 296 LYS A N 1
ATOM 2423 C CA . LYS A 1 296 ? 5.515 5.347 -13.866 1.00 63.44 296 LYS A CA 1
ATOM 2424 C C . LYS A 1 296 ? 5.529 3.869 -13.490 1.00 63.44 296 LYS A C 1
ATOM 2426 O O . LYS A 1 296 ? 4.519 3.347 -13.031 1.00 63.44 296 LYS A O 1
ATOM 2431 N N . ASP A 1 297 ? 6.671 3.196 -13.622 1.00 59.94 297 ASP A N 1
ATOM 2432 C CA . ASP A 1 297 ? 6.735 1.745 -13.401 1.00 59.94 297 ASP A CA 1
ATOM 2433 C C . ASP A 1 297 ? 6.702 1.369 -11.901 1.00 59.94 297 ASP A C 1
ATOM 2435 O O . ASP A 1 297 ? 6.239 0.281 -11.549 1.00 59.94 297 ASP A O 1
ATOM 2439 N N . VAL A 1 298 ? 7.169 2.246 -10.997 1.00 58.88 298 VAL A N 1
ATOM 2440 C CA . VAL A 1 298 ? 7.340 1.930 -9.564 1.00 58.88 298 VAL A CA 1
ATOM 2441 C C . VAL A 1 298 ? 6.335 2.635 -8.646 1.00 58.88 298 VAL A C 1
ATOM 2443 O O . VAL A 1 298 ? 5.955 2.061 -7.616 1.00 58.88 298 VAL A O 1
ATOM 2446 N N . PHE A 1 299 ? 5.859 3.841 -8.970 1.00 58.97 299 PHE A N 1
ATOM 2447 C CA . PHE A 1 299 ? 5.033 4.640 -8.046 1.00 58.97 299 PHE A CA 1
ATOM 2448 C C . PHE A 1 299 ? 3.565 4.816 -8.465 1.00 58.97 299 PHE A C 1
ATOM 2450 O O . PHE A 1 299 ? 2.753 5.183 -7.611 1.00 58.97 299 PHE A O 1
ATOM 2457 N N . GLU A 1 300 ? 3.182 4.483 -9.701 1.00 60.56 300 GLU A N 1
ATOM 2458 C CA . GLU A 1 300 ? 1.773 4.500 -10.120 1.00 60.56 300 GLU A CA 1
ATOM 2459 C C . GLU A 1 300 ? 0.958 3.312 -9.566 1.00 60.56 300 GLU A C 1
ATOM 2461 O O . GLU A 1 300 ? 1.474 2.367 -8.961 1.00 60.56 300 GLU A O 1
ATOM 2466 N N . ALA A 1 301 ? -0.372 3.403 -9.691 1.00 56.41 301 ALA A N 1
ATOM 2467 C CA . ALA A 1 301 ? -1.298 2.396 -9.186 1.00 56.41 301 ALA A CA 1
ATOM 2468 C C . ALA A 1 301 ? -1.103 1.070 -9.931 1.00 56.41 301 ALA A C 1
ATOM 2470 O O . ALA A 1 301 ? -1.444 0.961 -11.105 1.00 56.41 301 ALA A O 1
ATOM 2471 N N . ASN A 1 302 ? -0.589 0.053 -9.239 1.00 69.31 302 ASN A N 1
ATOM 2472 C CA . ASN A 1 302 ? -0.413 -1.261 -9.844 1.00 69.31 302 ASN A CA 1
ATOM 2473 C C . ASN A 1 302 ? -1.730 -2.046 -9.895 1.00 69.31 302 ASN A C 1
ATOM 2475 O O . ASN A 1 302 ? -2.529 -2.017 -8.955 1.00 69.31 302 ASN A O 1
ATOM 2479 N N . VAL A 1 303 ? -1.913 -2.796 -10.977 1.00 79.06 303 VAL A N 1
ATOM 2480 C CA . VAL A 1 303 ? -2.855 -3.908 -11.071 1.00 79.06 303 VAL A CA 1
ATOM 2481 C C . VAL A 1 303 ? -2.159 -5.192 -10.629 1.00 79.06 303 VAL A C 1
ATOM 2483 O O . VAL A 1 303 ? -0.991 -5.431 -10.946 1.00 79.06 303 VAL A O 1
ATOM 2486 N N . TYR A 1 304 ? -2.871 -6.011 -9.857 1.00 81.88 304 TYR A N 1
ATOM 2487 C CA . TYR A 1 304 ? -2.355 -7.284 -9.356 1.00 81.88 304 TYR A CA 1
ATOM 2488 C C . TYR A 1 304 ? -3.033 -8.435 -10.075 1.00 81.88 304 TYR A C 1
ATOM 2490 O O . TYR A 1 304 ? -4.224 -8.672 -9.885 1.00 81.88 304 TYR A O 1
ATOM 2498 N N . VAL A 1 305 ? -2.263 -9.144 -10.885 1.00 89.31 305 VAL A N 1
ATOM 2499 C CA . VAL A 1 305 ? -2.734 -10.253 -11.710 1.00 89.31 305 VAL A CA 1
ATOM 2500 C C . VAL A 1 305 ? -2.112 -11.558 -11.251 1.00 89.31 305 VAL A C 1
ATOM 2502 O O . VAL A 1 305 ? -1.016 -11.586 -10.694 1.00 89.31 305 VAL A O 1
ATOM 2505 N N . MET A 1 306 ? -2.817 -12.658 -11.460 1.00 88.69 306 MET A N 1
ATOM 2506 C CA . MET A 1 306 ? -2.428 -13.972 -10.973 1.00 88.69 306 MET A CA 1
ATOM 2507 C C . MET A 1 306 ? -2.033 -14.871 -12.134 1.00 88.69 306 MET A C 1
ATOM 2509 O O . MET A 1 306 ? -2.657 -14.888 -13.188 1.00 88.69 306 MET A O 1
ATOM 2513 N N . THR A 1 307 ? -0.993 -15.668 -11.931 1.00 90.50 307 THR A N 1
ATOM 2514 C CA . THR A 1 307 ? -0.727 -16.822 -12.794 1.00 90.50 307 THR A CA 1
ATOM 2515 C C . THR A 1 307 ? -1.725 -17.947 -12.477 1.00 90.50 307 THR A C 1
ATOM 2517 O O . THR A 1 307 ? -2.229 -18.007 -11.353 1.00 90.50 307 THR A O 1
ATOM 2520 N N . PRO A 1 308 ? -1.929 -18.930 -13.374 1.00 87.50 308 PRO A N 1
ATOM 2521 C CA . PRO A 1 308 ? -2.784 -20.091 -13.095 1.00 87.50 308 PRO A CA 1
ATOM 2522 C C . PRO A 1 308 ? -2.304 -20.939 -11.909 1.00 87.50 308 PRO A C 1
ATOM 2524 O O . PRO A 1 308 ? -3.063 -21.717 -11.347 1.00 87.50 308 PRO A O 1
ATOM 2527 N N . LYS A 1 309 ? -1.031 -20.790 -11.515 1.00 85.56 309 LYS A N 1
ATOM 2528 C CA . LYS A 1 309 ? -0.433 -21.450 -10.346 1.00 85.56 309 LYS A CA 1
ATOM 2529 C C . LYS A 1 309 ? -0.600 -20.651 -9.045 1.00 85.56 309 LYS A C 1
ATOM 2531 O O . LYS A 1 309 ? 0.002 -21.011 -8.042 1.00 85.56 309 LYS A O 1
ATOM 2536 N N . GLY A 1 310 ? -1.338 -19.540 -9.061 1.00 77.31 310 GLY A N 1
ATOM 2537 C CA . GLY A 1 310 ? -1.606 -18.716 -7.878 1.00 77.31 310 GLY A CA 1
ATOM 2538 C C . GLY A 1 310 ? -0.522 -17.690 -7.529 1.00 77.31 310 GLY A C 1
ATOM 2539 O O . GLY A 1 310 ? -0.706 -16.910 -6.600 1.00 77.31 310 GLY A O 1
ATOM 2540 N N . ARG A 1 311 ? 0.593 -17.619 -8.273 1.00 79.88 311 ARG A N 1
ATOM 2541 C CA . ARG A 1 311 ? 1.595 -16.553 -8.081 1.00 79.88 311 ARG A CA 1
ATOM 2542 C C . ARG A 1 311 ? 1.015 -15.203 -8.510 1.00 79.88 311 ARG A C 1
ATOM 2544 O O . ARG A 1 311 ? 0.604 -15.076 -9.663 1.00 79.88 311 ARG A O 1
ATOM 2551 N N . VAL A 1 312 ? 1.047 -14.219 -7.613 1.00 80.25 312 VAL A N 1
ATOM 2552 C CA . VAL A 1 312 ? 0.649 -12.826 -7.869 1.00 80.25 312 VAL A CA 1
ATOM 2553 C C . VAL A 1 312 ? 1.801 -12.064 -8.526 1.00 80.25 312 VAL A C 1
ATOM 2555 O O . VAL A 1 312 ? 2.960 -12.204 -8.131 1.00 80.25 312 VAL A O 1
ATOM 2558 N N . ILE A 1 313 ? 1.483 -11.269 -9.542 1.00 83.12 313 ILE A N 1
ATOM 2559 C CA . ILE A 1 313 ? 2.404 -10.406 -10.280 1.00 83.12 313 ILE A CA 1
ATOM 2560 C C . ILE A 1 313 ? 1.820 -8.997 -10.299 1.00 83.12 313 ILE A C 1
ATOM 2562 O O . ILE A 1 313 ? 0.634 -8.807 -10.569 1.00 83.12 313 ILE A O 1
ATOM 2566 N N . ASP A 1 314 ? 2.660 -8.010 -10.003 1.00 80.88 314 ASP A N 1
ATOM 2567 C CA . ASP A 1 314 ? 2.297 -6.603 -10.049 1.00 80.88 314 ASP A CA 1
ATOM 2568 C C . ASP A 1 314 ? 2.742 -5.953 -11.366 1.00 80.88 314 ASP A C 1
ATOM 2570 O O . ASP A 1 314 ? 3.864 -6.156 -11.840 1.00 80.88 314 ASP A O 1
ATOM 2574 N N . LEU A 1 315 ? 1.835 -5.177 -11.954 1.00 83.19 315 LEU A N 1
ATOM 2575 C CA . LEU A 1 315 ? 2.028 -4.423 -13.193 1.00 83.19 315 LEU A CA 1
ATOM 2576 C C . LEU A 1 315 ? 1.437 -3.018 -13.030 1.00 83.19 315 LEU A C 1
ATOM 2578 O O . LEU A 1 315 ? 0.523 -2.869 -12.225 1.00 83.19 315 LEU A O 1
ATOM 2582 N N . PRO A 1 316 ? 1.891 -1.994 -13.769 1.00 80.75 316 PRO A N 1
ATOM 2583 C CA . PRO A 1 316 ? 1.250 -0.679 -13.742 1.00 80.75 316 PRO A CA 1
ATOM 2584 C C . PRO A 1 316 ? -0.184 -0.736 -14.295 1.00 80.75 316 PRO A C 1
ATOM 2586 O O . PRO A 1 316 ? -0.533 -1.631 -15.069 1.00 80.75 316 PRO A O 1
ATOM 2589 N N . ALA A 1 317 ? -1.035 0.215 -13.907 1.00 82.38 317 ALA A N 1
ATOM 2590 C CA . ALA A 1 317 ? -2.385 0.335 -14.455 1.00 82.38 317 ALA A CA 1
ATOM 2591 C C . ALA A 1 317 ? -2.374 0.464 -15.988 1.00 82.38 317 ALA A C 1
ATOM 2593 O O . ALA A 1 317 ? -1.507 1.111 -16.572 1.00 82.38 317 ALA A O 1
ATOM 2594 N N . GLY A 1 318 ? -3.347 -0.176 -16.641 1.00 86.00 318 GLY A N 1
ATOM 2595 C CA . GLY A 1 318 ? -3.435 -0.240 -18.103 1.00 86.00 318 GLY A CA 1
ATOM 2596 C C . GLY A 1 318 ? -2.457 -1.225 -18.754 1.00 86.00 318 GLY A C 1
ATOM 2597 O O . GLY A 1 318 ? -2.413 -1.310 -19.981 1.00 86.00 318 GLY A O 1
ATOM 2598 N N . ALA A 1 319 ? -1.670 -1.971 -17.968 1.00 90.94 319 ALA A N 1
ATOM 2599 C CA . ALA A 1 319 ? -0.799 -3.017 -18.491 1.00 90.94 319 ALA A CA 1
ATOM 2600 C C . ALA A 1 319 ? -1.580 -4.097 -19.250 1.00 90.94 319 ALA A C 1
ATOM 2602 O O . ALA A 1 319 ? -2.730 -4.411 -18.943 1.00 90.94 319 ALA A O 1
ATOM 2603 N N . THR A 1 320 ? -0.907 -4.691 -20.229 1.00 94.69 320 THR A N 1
ATOM 2604 C CA . THR A 1 320 ? -1.475 -5.677 -21.152 1.00 94.69 320 THR A CA 1
ATOM 2605 C C . THR A 1 320 ? -0.919 -7.083 -20.890 1.00 94.69 320 THR A C 1
ATOM 2607 O O . THR A 1 320 ? 0.087 -7.235 -20.186 1.00 94.69 320 THR A O 1
ATOM 2610 N N . PRO A 1 321 ? -1.494 -8.146 -21.488 1.00 96.06 321 PRO A N 1
ATOM 2611 C CA . PRO A 1 321 ? -0.905 -9.481 -21.444 1.00 96.06 321 PRO A CA 1
ATOM 2612 C C . PRO A 1 321 ? 0.557 -9.544 -21.906 1.00 96.06 321 PRO A C 1
ATOM 2614 O O . PRO A 1 321 ? 1.308 -10.389 -21.419 1.00 96.06 321 PRO A O 1
ATOM 2617 N N . ILE A 1 322 ? 0.978 -8.657 -22.818 1.00 95.38 322 ILE A N 1
ATOM 2618 C CA . ILE A 1 322 ? 2.373 -8.578 -23.278 1.00 95.38 322 ILE A CA 1
ATOM 2619 C C . ILE A 1 322 ? 3.274 -8.142 -22.118 1.00 95.38 322 ILE A C 1
ATOM 2621 O O . ILE A 1 322 ? 4.285 -8.789 -21.840 1.00 95.38 322 ILE A O 1
ATOM 2625 N N . ASP A 1 323 ? 2.878 -7.090 -21.396 1.00 93.12 323 ASP A N 1
ATOM 2626 C CA . ASP A 1 323 ? 3.600 -6.611 -20.214 1.00 93.12 323 ASP A CA 1
ATOM 2627 C C . ASP A 1 323 ? 3.713 -7.724 -19.155 1.00 93.12 323 ASP A C 1
ATOM 2629 O O . ASP A 1 323 ? 4.801 -7.984 -18.638 1.00 93.12 323 ASP A O 1
ATOM 2633 N N . PHE A 1 324 ? 2.621 -8.458 -18.906 1.00 93.81 324 PHE A N 1
ATOM 2634 C CA . PHE A 1 324 ? 2.610 -9.610 -17.997 1.00 93.81 324 PHE A CA 1
ATOM 2635 C C . PHE A 1 324 ? 3.582 -10.721 -18.421 1.00 93.81 324 PHE A C 1
ATOM 2637 O O . PHE A 1 324 ? 4.333 -11.239 -17.591 1.00 93.81 324 PHE A O 1
ATOM 2644 N N . ALA A 1 325 ? 3.618 -11.075 -19.708 1.00 94.44 325 ALA A N 1
ATOM 2645 C CA . ALA A 1 325 ? 4.514 -12.106 -20.226 1.00 94.44 325 ALA A CA 1
ATOM 2646 C C . ALA A 1 325 ? 5.992 -11.745 -20.001 1.00 94.44 325 ALA A C 1
ATOM 2648 O O . ALA A 1 325 ? 6.756 -12.556 -19.472 1.00 94.44 325 ALA A O 1
ATOM 2649 N N . TYR A 1 326 ? 6.381 -10.505 -20.319 1.00 91.38 326 TYR A N 1
ATOM 2650 C CA . TYR A 1 326 ? 7.746 -10.006 -20.114 1.00 91.38 326 TYR A CA 1
ATOM 2651 C C . TYR A 1 326 ? 8.127 -9.814 -18.641 1.00 91.38 326 TYR A C 1
ATOM 2653 O O . TYR A 1 326 ? 9.324 -9.852 -18.316 1.00 91.38 326 TYR A O 1
ATOM 2661 N N . ARG A 1 327 ? 7.128 -9.631 -17.767 1.00 87.12 327 ARG A N 1
ATOM 2662 C CA . ARG A 1 327 ? 7.282 -9.599 -16.307 1.00 87.12 327 ARG A CA 1
ATOM 2663 C C . ARG A 1 327 ? 7.538 -10.989 -15.725 1.00 87.12 327 ARG A C 1
ATOM 2665 O O . ARG A 1 327 ? 8.326 -11.112 -14.792 1.00 87.12 327 ARG A O 1
ATOM 2672 N N . ILE A 1 328 ? 6.920 -12.038 -16.281 1.00 87.94 328 ILE A N 1
ATOM 2673 C CA . ILE A 1 328 ? 7.206 -13.431 -15.898 1.00 87.94 328 ILE A CA 1
ATOM 2674 C C . ILE A 1 328 ? 8.631 -13.803 -16.296 1.00 87.94 328 ILE A C 1
ATOM 2676 O O . ILE A 1 328 ? 9.418 -14.230 -15.451 1.00 87.94 328 ILE A O 1
ATOM 2680 N N . HIS A 1 329 ? 8.938 -13.699 -17.589 1.00 89.44 329 HIS A N 1
ATOM 2681 C CA . HIS A 1 329 ? 10.244 -14.041 -18.133 1.00 89.44 329 HIS A CA 1
ATOM 2682 C C . HIS A 1 329 ? 10.401 -13.475 -19.544 1.00 89.44 329 HIS A C 1
ATOM 2684 O O . HIS A 1 329 ? 9.457 -13.468 -20.332 1.00 89.44 329 HIS A O 1
ATOM 2690 N N . THR A 1 330 ? 11.618 -13.070 -19.903 1.00 88.50 330 THR A N 1
ATOM 2691 C CA . THR A 1 330 ? 11.916 -12.537 -21.240 1.00 88.50 330 THR A CA 1
ATOM 2692 C C . THR A 1 330 ? 11.568 -13.539 -22.348 1.00 88.50 330 THR A C 1
ATOM 2694 O O . THR A 1 330 ? 10.921 -13.163 -23.319 1.00 88.50 330 THR A O 1
ATOM 2697 N N . ASP A 1 331 ? 11.895 -14.822 -22.170 1.00 89.75 331 ASP A N 1
ATOM 2698 C CA . ASP A 1 331 ? 11.574 -15.861 -23.163 1.00 89.75 331 ASP A CA 1
ATOM 2699 C C . ASP A 1 331 ? 10.073 -16.124 -23.307 1.00 89.75 331 ASP A C 1
ATOM 2701 O O . ASP A 1 331 ? 9.608 -16.405 -24.409 1.00 89.75 331 ASP A O 1
ATOM 2705 N N . VAL A 1 332 ? 9.300 -16.002 -22.221 1.00 92.00 332 VAL A N 1
ATOM 2706 C CA . VAL A 1 332 ? 7.833 -16.121 -22.277 1.00 92.00 332 VAL A CA 1
ATOM 2707 C C . VAL A 1 332 ? 7.254 -14.962 -23.085 1.00 92.00 332 VAL A C 1
ATOM 2709 O O . VAL A 1 332 ? 6.379 -15.184 -23.917 1.00 92.00 332 VAL A O 1
ATOM 2712 N N . GLY A 1 333 ? 7.793 -13.753 -22.899 1.00 92.81 333 GLY A N 1
ATOM 2713 C CA . GLY A 1 333 ? 7.486 -12.597 -23.741 1.00 92.81 333 GLY A CA 1
ATOM 2714 C C . GLY A 1 333 ? 7.861 -12.814 -25.210 1.00 92.81 333 GLY A C 1
ATOM 2715 O O . GLY A 1 333 ? 7.033 -12.596 -26.084 1.00 92.81 333 GLY A O 1
ATOM 2716 N N . HIS A 1 334 ? 9.069 -13.306 -25.505 1.00 93.19 334 HIS A N 1
ATOM 2717 C CA . HIS A 1 334 ? 9.514 -13.521 -26.890 1.00 93.19 334 HIS A CA 1
ATOM 2718 C C . HIS A 1 334 ? 8.721 -14.590 -27.638 1.00 93.19 334 HIS A C 1
ATOM 2720 O O . HIS A 1 334 ? 8.489 -14.452 -28.835 1.00 93.19 334 HIS A O 1
ATOM 2726 N N . THR A 1 335 ? 8.329 -15.655 -26.943 1.00 93.88 335 THR A N 1
ATOM 2727 C CA . THR A 1 335 ? 7.658 -16.813 -27.548 1.00 93.88 335 THR A C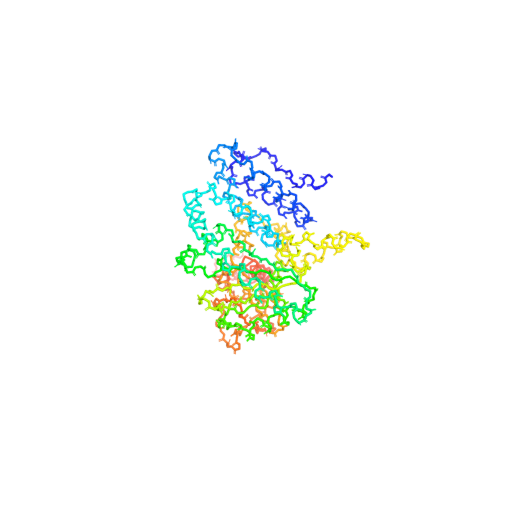A 1
ATOM 2728 C C . THR A 1 335 ? 6.135 -16.737 -27.462 1.00 93.88 335 THR A C 1
ATOM 2730 O O . THR A 1 335 ? 5.447 -17.674 -27.863 1.00 93.88 335 THR A O 1
ATOM 2733 N N . MET A 1 336 ? 5.579 -15.644 -26.936 1.00 94.44 336 MET A N 1
ATOM 2734 C CA . MET A 1 336 ? 4.138 -15.466 -26.771 1.00 94.44 336 MET A CA 1
ATOM 2735 C C . MET A 1 336 ? 3.418 -15.446 -28.128 1.00 94.44 336 MET A C 1
ATOM 2737 O O . MET A 1 336 ? 3.848 -14.788 -29.072 1.00 94.44 336 MET A O 1
ATOM 2741 N N . VAL A 1 337 ? 2.277 -16.131 -28.200 1.00 93.75 337 VAL A N 1
ATOM 2742 C CA . VAL A 1 337 ? 1.383 -16.125 -29.374 1.00 93.75 337 VAL A CA 1
ATOM 2743 C C . VAL A 1 337 ? -0.050 -15.726 -29.030 1.00 93.75 337 VAL A C 1
ATOM 2745 O O . VAL A 1 337 ? -0.824 -15.373 -29.913 1.00 93.75 337 VAL A O 1
ATOM 2748 N N . GLY A 1 338 ? -0.422 -15.764 -27.750 1.00 93.81 338 GLY A N 1
ATOM 2749 C CA . GLY A 1 338 ? -1.753 -15.378 -27.299 1.00 93.81 338 GLY A CA 1
ATOM 2750 C C . GLY A 1 338 ? -1.871 -15.366 -25.781 1.00 93.81 338 GLY A C 1
ATOM 2751 O O . GLY A 1 338 ? -0.977 -15.831 -25.070 1.00 93.81 338 GLY A O 1
ATOM 2752 N N . ALA A 1 339 ? -2.995 -14.854 -25.290 1.00 96.12 339 ALA A N 1
ATOM 2753 C CA . ALA A 1 339 ? -3.296 -14.773 -23.869 1.00 96.12 339 ALA A CA 1
ATOM 2754 C C . ALA A 1 339 ? -4.716 -15.266 -23.577 1.00 96.12 339 ALA A C 1
ATOM 2756 O O . ALA A 1 339 ? -5.637 -15.089 -24.376 1.00 96.12 339 ALA A O 1
ATOM 2757 N N . ILE A 1 340 ? -4.871 -15.899 -22.420 1.00 95.69 340 ILE A N 1
ATOM 2758 C CA . ILE A 1 340 ? -6.153 -16.241 -21.814 1.00 95.69 340 ILE A CA 1
ATOM 2759 C C . ILE A 1 340 ? -6.239 -15.468 -20.501 1.00 95.69 340 ILE A C 1
ATOM 2761 O O . ILE A 1 340 ? -5.299 -15.514 -19.709 1.00 95.69 340 ILE A O 1
ATOM 2765 N N . VAL A 1 341 ? -7.349 -14.778 -20.267 1.00 95.94 341 VAL A N 1
ATOM 2766 C CA . VAL A 1 341 ? -7.636 -14.067 -19.020 1.00 95.94 341 VAL A CA 1
ATOM 2767 C C . VAL A 1 341 ? -8.957 -14.585 -18.469 1.00 95.94 341 VAL A C 1
ATOM 2769 O O . VAL A 1 341 ? -9.957 -14.574 -19.183 1.00 95.94 341 VAL A O 1
ATOM 2772 N N . ASN A 1 342 ? -8.956 -15.069 -17.224 1.00 92.62 342 ASN A N 1
ATOM 2773 C CA . ASN A 1 342 ? -10.123 -15.668 -16.560 1.00 92.62 342 ASN A CA 1
ATOM 2774 C C . ASN A 1 342 ? -10.798 -16.749 -17.432 1.00 92.62 342 ASN A C 1
ATOM 2776 O O . ASN A 1 342 ? -11.999 -16.704 -17.683 1.00 92.62 342 ASN A O 1
ATOM 2780 N N . ASP A 1 343 ? -9.987 -17.673 -17.957 1.00 90.88 343 ASP A N 1
ATOM 2781 C CA . ASP A 1 343 ? -10.384 -18.773 -18.852 1.00 90.88 343 ASP A CA 1
ATOM 2782 C C . ASP A 1 343 ? -10.970 -18.369 -20.223 1.00 90.88 343 ASP A C 1
ATOM 2784 O O . ASP A 1 343 ? -11.321 -19.235 -21.027 1.00 90.88 343 ASP A O 1
ATOM 2788 N N . ALA A 1 344 ? -10.978 -17.077 -20.566 1.00 94.12 344 ALA A N 1
ATOM 2789 C CA . ALA A 1 344 ? -11.376 -16.574 -21.881 1.00 94.12 344 ALA A CA 1
ATOM 2790 C C . ALA A 1 344 ? -10.164 -16.136 -22.721 1.00 94.12 344 ALA A C 1
ATOM 2792 O O . ALA A 1 344 ? -9.251 -15.479 -22.225 1.00 94.12 344 ALA A O 1
ATOM 2793 N N . ILE A 1 345 ? -10.142 -16.473 -24.017 1.00 95.12 345 ILE A N 1
ATOM 2794 C CA . ILE A 1 345 ? -9.117 -15.965 -24.946 1.00 95.12 345 ILE A CA 1
ATOM 2795 C C . ILE A 1 345 ? -9.368 -14.473 -25.174 1.00 95.12 345 ILE A C 1
ATOM 2797 O O . ILE A 1 345 ? -10.471 -14.090 -25.561 1.00 95.12 345 ILE A O 1
ATOM 2801 N N . VAL A 1 346 ? -8.340 -13.646 -24.977 1.00 95.19 346 VAL A N 1
ATOM 2802 C CA . VAL A 1 346 ? -8.438 -12.188 -25.129 1.00 95.19 346 VAL A CA 1
ATOM 2803 C C . VAL A 1 346 ? -7.408 -11.645 -26.126 1.00 95.19 346 VAL A C 1
ATOM 2805 O O . VAL A 1 346 ? -6.336 -12.239 -26.296 1.00 95.19 346 VAL A O 1
ATOM 2808 N N . PRO A 1 347 ? -7.693 -10.506 -26.783 1.00 94.50 347 PRO A N 1
ATOM 2809 C CA . PRO A 1 347 ? -6.691 -9.756 -27.531 1.00 94.50 347 PRO A CA 1
ATOM 2810 C C . PRO A 1 347 ? -5.481 -9.367 -26.669 1.00 94.50 347 PRO A C 1
ATOM 2812 O O . PRO A 1 347 ? -5.605 -9.067 -25.484 1.00 94.50 347 PRO A O 1
ATOM 2815 N N . LEU A 1 348 ? -4.297 -9.280 -27.284 1.00 93.25 348 LEU A N 1
ATOM 2816 C CA . LEU A 1 348 ? -3.077 -8.838 -26.589 1.00 93.25 348 LEU A CA 1
ATOM 2817 C C . LEU A 1 348 ? -3.112 -7.358 -26.169 1.00 93.25 348 LEU A C 1
ATOM 2819 O O . LEU A 1 348 ? -2.270 -6.933 -25.387 1.00 93.25 348 LEU A O 1
ATOM 2823 N N . THR A 1 349 ? -4.068 -6.581 -26.681 1.00 94.25 349 THR A N 1
ATOM 2824 C CA . THR A 1 349 ? -4.302 -5.173 -26.328 1.00 94.25 349 THR A CA 1
ATOM 2825 C C . THR A 1 349 ? -5.223 -4.995 -25.123 1.00 94.25 349 THR A C 1
ATOM 2827 O O . THR A 1 349 ? -5.439 -3.863 -24.704 1.00 94.25 349 THR A O 1
ATOM 2830 N N . THR A 1 350 ? -5.819 -6.071 -24.601 1.00 93.81 350 THR A N 1
ATOM 2831 C CA . THR A 1 350 ? -6.747 -5.995 -23.468 1.00 93.81 350 THR A CA 1
ATOM 2832 C C . THR A 1 350 ? -6.028 -5.488 -22.222 1.00 93.81 350 THR A C 1
ATOM 2834 O O . THR A 1 350 ? -4.964 -5.994 -21.871 1.00 93.81 350 THR A O 1
ATOM 2837 N N . GLU A 1 351 ? -6.611 -4.500 -21.546 1.00 93.81 351 GLU A N 1
ATOM 2838 C CA . GLU A 1 351 ? -6.093 -4.014 -20.268 1.00 93.81 351 GLU A CA 1
ATOM 2839 C C . GLU A 1 351 ? -6.403 -5.010 -19.149 1.00 93.81 351 GLU A C 1
ATOM 2841 O O . GLU A 1 351 ? -7.519 -5.527 -19.037 1.00 93.81 351 GLU A O 1
ATOM 2846 N N . LEU A 1 352 ? -5.393 -5.282 -18.328 1.00 93.00 352 LEU A N 1
ATOM 2847 C CA . LEU A 1 352 ? -5.484 -6.193 -17.199 1.00 93.00 352 LEU A CA 1
ATOM 2848 C C . LEU A 1 352 ? -6.004 -5.479 -15.952 1.00 93.00 352 LEU A C 1
ATOM 2850 O O . LEU A 1 352 ? -5.602 -4.355 -15.644 1.00 93.00 352 LEU A O 1
ATOM 2854 N N . HIS A 1 353 ? -6.842 -6.173 -15.187 1.00 89.38 353 HIS A N 1
ATOM 2855 C CA . HIS A 1 353 ? -7.437 -5.672 -13.956 1.00 89.38 353 HIS A CA 1
ATOM 2856 C C . HIS A 1 353 ? -6.963 -6.467 -12.738 1.00 89.38 353 HIS A C 1
ATOM 2858 O O . HIS A 1 353 ? -6.497 -7.603 -12.817 1.00 89.38 353 HIS A O 1
ATOM 2864 N N . THR A 1 354 ? -7.074 -5.850 -11.560 1.00 83.12 354 THR A N 1
ATOM 2865 C CA . THR A 1 354 ? -6.720 -6.529 -10.308 1.00 83.12 354 THR A CA 1
ATOM 2866 C C . THR A 1 354 ? -7.642 -7.722 -10.062 1.00 83.12 354 THR A C 1
ATOM 2868 O O . THR A 1 354 ? -8.856 -7.545 -9.991 1.00 83.12 354 THR A O 1
ATOM 2871 N N . GLY A 1 355 ? -7.053 -8.899 -9.851 1.00 83.00 355 GLY A N 1
ATOM 2872 C CA . GLY A 1 355 ? -7.756 -10.167 -9.645 1.00 83.00 355 GLY A CA 1
ATOM 2873 C C . GLY A 1 355 ? -7.817 -11.057 -10.886 1.00 83.00 355 GLY A C 1
ATOM 2874 O O . GLY A 1 355 ? -8.195 -12.217 -10.755 1.00 83.00 355 GLY A O 1
ATOM 2875 N N . ASP A 1 356 ? -7.411 -10.558 -12.056 1.00 92.00 356 ASP A N 1
ATOM 2876 C CA . ASP A 1 356 ? -7.399 -11.355 -13.280 1.00 92.00 356 ASP A CA 1
ATOM 2877 C C . ASP A 1 356 ? -6.390 -12.505 -13.197 1.00 92.00 356 ASP A C 1
ATOM 2879 O O . ASP A 1 356 ? -5.234 -12.316 -12.809 1.00 92.00 356 ASP A O 1
ATOM 2883 N N . VAL A 1 357 ? -6.812 -13.696 -13.624 1.00 93.12 357 VAL A N 1
ATOM 2884 C CA . VAL A 1 357 ? -5.944 -14.862 -13.809 1.00 93.12 357 VAL A CA 1
ATOM 2885 C C . VAL A 1 357 ? -5.496 -14.909 -15.265 1.00 93.12 357 VAL A C 1
ATOM 2887 O O . VAL A 1 357 ? -6.298 -15.159 -16.162 1.00 93.12 357 VAL A O 1
ATOM 2890 N N . VAL A 1 358 ? -4.208 -14.676 -15.508 1.00 95.81 358 VAL A N 1
ATOM 2891 C CA . VAL A 1 358 ? -3.625 -14.545 -16.847 1.00 95.81 358 VAL A CA 1
ATOM 2892 C C . VAL A 1 358 ? -2.770 -15.768 -17.176 1.00 95.81 358 VAL A C 1
ATOM 2894 O O . VAL A 1 358 ? -1.788 -16.069 -16.497 1.00 95.81 358 VAL A O 1
ATOM 2897 N N . ASN A 1 359 ? -3.104 -16.454 -18.266 1.00 95.38 359 ASN A N 1
ATOM 2898 C CA . ASN A 1 359 ? -2.349 -17.572 -18.822 1.00 95.38 359 ASN A CA 1
ATOM 2899 C C . ASN A 1 359 ? -1.802 -17.208 -20.211 1.00 95.38 359 ASN A C 1
ATOM 2901 O O . ASN A 1 359 ? -2.561 -16.912 -21.134 1.00 95.38 359 ASN A O 1
ATOM 2905 N N . ILE A 1 360 ? -0.480 -17.246 -20.369 1.00 95.94 360 ILE A N 1
ATOM 2906 C CA . ILE A 1 360 ? 0.193 -16.912 -21.628 1.00 95.94 360 ILE A CA 1
ATOM 2907 C C . ILE A 1 360 ? 0.435 -18.180 -22.441 1.00 95.94 360 ILE A C 1
ATOM 2909 O O . ILE A 1 360 ? 1.061 -19.126 -21.964 1.00 95.94 360 ILE A O 1
ATOM 2913 N N . LYS A 1 361 ? -0.013 -18.180 -23.698 1.00 94.75 361 LYS A N 1
ATOM 2914 C CA . LYS A 1 361 ? 0.311 -19.235 -24.661 1.00 94.75 361 LYS A CA 1
ATOM 2915 C C . LYS A 1 361 ? 1.630 -18.908 -25.345 1.00 94.75 361 LYS A C 1
ATOM 2917 O O . LYS A 1 361 ? 1.759 -17.841 -25.946 1.00 94.75 361 LYS A O 1
ATOM 2922 N N . THR A 1 362 ? 2.576 -19.841 -25.291 1.00 93.75 362 THR A N 1
ATOM 2923 C CA . THR A 1 362 ? 3.888 -19.719 -25.934 1.00 93.75 362 THR A CA 1
ATOM 2924 C C . THR A 1 362 ? 4.083 -20.767 -27.026 1.00 93.75 362 THR A C 1
ATOM 2926 O O . THR A 1 362 ? 3.542 -21.871 -26.952 1.00 93.75 362 THR A O 1
ATOM 2929 N N . LEU A 1 363 ? 4.865 -20.424 -28.049 1.00 94.38 363 LEU A N 1
ATOM 2930 C CA . LEU A 1 363 ? 5.268 -21.313 -29.134 1.00 94.38 363 LEU A CA 1
ATOM 2931 C C . LEU A 1 363 ? 6.759 -21.117 -29.430 1.00 94.38 363 LEU A C 1
ATOM 2933 O O . LEU A 1 363 ? 7.242 -19.996 -29.540 1.00 94.38 363 LEU A O 1
ATOM 2937 N N . LYS A 1 364 ? 7.517 -22.208 -29.557 1.00 87.94 364 LYS A N 1
ATOM 2938 C CA . LYS A 1 364 ? 8.948 -22.120 -29.887 1.00 87.94 364 LYS A CA 1
ATOM 2939 C C . LYS A 1 364 ? 9.138 -21.670 -31.339 1.00 87.94 364 LYS A C 1
ATOM 2941 O O . LYS A 1 364 ? 8.386 -22.085 -32.213 1.00 87.94 364 LYS A O 1
ATOM 2946 N N . GLY A 1 365 ? 10.172 -20.866 -31.591 1.00 81.44 365 GLY A N 1
ATOM 2947 C CA . GLY A 1 365 ? 10.511 -20.373 -32.933 1.00 81.44 365 GLY A CA 1
ATOM 2948 C C . GLY A 1 365 ? 9.740 -19.124 -33.373 1.00 81.44 365 GLY A C 1
ATOM 2949 O O . GLY A 1 365 ? 9.963 -18.639 -34.479 1.00 81.44 365 GLY A O 1
ATOM 2950 N N . THR A 1 366 ? 8.866 -18.580 -32.523 1.00 86.06 366 THR A N 1
ATOM 2951 C CA . THR A 1 366 ? 8.247 -17.268 -32.737 1.00 86.06 366 THR A CA 1
ATOM 2952 C C . THR A 1 366 ? 9.092 -16.154 -32.114 1.00 86.06 366 THR A C 1
ATOM 2954 O O . THR A 1 366 ? 10.047 -16.403 -31.373 1.00 86.06 366 THR A O 1
ATOM 2957 N N . GLY A 1 367 ? 8.765 -14.913 -32.466 1.00 88.50 367 GLY A N 1
ATOM 2958 C CA . GLY A 1 367 ? 9.373 -13.715 -31.902 1.00 88.50 367 GLY A CA 1
ATOM 2959 C C . GLY A 1 367 ? 8.330 -12.611 -31.726 1.00 88.50 367 GLY A C 1
ATOM 2960 O O . GLY A 1 367 ? 7.242 -12.708 -32.302 1.00 88.50 367 GLY A O 1
ATOM 2961 N N . PRO A 1 368 ? 8.654 -11.557 -30.961 1.00 92.25 368 PRO A N 1
ATOM 2962 C CA . PRO A 1 368 ? 7.784 -10.401 -30.797 1.00 92.25 368 PRO A CA 1
ATOM 2963 C C . PRO A 1 368 ? 7.504 -9.701 -32.133 1.00 92.25 368 PRO A C 1
ATOM 2965 O O . PRO A 1 368 ? 8.332 -9.715 -33.046 1.00 92.25 368 PRO A O 1
ATOM 2968 N N . SER A 1 369 ? 6.340 -9.054 -32.223 1.00 89.94 369 SER A N 1
ATOM 2969 C CA . SER A 1 369 ? 5.979 -8.166 -33.336 1.00 89.94 369 SER A CA 1
ATOM 2970 C C . SER A 1 369 ? 6.413 -6.726 -33.048 1.00 89.94 369 SER A C 1
ATOM 2972 O O . SER A 1 369 ? 6.372 -6.284 -31.899 1.00 89.94 369 SER A O 1
ATOM 2974 N N . GLU A 1 370 ? 6.792 -5.967 -34.080 1.00 87.94 370 GLU A N 1
ATOM 2975 C CA . GLU A 1 370 ? 7.147 -4.546 -33.933 1.00 87.94 370 GLU A CA 1
ATOM 2976 C C . GLU A 1 370 ? 5.968 -3.713 -33.416 1.00 87.94 370 GLU A C 1
ATOM 2978 O O . GLU A 1 370 ? 6.159 -2.795 -32.616 1.00 87.94 370 GLU A O 1
ATOM 2983 N N . ASP A 1 371 ? 4.735 -4.080 -33.780 1.00 89.94 371 ASP A N 1
ATOM 2984 C CA . ASP A 1 371 ? 3.530 -3.391 -33.309 1.00 89.94 371 ASP A CA 1
ATOM 2985 C C . ASP A 1 371 ? 3.344 -3.483 -31.793 1.00 89.94 371 ASP A C 1
ATOM 2987 O O . ASP A 1 371 ? 2.706 -2.615 -31.195 1.00 89.94 371 ASP A O 1
ATOM 2991 N N . TRP A 1 372 ? 3.958 -4.470 -31.131 1.00 92.62 372 TRP A N 1
ATOM 2992 C CA . TRP A 1 372 ? 3.918 -4.553 -29.674 1.00 92.62 372 TRP A CA 1
ATOM 2993 C C . TRP A 1 372 ? 4.568 -3.337 -29.021 1.00 92.62 372 TRP A C 1
ATOM 2995 O O . TRP A 1 372 ? 4.110 -2.919 -27.964 1.00 92.62 372 TRP A O 1
ATOM 3005 N N . LEU A 1 373 ? 5.545 -2.684 -29.663 1.00 88.50 373 LEU A N 1
ATOM 3006 C CA . LEU A 1 373 ? 6.145 -1.450 -29.144 1.00 88.50 373 LEU A CA 1
ATOM 3007 C C . LEU A 1 373 ? 5.134 -0.305 -28.992 1.00 88.50 373 LEU A C 1
ATOM 3009 O O . LEU A 1 373 ? 5.376 0.592 -28.184 1.00 88.50 373 LEU A O 1
ATOM 3013 N N . LYS A 1 374 ? 4.017 -0.338 -29.732 1.00 88.88 374 LYS A N 1
ATOM 3014 C CA . LYS A 1 374 ? 2.909 0.626 -29.622 1.00 88.88 374 LYS A CA 1
ATOM 3015 C C . LYS A 1 374 ? 1.907 0.240 -28.527 1.00 88.88 374 LYS A C 1
ATOM 3017 O O . LYS A 1 374 ? 1.219 1.108 -28.000 1.00 88.88 374 LYS A O 1
ATOM 3022 N N . ILE A 1 375 ? 1.826 -1.049 -28.197 1.00 89.44 375 ILE A N 1
ATOM 3023 C CA . ILE A 1 375 ? 0.828 -1.620 -27.281 1.00 89.44 375 ILE A CA 1
ATOM 3024 C C . ILE A 1 375 ? 1.357 -1.667 -25.844 1.00 89.44 375 ILE A C 1
ATOM 3026 O O . ILE A 1 375 ? 0.635 -1.297 -24.919 1.00 89.44 375 ILE A O 1
ATOM 3030 N N . VAL A 1 376 ? 2.612 -2.095 -25.658 1.00 88.88 376 VAL A N 1
ATOM 3031 C CA . VAL A 1 376 ? 3.206 -2.275 -24.327 1.00 88.88 376 VAL A CA 1
ATOM 3032 C C . VAL A 1 376 ? 3.192 -0.976 -23.537 1.00 88.88 376 VAL A C 1
ATOM 3034 O O . VAL A 1 376 ? 3.514 0.101 -24.062 1.00 88.88 376 VAL A O 1
ATOM 3037 N N . LYS A 1 377 ? 2.849 -1.080 -22.256 1.00 85.38 377 LYS A N 1
ATOM 3038 C CA . LYS A 1 377 ? 2.849 0.063 -21.340 1.00 85.38 377 LYS A CA 1
ATOM 3039 C C . LYS A 1 377 ? 4.158 0.164 -20.576 1.00 85.38 377 LYS A C 1
ATOM 3041 O O . LYS A 1 377 ? 4.720 1.253 -20.497 1.00 85.38 377 LYS A O 1
ATOM 3046 N N . THR A 1 378 ? 4.687 -0.967 -20.119 1.00 81.50 378 THR A N 1
ATOM 3047 C CA . THR A 1 378 ? 5.896 -1.014 -19.291 1.00 81.50 378 THR A CA 1
ATOM 3048 C C . THR A 1 378 ? 7.147 -0.704 -20.103 1.00 81.50 378 THR A C 1
ATOM 3050 O O . THR A 1 378 ? 7.317 -1.155 -21.245 1.00 81.50 378 THR A O 1
ATOM 3053 N N . ALA A 1 379 ? 8.070 0.047 -19.508 1.00 78.69 379 ALA A N 1
ATOM 3054 C CA . ALA A 1 379 ? 9.348 0.319 -20.151 1.00 78.69 379 ALA A CA 1
ATOM 3055 C C . ALA A 1 379 ? 10.227 -0.928 -20.228 1.00 78.69 379 ALA A C 1
ATOM 3057 O O . ALA A 1 379 ? 10.907 -1.148 -21.230 1.00 78.69 379 ALA A O 1
ATOM 3058 N N . GLN A 1 380 ? 10.146 -1.787 -19.210 1.00 79.38 380 GLN A N 1
ATOM 3059 C CA . GLN A 1 380 ? 10.847 -3.064 -19.171 1.00 79.38 380 GLN A CA 1
ATOM 3060 C C . GLN A 1 380 ? 10.521 -3.933 -20.395 1.00 79.38 380 GLN A C 1
ATOM 3062 O O . GLN A 1 380 ? 11.440 -4.407 -21.069 1.00 79.38 380 GLN A O 1
ATOM 3067 N N . ALA A 1 381 ? 9.234 -4.133 -20.715 1.00 86.50 381 ALA A N 1
ATOM 3068 C CA . ALA A 1 381 ? 8.838 -4.905 -21.893 1.00 86.50 381 ALA A CA 1
ATOM 3069 C C . ALA A 1 381 ? 9.317 -4.222 -23.181 1.00 86.50 381 ALA A C 1
ATOM 3071 O O . ALA A 1 381 ? 9.925 -4.871 -24.033 1.00 86.50 381 ALA A O 1
ATOM 3072 N N . ARG A 1 382 ? 9.136 -2.899 -23.292 1.00 87.44 382 ARG A N 1
ATOM 3073 C CA . ARG A 1 382 ? 9.569 -2.110 -24.457 1.00 87.44 382 ARG A CA 1
ATOM 3074 C C . ARG A 1 382 ? 11.068 -2.248 -24.727 1.00 87.44 382 ARG A C 1
ATOM 3076 O O . ARG A 1 382 ? 11.467 -2.462 -25.870 1.00 87.44 382 ARG A O 1
ATOM 3083 N N . ASN A 1 383 ? 11.892 -2.176 -23.684 1.00 83.06 383 ASN A N 1
ATOM 3084 C CA . ASN A 1 383 ? 13.344 -2.297 -23.785 1.00 83.06 383 ASN A CA 1
ATOM 3085 C C . ASN A 1 383 ? 13.772 -3.716 -24.176 1.00 83.06 383 ASN A C 1
ATOM 3087 O O . ASN A 1 383 ? 14.614 -3.867 -25.058 1.00 83.06 383 ASN A O 1
ATOM 3091 N N . LYS A 1 384 ? 13.156 -4.755 -23.596 1.00 87.19 384 LYS A N 1
ATOM 3092 C CA . LYS A 1 384 ? 13.425 -6.155 -23.972 1.00 87.19 384 LYS A CA 1
ATOM 3093 C C . LYS A 1 384 ? 13.048 -6.441 -25.430 1.00 87.19 384 LYS A C 1
ATOM 3095 O O . LYS A 1 384 ? 13.823 -7.075 -26.140 1.00 87.19 384 LYS A O 1
ATOM 3100 N N . ILE A 1 385 ? 11.908 -5.922 -25.897 1.00 89.56 385 ILE A N 1
ATOM 3101 C CA . ILE A 1 385 ? 11.477 -6.034 -27.300 1.00 89.56 385 ILE A CA 1
ATOM 3102 C C . ILE A 1 385 ? 12.471 -5.327 -28.233 1.00 89.56 385 ILE A C 1
ATOM 3104 O O . ILE A 1 385 ? 12.908 -5.911 -29.222 1.00 89.56 385 ILE A O 1
ATOM 3108 N N . ARG A 1 386 ? 12.884 -4.092 -27.911 1.00 87.44 386 ARG A N 1
ATOM 3109 C CA . ARG A 1 386 ? 13.896 -3.360 -28.696 1.00 87.44 386 ARG A CA 1
ATOM 3110 C C . ARG A 1 386 ? 15.223 -4.113 -28.763 1.00 87.44 386 ARG A C 1
ATOM 3112 O O . ARG A 1 386 ? 15.787 -4.244 -29.843 1.00 87.44 386 ARG A O 1
ATOM 3119 N N . ALA A 1 387 ? 15.693 -4.636 -27.631 1.00 86.31 387 ALA A N 1
ATOM 3120 C CA . ALA A 1 387 ? 16.927 -5.412 -27.567 1.00 86.31 387 ALA A CA 1
ATOM 3121 C C . ALA A 1 387 ? 16.853 -6.681 -28.433 1.00 86.31 387 ALA A C 1
ATOM 3123 O O . ALA A 1 387 ? 17.826 -7.019 -29.104 1.00 86.31 387 ALA A O 1
ATOM 3124 N N . TYR A 1 388 ? 15.697 -7.352 -28.472 1.00 89.25 388 TYR A N 1
ATOM 3125 C CA . TYR A 1 388 ? 15.473 -8.494 -29.358 1.00 89.25 388 TYR A CA 1
ATOM 3126 C C . TYR A 1 388 ? 15.608 -8.115 -30.837 1.00 89.25 388 TYR A C 1
ATOM 3128 O O . TYR A 1 388 ? 16.316 -8.797 -31.578 1.00 89.25 388 TYR A O 1
ATOM 3136 N N . PHE A 1 389 ? 14.970 -7.021 -31.269 1.00 88.50 389 PHE A N 1
ATOM 3137 C CA . PHE A 1 389 ? 15.066 -6.564 -32.658 1.00 88.50 389 PHE A CA 1
ATOM 3138 C C . PHE A 1 389 ? 16.479 -6.119 -33.027 1.00 88.50 389 PHE A C 1
ATOM 3140 O O . PHE A 1 389 ? 16.967 -6.519 -34.078 1.00 88.50 389 PHE A O 1
ATOM 3147 N N . LEU A 1 390 ? 17.163 -5.390 -32.141 1.00 85.75 390 LEU A N 1
ATOM 3148 C CA . LEU A 1 390 ? 18.549 -4.975 -32.355 1.00 85.75 390 LEU A CA 1
ATOM 3149 C C . LEU A 1 390 ? 19.483 -6.185 -32.501 1.00 85.75 390 LEU A C 1
ATOM 3151 O O . LEU A 1 390 ? 20.315 -6.227 -33.405 1.00 85.75 390 LEU A O 1
ATOM 3155 N N . LYS A 1 391 ? 19.312 -7.204 -31.648 1.00 85.88 391 LYS A N 1
ATOM 3156 C CA . LYS A 1 391 ? 20.074 -8.453 -31.741 1.00 85.88 391 LYS A CA 1
ATOM 3157 C C . LYS A 1 391 ? 19.806 -9.168 -33.068 1.00 85.88 391 LYS A C 1
ATOM 3159 O O . LYS A 1 391 ? 20.749 -9.494 -33.782 1.00 85.88 391 LYS A O 1
ATOM 3164 N N . LYS A 1 392 ? 18.536 -9.337 -33.441 1.00 83.69 392 LYS A N 1
ATOM 3165 C CA . LYS A 1 392 ? 18.140 -9.979 -34.704 1.00 83.69 392 LYS A CA 1
ATOM 3166 C C . LYS A 1 392 ? 18.634 -9.210 -35.934 1.00 83.69 392 LYS A C 1
ATOM 3168 O O . LYS A 1 392 ? 18.977 -9.814 -36.944 1.00 83.69 392 LYS A O 1
ATOM 3173 N N . GLU A 1 393 ? 18.668 -7.883 -35.865 1.00 82.31 393 GLU A N 1
ATOM 3174 C CA . GLU A 1 393 ? 19.228 -7.041 -36.919 1.00 82.31 393 GLU A CA 1
ATOM 3175 C C . GLU A 1 393 ? 20.745 -7.211 -37.028 1.00 82.31 393 GLU A C 1
ATOM 3177 O O . GLU A 1 393 ? 21.255 -7.328 -38.139 1.00 82.31 393 GLU A O 1
ATOM 3182 N N . SER A 1 394 ? 21.450 -7.288 -35.894 1.00 81.62 394 SER A N 1
ATOM 3183 C CA . SER A 1 394 ? 22.893 -7.546 -35.878 1.00 81.62 394 SER A CA 1
ATOM 3184 C C . SER A 1 394 ? 23.253 -8.928 -36.430 1.00 81.62 394 SER A C 1
ATOM 3186 O O . SER A 1 394 ? 24.198 -9.033 -37.202 1.00 81.62 394 SER A O 1
ATOM 3188 N N . GLU A 1 395 ? 22.462 -9.961 -36.123 1.00 82.25 395 GLU A N 1
ATOM 3189 C CA . GLU A 1 395 ? 22.638 -11.322 -36.654 1.00 82.25 395 GLU A CA 1
ATOM 3190 C C . GLU A 1 395 ? 22.419 -11.374 -38.173 1.00 82.25 395 GLU A C 1
ATOM 3192 O O . GLU A 1 395 ? 23.146 -12.055 -38.883 1.00 82.25 395 GLU A O 1
ATOM 3197 N N . LYS A 1 396 ? 21.462 -10.595 -38.691 1.00 80.62 396 LYS A N 1
ATOM 3198 C CA . LYS A 1 396 ? 21.191 -10.478 -40.133 1.00 80.62 396 LYS A CA 1
ATOM 3199 C C . LYS A 1 396 ? 22.093 -9.481 -40.857 1.00 80.62 396 LYS A C 1
ATOM 3201 O O . LYS A 1 396 ? 21.898 -9.230 -42.045 1.00 80.62 396 LYS A O 1
ATOM 3206 N N . ARG A 1 397 ? 23.031 -8.843 -40.157 1.00 80.44 397 ARG A N 1
ATO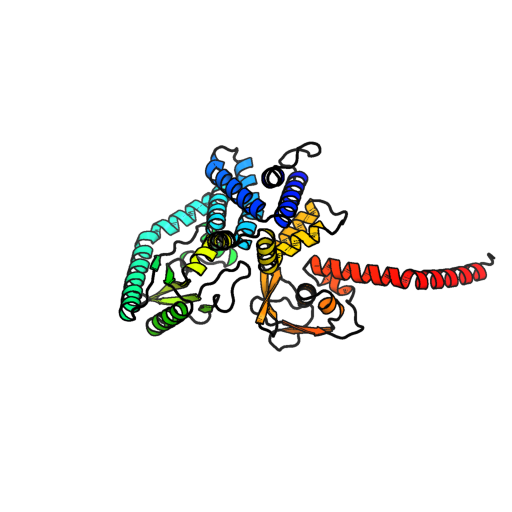M 3207 C CA . ARG A 1 397 ? 23.837 -7.764 -40.730 1.00 80.44 397 ARG A CA 1
ATOM 3208 C C . ARG A 1 397 ? 24.759 -8.276 -41.827 1.00 80.44 397 ARG A C 1
ATOM 3210 O O . ARG A 1 397 ? 24.856 -7.619 -42.854 1.00 80.44 397 ARG A O 1
ATOM 3217 N N . GLU A 1 398 ? 25.394 -9.426 -41.623 1.00 78.19 398 GLU A N 1
ATOM 3218 C CA . GLU A 1 398 ? 26.275 -10.034 -42.628 1.00 78.19 398 GLU A CA 1
ATOM 3219 C C . GLU A 1 398 ? 25.491 -10.427 -43.886 1.00 78.19 398 GLU A C 1
ATOM 3221 O O . GLU A 1 398 ? 25.875 -10.033 -44.983 1.00 78.19 398 GLU A O 1
ATOM 3226 N N . GLU A 1 399 ? 24.329 -11.070 -43.726 1.00 80.69 399 GLU A N 1
ATOM 3227 C CA . GLU A 1 399 ? 23.430 -11.413 -44.841 1.00 80.69 399 GLU A CA 1
ATOM 3228 C C . GLU A 1 399 ? 22.974 -10.165 -45.617 1.00 80.69 399 GLU A C 1
ATOM 3230 O O . GLU A 1 399 ? 23.015 -10.139 -46.846 1.00 80.69 399 GLU A O 1
ATOM 3235 N N . LYS A 1 400 ? 22.586 -9.095 -44.907 1.00 81.81 400 LYS A N 1
ATOM 3236 C CA . LYS A 1 400 ? 22.178 -7.822 -45.522 1.00 81.81 400 LYS A CA 1
ATOM 3237 C C . LYS A 1 400 ? 23.327 -7.111 -46.237 1.00 81.81 400 LYS A C 1
ATOM 3239 O O . LYS A 1 400 ? 23.077 -6.436 -47.232 1.00 81.81 400 LYS A O 1
ATOM 3244 N N . ILE A 1 401 ? 24.555 -7.204 -45.722 1.00 84.62 401 ILE A N 1
ATOM 3245 C CA . ILE A 1 401 ? 25.740 -6.643 -46.385 1.00 84.62 401 ILE A CA 1
ATOM 3246 C C . ILE A 1 401 ? 25.989 -7.401 -47.686 1.00 84.62 401 ILE A C 1
ATOM 3248 O O . ILE A 1 401 ? 26.113 -6.764 -48.724 1.00 84.62 401 ILE A O 1
ATOM 3252 N N . GLU A 1 402 ? 25.967 -8.734 -47.657 1.00 86.19 402 GLU A N 1
ATOM 3253 C CA . GLU A 1 402 ? 26.174 -9.554 -48.853 1.00 86.19 402 GLU A CA 1
ATOM 3254 C C . GLU A 1 402 ? 25.083 -9.312 -49.914 1.00 86.19 402 GLU A C 1
ATOM 3256 O O . GLU A 1 402 ? 25.367 -9.192 -51.108 1.00 86.19 402 GLU A O 1
ATOM 3261 N N . GLU A 1 403 ? 23.821 -9.197 -49.495 1.00 88.25 403 GLU A N 1
ATOM 3262 C CA . GLU A 1 403 ? 22.705 -8.862 -50.384 1.00 88.25 403 GLU A CA 1
ATOM 3263 C C . GLU A 1 403 ? 22.834 -7.434 -50.943 1.00 88.25 403 GLU A C 1
ATOM 3265 O O . GLU A 1 403 ? 22.651 -7.213 -52.141 1.00 88.25 403 GLU A O 1
ATOM 3270 N N . GLY A 1 404 ? 23.222 -6.470 -50.104 1.00 89.38 404 GLY A N 1
ATOM 3271 C CA . GLY A 1 404 ? 23.467 -5.087 -50.507 1.00 89.38 404 GLY A CA 1
ATOM 3272 C C . GLY A 1 404 ? 24.622 -4.949 -51.500 1.00 89.38 404 GLY A C 1
ATOM 3273 O O . GLY A 1 404 ? 24.492 -4.222 -52.483 1.00 89.38 404 GLY A O 1
ATOM 3274 N N . GLU A 1 405 ? 25.719 -5.678 -51.293 1.00 89.44 405 GLU A N 1
ATOM 3275 C CA . GLU A 1 405 ? 26.846 -5.749 -52.226 1.00 89.44 405 GLU A CA 1
ATOM 3276 C C . GLU A 1 405 ? 26.414 -6.332 -53.574 1.00 89.44 405 GLU A C 1
ATOM 3278 O O . GLU A 1 405 ? 26.746 -5.767 -54.615 1.00 89.44 405 GLU A O 1
ATOM 3283 N N . LYS A 1 406 ? 25.609 -7.404 -53.582 1.00 89.81 406 LYS A N 1
ATOM 3284 C CA . LYS A 1 406 ? 25.064 -7.980 -54.824 1.00 89.81 406 LYS A CA 1
ATOM 3285 C C . LYS A 1 406 ? 24.203 -6.978 -55.589 1.00 89.81 406 LYS A C 1
ATOM 3287 O O . LYS A 1 406 ? 24.413 -6.799 -56.788 1.00 89.81 406 LYS A O 1
ATOM 3292 N N . ILE A 1 407 ? 23.277 -6.303 -54.905 1.00 92.31 407 ILE A N 1
ATOM 3293 C CA . ILE A 1 407 ? 22.410 -5.279 -55.509 1.00 92.31 407 ILE A CA 1
ATOM 3294 C C . ILE A 1 407 ? 23.251 -4.122 -56.062 1.00 92.31 407 ILE A C 1
ATOM 3296 O O . ILE A 1 407 ? 23.011 -3.659 -57.178 1.00 92.31 407 ILE A O 1
ATOM 3300 N N . LEU A 1 408 ? 24.256 -3.673 -55.307 1.00 91.06 408 LEU A N 1
ATOM 3301 C CA . LEU A 1 408 ? 25.145 -2.590 -55.717 1.00 91.06 408 LEU A CA 1
ATOM 3302 C C . LEU A 1 408 ? 25.959 -2.967 -56.961 1.00 91.06 408 LEU A C 1
ATOM 3304 O O . LEU A 1 408 ? 26.011 -2.183 -57.904 1.00 91.06 408 LEU A O 1
ATOM 3308 N N . ILE A 1 409 ? 26.546 -4.167 -56.995 1.00 89.56 409 ILE A N 1
ATOM 3309 C CA . ILE A 1 409 ? 27.306 -4.675 -58.148 1.00 89.56 409 ILE A CA 1
ATOM 3310 C C . ILE A 1 409 ? 26.410 -4.781 -59.386 1.00 89.56 409 ILE A C 1
ATOM 3312 O O . ILE A 1 409 ? 26.826 -4.422 -60.488 1.00 89.56 409 ILE A O 1
ATOM 3316 N N . GLU A 1 410 ? 25.176 -5.262 -59.232 1.00 89.31 410 GLU A N 1
ATOM 3317 C CA . GLU A 1 410 ? 24.235 -5.373 -60.348 1.00 89.31 410 GLU A CA 1
ATOM 3318 C C . GLU A 1 410 ? 23.848 -3.996 -60.912 1.00 89.31 410 GLU A C 1
ATOM 3320 O O . GLU A 1 410 ? 23.767 -3.820 -62.129 1.00 89.31 410 GLU A O 1
ATOM 3325 N N . GLU A 1 411 ? 23.658 -3.002 -60.043 1.00 90.62 411 GLU A N 1
ATOM 3326 C CA . GLU A 1 411 ? 23.329 -1.632 -60.441 1.00 90.62 411 GLU A CA 1
ATOM 3327 C C . GLU A 1 411 ? 24.527 -0.894 -61.066 1.00 90.62 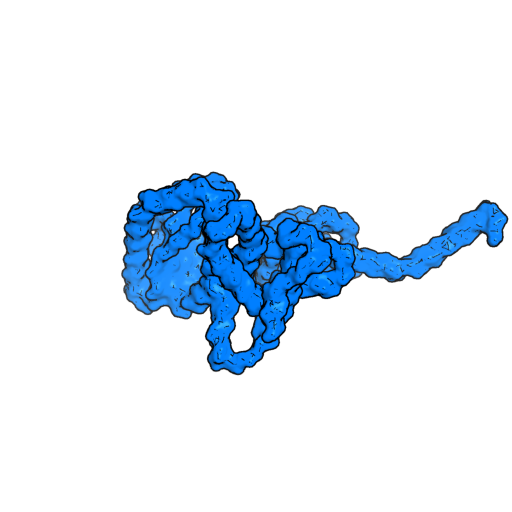411 GLU A C 1
ATOM 3329 O O . GLU A 1 411 ? 24.356 -0.181 -62.057 1.00 90.62 411 GLU A O 1
ATOM 3334 N N . LEU A 1 412 ? 25.744 -1.098 -60.548 1.00 89.62 412 LEU A N 1
ATOM 3335 C CA . LEU A 1 412 ? 26.981 -0.567 -61.138 1.00 89.62 412 LEU A CA 1
ATOM 3336 C C . LEU A 1 412 ? 27.183 -1.103 -62.563 1.00 89.62 412 LEU A C 1
ATOM 3338 O O . LEU A 1 412 ? 27.352 -0.314 -63.498 1.00 89.62 412 LEU A O 1
ATOM 3342 N N . ARG A 1 413 ? 26.994 -2.417 -62.759 1.00 85.56 413 ARG A N 1
ATOM 3343 C CA . ARG A 1 413 ? 27.013 -3.049 -64.090 1.00 85.56 413 ARG A CA 1
ATOM 3344 C C . ARG A 1 413 ? 25.957 -2.475 -65.031 1.00 85.56 413 ARG A C 1
ATOM 3346 O O . ARG A 1 413 ? 26.263 -2.203 -66.189 1.00 85.56 413 ARG A O 1
ATOM 3353 N N . LYS A 1 414 ? 24.723 -2.253 -64.559 1.00 88.25 414 LYS A N 1
ATOM 3354 C CA . LYS A 1 414 ? 23.653 -1.631 -65.370 1.00 88.25 414 LYS A CA 1
ATOM 3355 C C . LYS A 1 414 ? 24.002 -0.211 -65.818 1.00 88.25 414 LYS A C 1
ATOM 3357 O O . LYS A 1 414 ? 23.561 0.210 -66.885 1.00 88.25 414 LYS A O 1
ATOM 3362 N N . ARG A 1 415 ? 24.785 0.523 -65.025 1.00 87.75 415 ARG A N 1
ATOM 3363 C CA . ARG A 1 415 ? 25.205 1.903 -65.316 1.00 87.75 415 ARG A CA 1
ATOM 3364 C C . ARG A 1 415 ? 26.536 2.002 -66.064 1.00 87.75 415 ARG A C 1
ATOM 3366 O O . ARG A 1 415 ? 26.973 3.116 -66.340 1.00 87.75 415 ARG A O 1
ATOM 3373 N N . GLY A 1 416 ? 27.151 0.872 -66.419 1.00 81.75 416 GLY A N 1
ATOM 3374 C CA . GLY A 1 416 ? 28.412 0.832 -67.163 1.00 81.75 416 GLY A CA 1
ATOM 3375 C C . GLY A 1 416 ? 29.620 1.322 -66.362 1.00 81.75 416 GLY A C 1
ATOM 3376 O O . GLY A 1 416 ? 30.608 1.744 -66.959 1.00 81.75 416 GLY A O 1
ATOM 3377 N N . ALA A 1 417 ? 29.523 1.307 -65.032 1.00 68.62 417 ALA A N 1
ATOM 3378 C CA . ALA A 1 417 ? 30.653 1.510 -64.141 1.00 68.62 417 ALA A CA 1
ATOM 3379 C C . ALA A 1 417 ? 31.158 0.123 -63.723 1.00 68.62 417 ALA A C 1
ATOM 3381 O O . ALA A 1 417 ? 30.412 -0.618 -63.082 1.00 68.62 417 ALA A O 1
ATOM 3382 N N . ASP A 1 418 ? 32.370 -0.234 -64.152 1.00 59.25 418 ASP A N 1
ATOM 3383 C CA . ASP A 1 418 ? 33.062 -1.451 -63.700 1.00 59.25 418 ASP A CA 1
ATOM 3384 C C . ASP A 1 418 ? 33.542 -1.322 -62.249 1.00 59.25 418 ASP A C 1
ATOM 3386 O O . ASP A 1 418 ? 34.083 -0.243 -61.894 1.00 59.25 418 ASP A O 1
#

pLDDT: mean 83.47, std 12.75, range [41.19, 98.06]

Radius of gyration: 26.47 Å; chains: 1; bounding box: 61×52×93 Å

Foldseek 3Di:
DLLVVLLDADDPPPAPDCPGPLSVLVRVLSNLQSCLVPVVSLVVVLVVLLVCLVVVVVDDLVVNLVSLVCCLLPNLLVCVLLLQVQSNLSSLLSSCCSNPVPLSVVLVVVLVVCVVVLQVVLVVVQVVLVVLCVVVVFDKDKDWDADRSSVLVCCCPVVVDDSVRPLARNEMEIEGADPVVQVVSVVSCVVVWPWDPPFWDACQLPPDLLRQGWTWTWTQDPVRRIYIYTYYYPLNVQCNNGGLNSVVVVCVVDPDDSVVSSVVVCVSSVLSVVSVVLVPPPDPDRSSVVVVQCSQFRRADWAWEAEPVGDIDTGHFQAFLLQVQVSVDLQSNFFFDFKDWPNHTDDRLDTDHHPIHIDTDGDPPGGDDPCVCVRGDHPSSNVSNVVVVVVVCVVCVVVVVVVVVVVVVVVCVVVVND